Protein AF-0000000076650049 (afdb_homodimer)

pLDDT: mean 87.21, std 17.38, range [21.59, 98.69]

Solvent-accessible surface area (backbone atoms only — not comparable to full-atom values): 34938 Å² total; per-residue (Å²): 97,61,59,76,68,70,43,42,64,66,56,23,51,55,40,40,54,59,66,68,70,51,80,71,57,80,45,82,45,77,42,73,49,79,72,75,23,36,34,39,40,26,27,86,87,40,50,47,35,41,37,42,31,38,29,52,76,26,48,69,43,25,48,74,34,41,18,61,60,44,45,42,71,76,38,52,95,25,55,53,79,56,47,90,92,40,75,41,24,35,44,45,49,67,88,71,58,65,88,48,67,69,55,36,48,50,50,21,46,53,60,20,24,46,65,51,51,42,65,37,13,50,54,53,48,32,51,54,48,18,55,52,31,29,58,56,41,70,75,31,55,91,88,63,42,54,69,62,48,75,67,27,53,73,72,45,67,35,50,45,42,96,84,27,35,40,34,40,30,17,24,46,69,34,38,37,40,35,37,40,41,74,40,89,46,68,65,49,42,52,48,46,49,56,38,50,48,35,43,45,46,32,44,79,70,76,40,72,72,28,58,51,40,47,77,37,63,52,76,53,78,87,48,64,86,42,84,88,67,64,74,68,76,73,64,41,44,35,34,42,31,39,40,34,39,61,87,49,61,35,80,89,42,37,65,60,40,52,59,51,60,74,42,42,67,60,54,54,52,49,51,45,54,52,50,52,52,48,51,51,52,51,34,40,51,54,37,49,60,56,42,42,63,53,37,48,70,77,73,90,70,89,80,74,86,69,56,69,79,80,75,80,79,76,81,75,79,74,127,102,66,65,77,68,71,43,42,65,65,56,24,51,54,40,41,54,58,64,67,69,52,79,69,57,79,44,81,45,78,43,79,50,79,72,73,23,36,33,40,40,27,26,87,89,40,49,46,35,42,36,42,29,37,31,52,77,26,47,67,44,26,48,74,35,42,17,62,59,44,45,41,72,76,37,51,94,24,56,51,80,57,49,89,93,41,74,42,24,36,44,47,48,68,89,71,57,64,87,46,68,68,54,36,47,50,50,21,46,54,62,19,24,46,66,49,50,42,65,37,14,50,55,54,47,32,51,53,48,16,54,52,32,29,57,57,40,70,74,31,56,91,87,62,42,53,69,61,49,74,67,27,54,72,72,44,66,36,51,47,43,95,86,27,36,40,35,39,32,17,25,45,70,35,37,39,39,34,38,42,42,72,40,88,45,70,66,50,42,51,47,46,49,57,38,49,49,36,42,43,45,33,42,79,70,77,39,72,72,29,59,50,40,46,78,37,62,50,76,53,76,88,49,63,86,42,84,88,67,64,73,69,76,75,63,41,45,36,34,41,34,37,40,36,40,64,89,50,60,36,80,90,41,36,65,60,40,54,59,52,61,73,43,42,66,60,53,53,52,50,50,46,53,51,48,51,53,48,51,52,53,51,35,41,51,54,37,49,59,56,41,42,62,53,38,49,72,75,73,90,70,90,82,74,83,68,53,64,81,82,78,77,81,79,84,78,80,78,126

InterPro domains:
  IPR007188 Actin-related protein 2/3 complex subunit 2 [PF04045] (52-301)
  IPR007188 Actin-related protein 2/3 complex subunit 2 [PTHR12058] (1-315)
  IPR034666 Arp2/3 complex subunit 2/4 [G3DSA:3.30.1460.20] (1-129)
  IPR034666 Arp2/3 complex subunit 2/4 [G3DSA:3.30.1460.20] (132-316)
  IPR034666 Arp2/3 complex subunit 2/4 [SSF69645] (1-118)
  IPR034666 Arp2/3 complex subunit 2/4 [SSF69645] (149-300)

Sequence (638 aa):
MLLLDYQNVLIQSVLTERFSGAPPASIDQTVSDFDGVTFHISTPESKTQILLSIQIRCFPDLVKYGAEEVLQREYGDYMTTVEPGFDFSVLVDLESLPESKEERNELALKFALLKRNAMAAPFEQAYKEHYALKEEASKFTSEEAPQGVREGGEVKAIHYREEEAIYVKASHDRVTVIFSTVFREETDRVFGKVFIQEFVDARRRAIQNAPQVLFRNDAPLELQGVPGVQDSGSGDIGYVTFVLFPRHLTPQRMTEVISHIQTFRDYFHYHIKASKAYIHSRMRKRTADFLQVLRRARPENEEKERKTASGRTFKVQGNMLLLDYQNVLIQSVLTERFSGAPPASIDQTVSDFDGVTFHISTPESKTQILLSIQIRCFPDLVKYGAEEVLQREYGDYMTTVEPGFDFSVLVDLESLPESKEERNELALKFALLKRNAMAAPFEQAYKEHYALKEEASKFTSEEAPQGVREGGEVKAIHYREEEAIYVKASHDRVTVIFSTVFREETDRVFGKVFIQEFVDARRRAIQNAPQVLFRNDAPLELQGVPGVQDSGSGDIGYVTFVLFPRHLTPQRMTEVISHIQTFRDYFHYHIKASKAYIHSRMRKRTADFLQVLRRARPENEEKERKTASGRTFKVQGN

Structure (mmCIF, N/CA/C/O backbone):
data_AF-0000000076650049-model_v1
#
loop_
_entity.id
_entity.type
_entity.pdbx_description
1 polymer 'Arp2/3 complex 34 kDa subunit'
#
loop_
_atom_site.group_PDB
_atom_site.id
_atom_site.type_symbol
_atom_site.label_atom_id
_atom_site.label_alt_id
_atom_site.label_comp_id
_atom_site.label_asym_id
_atom_site.label_entity_id
_atom_site.label_seq_id
_atom_site.pdbx_PDB_ins_code
_atom_site.Cartn_x
_atom_site.Cartn_y
_atom_site.Cartn_z
_atom_site.occupancy
_atom_site.B_iso_or_equiv
_atom_site.auth_seq_id
_atom_site.auth_comp_id
_atom_site.auth_asym_id
_atom_site.auth_atom_id
_atom_site.pdbx_PDB_model_num
ATOM 1 N N . MET A 1 1 ? -4.754 16.938 -6.41 1 37.91 1 MET A N 1
ATOM 2 C CA . MET A 1 1 ? -3.709 16.875 -5.391 1 37.91 1 MET A CA 1
ATOM 3 C C . MET A 1 1 ? -4.18 17.516 -4.086 1 37.91 1 MET A C 1
ATOM 5 O O . MET A 1 1 ? -4.539 18.688 -4.059 1 37.91 1 MET A O 1
ATOM 9 N N . LEU A 1 2 ? -4.824 16.828 -3.125 1 47.56 2 LEU A N 1
ATOM 10 C CA . LEU A 1 2 ? -5.594 17.562 -2.125 1 47.56 2 LEU A CA 1
ATOM 11 C C . LEU A 1 2 ? -4.676 18.156 -1.069 1 47.56 2 LEU A C 1
ATOM 13 O O . LEU A 1 2 ? -4.082 17.438 -0.267 1 47.56 2 LEU A O 1
ATOM 17 N N . LEU A 1 3 ? -3.994 19.219 -1.529 1 59.94 3 LEU A N 1
ATOM 18 C CA . LEU A 1 3 ? -3.479 20.016 -0.428 1 59.94 3 LEU A CA 1
ATOM 19 C C . LEU A 1 3 ? -4.617 20.531 0.448 1 59.94 3 LEU A C 1
ATOM 21 O O . LEU A 1 3 ? -5.703 20.828 -0.053 1 59.94 3 LEU A O 1
ATOM 25 N N . LEU A 1 4 ? -4.438 20.219 1.708 1 72.62 4 LEU A N 1
ATOM 26 C CA . LEU A 1 4 ? -5.469 20.641 2.65 1 72.62 4 LEU A CA 1
ATOM 27 C C . LEU A 1 4 ? -5.582 22.156 2.688 1 72.62 4 LEU A C 1
ATOM 29 O O . LEU A 1 4 ? -4.57 22.859 2.629 1 72.62 4 LEU A O 1
ATOM 33 N N . ASP A 1 5 ? -6.75 22.562 2.537 1 85.19 5 ASP A N 1
ATOM 34 C CA . ASP A 1 5 ? -7.004 24 2.709 1 85.19 5 ASP A CA 1
ATOM 35 C C . ASP A 1 5 ? -6.594 24.469 4.105 1 85.19 5 ASP A C 1
ATOM 37 O O . ASP A 1 5 ? -6.77 23.734 5.082 1 85.19 5 ASP A O 1
ATOM 41 N N . TYR A 1 6 ? -6.051 25.672 4.09 1 91.19 6 TYR A N 1
ATOM 42 C CA . TYR A 1 6 ? -5.613 26.203 5.379 1 91.19 6 TYR A CA 1
ATOM 43 C C . TYR A 1 6 ? -6.801 26.703 6.191 1 91.19 6 TYR A C 1
ATOM 45 O O . TYR A 1 6 ? -6.781 26.672 7.422 1 91.19 6 TYR A O 1
ATOM 53 N N . GLN A 1 7 ? -7.785 27.172 5.418 1 93 7 GLN A N 1
ATOM 54 C CA . GLN A 1 7 ? -8.992 27.703 6.043 1 93 7 GLN A CA 1
ATOM 55 C C . GLN A 1 7 ? -10.031 26.609 6.266 1 93 7 GLN A C 1
ATOM 57 O O . GLN A 1 7 ? -9.984 25.562 5.617 1 93 7 GLN A O 1
ATOM 62 N N . ASN A 1 8 ? -10.867 26.828 7.258 1 93.81 8 ASN A N 1
ATOM 63 C CA . ASN A 1 8 ? -12.047 25.984 7.359 1 93.81 8 ASN A CA 1
ATOM 64 C C . ASN A 1 8 ? -13.07 26.312 6.27 1 93.81 8 ASN A C 1
ATOM 66 O O . ASN A 1 8 ? -13.703 27.359 6.301 1 93.81 8 ASN A O 1
ATOM 70 N N . VAL A 1 9 ? -13.336 25.422 5.426 1 92.31 9 VAL A N 1
ATOM 71 C CA . VAL A 1 9 ? -14.117 25.672 4.219 1 92.31 9 VAL A CA 1
ATOM 72 C C . VAL A 1 9 ? -15.57 25.938 4.586 1 92.31 9 VAL A C 1
ATOM 74 O O . VAL A 1 9 ? -16.234 26.766 3.969 1 92.31 9 VAL A O 1
ATOM 77 N N . LEU A 1 10 ? -16.062 25.281 5.559 1 93.81 10 LEU A N 1
ATOM 78 C CA . LEU A 1 10 ? -17.469 25.453 5.957 1 93.81 10 LEU A CA 1
ATOM 79 C C . LEU A 1 10 ? -17.688 26.828 6.566 1 93.81 10 LEU A C 1
ATOM 81 O O . LEU A 1 10 ? -18.672 27.516 6.242 1 93.81 10 LEU A O 1
ATOM 85 N N . ILE A 1 11 ? -16.812 27.188 7.414 1 95.44 11 ILE A N 1
ATOM 86 C CA . ILE A 1 11 ? -16.922 28.5 8.031 1 95.44 11 ILE A CA 1
ATOM 87 C C . ILE A 1 11 ? -16.844 29.578 6.953 1 95.44 11 ILE A C 1
ATOM 89 O O . ILE A 1 11 ? -17.625 30.531 6.961 1 95.44 11 ILE A O 1
ATOM 93 N N . GLN A 1 12 ? -15.961 29.406 6.074 1 95.44 12 GLN A N 1
ATOM 94 C CA . GLN A 1 12 ? -15.812 30.375 4.988 1 95.44 12 GLN A CA 1
ATOM 95 C C . GLN A 1 12 ? -17.094 30.469 4.164 1 95.44 12 GLN A C 1
ATOM 97 O O . GLN A 1 12 ? -17.516 31.578 3.807 1 95.44 12 GLN A O 1
ATOM 102 N N . SER A 1 13 ? -17.641 29.359 3.863 1 94.81 13 SER A N 1
ATOM 103 C CA . SER A 1 13 ? -18.859 29.328 3.057 1 94.81 13 SER A CA 1
ATOM 104 C C . SER A 1 13 ? -20.016 30.016 3.768 1 94.81 13 SER A C 1
ATOM 106 O O . SER A 1 13 ? -20.719 30.828 3.172 1 94.81 13 SER A O 1
ATOM 108 N N . VAL A 1 14 ? -20.188 29.703 4.992 1 94.38 14 VAL A N 1
ATOM 109 C CA . VAL A 1 14 ? -21.281 30.266 5.777 1 94.38 14 VAL A CA 1
ATOM 110 C C . VAL A 1 14 ? -21.125 31.781 5.855 1 94.38 14 VAL A C 1
ATOM 112 O O . VAL A 1 14 ? -22.078 32.531 5.621 1 94.38 14 VAL A O 1
ATOM 115 N N . LEU A 1 15 ? -19.953 32.219 6.133 1 95.81 15 LEU A N 1
ATOM 116 C CA . LEU A 1 15 ? -19.703 33.656 6.309 1 95.81 15 LEU A CA 1
ATOM 117 C C . LEU A 1 15 ? -19.797 34.406 4.977 1 95.81 15 LEU A C 1
ATOM 119 O O . LEU A 1 15 ? -20.312 35.531 4.922 1 95.81 15 LEU A O 1
ATOM 123 N N . THR A 1 16 ? -19.312 33.75 3.926 1 95.38 16 THR A N 1
ATOM 124 C CA . THR A 1 16 ? -19.422 34.375 2.605 1 95.38 16 THR A CA 1
ATOM 125 C C . THR A 1 16 ? -20.891 34.594 2.236 1 95.38 16 THR A C 1
ATOM 127 O O . THR A 1 16 ? -21.234 35.656 1.692 1 95.38 16 THR A O 1
ATOM 130 N N . GLU A 1 17 ? -21.641 33.656 2.533 1 93.94 17 GLU A N 1
ATOM 131 C CA . GLU A 1 17 ? -23.062 33.75 2.266 1 93.94 17 GLU A CA 1
ATOM 132 C C . GLU A 1 17 ? -23.703 34.844 3.119 1 93.94 17 GLU A C 1
ATOM 134 O O . GLU A 1 17 ? -24.469 35.656 2.611 1 93.94 17 GLU A O 1
ATOM 139 N N . ARG A 1 18 ? -23.359 34.938 4.344 1 94.44 18 ARG A N 1
ATOM 140 C CA . ARG A 1 18 ? -23.969 35.875 5.273 1 94.44 18 ARG A CA 1
ATOM 141 C C . ARG A 1 18 ? -23.5 37.281 5.008 1 94.44 18 ARG A C 1
ATOM 143 O O . ARG A 1 18 ? -24.219 38.25 5.273 1 94.44 18 ARG A O 1
ATOM 150 N N . PHE A 1 19 ? -22.281 37.406 4.48 1 95.38 19 PHE A N 1
ATOM 151 C CA . PHE A 1 19 ? -21.688 38.719 4.215 1 95.38 19 PHE A CA 1
ATOM 152 C C . PHE A 1 19 ? -22.172 39.25 2.871 1 95.38 19 PHE A C 1
ATOM 154 O O . PHE A 1 19 ? -21.891 40.406 2.521 1 95.38 19 PHE A O 1
ATOM 161 N N . SER A 1 20 ? -22.859 38.469 2.086 1 90.38 20 SER A N 1
ATOM 162 C CA . SER A 1 20 ? -23.25 38.844 0.729 1 90.38 20 SER A CA 1
ATOM 163 C C . SER A 1 20 ? -24.453 39.781 0.733 1 90.38 20 SER A C 1
ATOM 165 O O . SER A 1 20 ? -24.875 40.25 -0.32 1 90.38 20 SER A O 1
ATOM 167 N N . GLY A 1 21 ? -25.062 40.188 1.812 1 83.12 21 GLY A N 1
ATOM 168 C CA . GLY A 1 21 ? -26.203 41.094 1.871 1 83.12 21 GLY A CA 1
ATOM 169 C C . GLY A 1 21 ? -27.531 40.375 2.039 1 83.12 21 GLY A C 1
ATOM 170 O O . GLY A 1 21 ? -28.594 41 1.978 1 83.12 21 GLY A O 1
ATOM 171 N N . ALA A 1 22 ? -27.438 39.156 2.184 1 79.44 22 ALA A N 1
ATOM 172 C CA . ALA A 1 22 ? -28.672 38.406 2.438 1 79.44 22 ALA A CA 1
ATOM 173 C C . ALA A 1 22 ? -29.297 38.844 3.76 1 79.44 22 ALA A C 1
ATOM 175 O O . ALA A 1 22 ? -28.609 39.344 4.652 1 79.44 22 ALA A O 1
ATOM 176 N N . PRO A 1 23 ? -30.641 38.688 3.781 1 89 23 PRO A N 1
ATOM 177 C CA . PRO A 1 23 ? -31.297 39 5.055 1 89 23 PRO A CA 1
ATOM 178 C C . PRO A 1 23 ? -30.703 38.188 6.227 1 89 23 PRO A C 1
ATOM 180 O O . PRO A 1 23 ? -30.438 37 6.098 1 89 23 PRO A O 1
ATOM 183 N N . PRO A 1 24 ? -30.406 39 7.277 1 91.69 24 PRO A N 1
ATOM 184 C CA . PRO A 1 24 ? -29.844 38.281 8.438 1 91.69 24 PRO A CA 1
ATOM 185 C C . PRO A 1 24 ? -30.719 37.156 8.922 1 91.69 24 PRO A C 1
ATOM 187 O O . PRO A 1 24 ? -31.953 37.25 8.906 1 91.69 24 PRO A O 1
ATOM 190 N N . ALA A 1 25 ? -30.156 36.062 9.195 1 91.62 25 ALA A N 1
ATOM 191 C CA . ALA A 1 25 ? -30.828 34.875 9.703 1 91.62 25 ALA A CA 1
ATOM 192 C C . ALA A 1 25 ? -30.109 34.312 10.922 1 91.62 25 ALA A C 1
ATOM 194 O O . ALA A 1 25 ? -28.906 34.562 11.102 1 91.62 25 ALA A O 1
ATOM 195 N N . SER A 1 26 ? -30.922 33.594 11.773 1 94.44 26 SER A N 1
ATOM 196 C CA . SER A 1 26 ? -30.328 32.969 12.953 1 94.44 26 SER A CA 1
ATOM 197 C C . SER A 1 26 ? -29.453 31.781 12.562 1 94.44 26 SER A C 1
ATOM 199 O O . SER A 1 26 ? -29.797 31.016 11.664 1 94.44 26 SER A O 1
ATOM 201 N N . ILE A 1 27 ? -28.312 31.734 13.219 1 94.44 27 ILE A N 1
ATOM 202 C CA . ILE A 1 27 ? -27.375 30.641 12.992 1 94.44 27 ILE A CA 1
ATOM 203 C C . ILE A 1 27 ? -26.969 30.016 14.328 1 94.44 27 ILE A C 1
ATOM 205 O O . ILE A 1 27 ? -26.828 30.719 15.328 1 94.44 27 ILE A O 1
ATOM 209 N N . ASP A 1 28 ? -26.906 28.703 14.477 1 96.69 28 ASP A N 1
ATOM 210 C CA . ASP A 1 28 ? -26.375 27.953 15.609 1 96.69 28 ASP A CA 1
ATOM 211 C C . ASP A 1 28 ? -25.828 26.594 15.156 1 96.69 28 ASP A C 1
ATOM 213 O O . ASP A 1 28 ? -26.547 25.594 15.148 1 96.69 28 ASP A O 1
ATOM 217 N N . GLN A 1 29 ? -24.562 26.625 14.812 1 96.06 29 GLN A N 1
ATOM 218 C CA . GLN A 1 29 ? -23.969 25.438 14.227 1 96.06 29 GLN A CA 1
ATOM 219 C C . GLN A 1 29 ? -22.594 25.156 14.836 1 96.06 29 GLN A C 1
ATOM 221 O O . GLN A 1 29 ? -21.812 26.078 15.07 1 96.06 29 GLN A O 1
ATOM 226 N N . THR A 1 30 ? -22.391 23.922 15.18 1 96.38 30 THR A N 1
ATOM 227 C CA . THR A 1 30 ? -21.078 23.469 15.602 1 96.38 30 THR A CA 1
ATOM 228 C C . THR A 1 30 ? -20.359 22.75 14.469 1 96.38 30 THR A C 1
ATOM 230 O O . THR A 1 30 ? -20.938 21.875 13.82 1 96.38 30 THR A O 1
ATOM 233 N N . VAL A 1 31 ? -19.172 23.188 14.203 1 94.5 31 VAL A N 1
ATOM 234 C CA . VAL A 1 31 ? -18.391 22.625 13.109 1 94.5 31 VAL A CA 1
ATOM 235 C C . VAL A 1 31 ? -17.094 22 13.656 1 94.5 31 VAL A C 1
ATOM 237 O O . VAL A 1 31 ? -16.375 22.625 14.43 1 94.5 31 VAL A O 1
ATOM 240 N N . SER A 1 32 ? -16.828 20.766 13.266 1 91.69 32 SER A N 1
ATOM 241 C CA . SER A 1 32 ? -15.594 20.094 13.672 1 91.69 32 SER A CA 1
ATOM 242 C C . SER A 1 32 ? -14.484 20.328 12.648 1 91.69 32 SER A C 1
ATOM 244 O O . SER A 1 32 ? -14.758 20.5 11.461 1 91.69 32 SER A O 1
ATOM 246 N N . ASP A 1 33 ? -13.281 20.312 13.055 1 91.38 33 ASP A N 1
ATOM 247 C CA . ASP A 1 33 ? -12.094 20.438 12.219 1 91.38 33 ASP A CA 1
ATOM 248 C C . ASP A 1 33 ? -11.047 19.391 12.609 1 91.38 33 ASP A C 1
ATOM 250 O O . ASP A 1 33 ? -11.289 18.562 13.484 1 91.38 33 ASP A O 1
ATOM 254 N N . PHE A 1 34 ? -9.938 19.406 11.836 1 89.12 34 PHE A N 1
ATOM 255 C CA . PHE A 1 34 ? -8.836 18.5 12.109 1 89.12 34 PHE A CA 1
ATOM 256 C C . PHE A 1 34 ? -8.328 18.688 13.531 1 89.12 34 PHE A C 1
ATOM 258 O O . PHE A 1 34 ? -8.5 19.75 14.125 1 89.12 34 PHE A O 1
ATOM 265 N N . ASP A 1 35 ? -7.762 17.609 14.086 1 92.19 35 ASP A N 1
ATOM 266 C CA . ASP A 1 35 ? -7.035 17.641 15.352 1 92.19 35 ASP A CA 1
ATOM 267 C C . ASP A 1 35 ? -7.973 17.922 16.516 1 92.19 35 ASP A C 1
ATOM 269 O O . ASP A 1 35 ? -7.598 18.594 17.484 1 92.19 35 ASP A O 1
ATOM 273 N N . GLY A 1 36 ? -9.281 17.641 16.344 1 91.31 36 GLY A N 1
ATOM 274 C CA . GLY A 1 36 ? -10.234 17.766 17.438 1 91.31 36 GLY A CA 1
ATOM 275 C C . GLY A 1 36 ? -10.68 19.188 17.672 1 91.31 36 GLY A C 1
ATOM 276 O O . GLY A 1 36 ? -11.242 19.5 18.734 1 91.31 36 GLY A O 1
ATOM 277 N N . VAL A 1 37 ? -10.414 20.016 16.766 1 96.25 37 VAL A N 1
ATOM 278 C CA . VAL A 1 37 ? -10.805 21.406 16.891 1 96.25 37 VAL A CA 1
ATOM 279 C C . VAL A 1 37 ? -12.305 21.562 16.609 1 96.25 37 VAL A C 1
ATOM 281 O O . VAL A 1 37 ? -12.836 20.922 15.695 1 96.25 37 VAL A O 1
ATOM 284 N N . THR A 1 38 ? -12.969 22.406 17.422 1 97.38 38 THR A N 1
ATOM 285 C CA . THR A 1 38 ? -14.398 22.656 17.266 1 97.38 38 THR A CA 1
ATOM 286 C C . THR A 1 38 ? -14.688 24.141 17.125 1 97.38 38 THR A C 1
ATOM 288 O O . THR A 1 38 ? -14.133 24.953 17.875 1 97.38 38 THR A O 1
ATOM 291 N N . PHE A 1 39 ? -15.5 24.406 16.156 1 97.88 39 PHE A N 1
ATOM 292 C CA . PHE A 1 39 ? -15.992 25.766 15.961 1 97.88 39 PHE A CA 1
ATOM 293 C C . PHE A 1 39 ? -17.469 25.859 16.281 1 97.88 39 PHE A C 1
ATOM 295 O O . PHE A 1 39 ? -18.234 24.922 16.031 1 97.88 39 PHE A O 1
ATOM 302 N N . HIS A 1 40 ? -17.844 26.922 16.906 1 98.25 40 HIS A N 1
ATOM 303 C CA . HIS A 1 40 ? -19.25 27.234 17.094 1 98.25 40 HIS A CA 1
ATOM 304 C C . HIS A 1 40 ? -19.609 28.578 16.453 1 98.25 40 HIS A C 1
ATOM 306 O O . HIS A 1 40 ? -19.016 29.609 16.781 1 98.25 40 HIS A O 1
ATOM 312 N N . ILE A 1 41 ? -20.469 28.562 15.469 1 97.56 41 ILE A N 1
ATOM 313 C CA . ILE A 1 41 ? -20.938 29.766 14.812 1 97.56 41 ILE A CA 1
ATOM 314 C C . ILE A 1 41 ? -22.406 30.016 15.156 1 97.56 41 ILE A C 1
ATOM 316 O O . ILE A 1 41 ? -23.25 29.141 14.953 1 97.56 41 ILE A O 1
ATOM 320 N N . SER A 1 42 ? -22.625 31.188 15.711 1 97.56 42 SER A N 1
ATOM 321 C CA . SER A 1 42 ? -23.984 31.422 16.188 1 97.56 42 SER A CA 1
ATOM 322 C C . SER A 1 42 ? -24.344 32.906 16.172 1 97.56 42 SER A C 1
ATOM 324 O O . SER A 1 42 ? -23.469 33.75 15.938 1 97.56 42 SER A O 1
ATOM 326 N N . THR A 1 43 ? -25.578 33.188 16.219 1 97 43 THR A N 1
ATOM 327 C CA . THR A 1 43 ? -26.141 34.531 16.453 1 97 43 THR A CA 1
ATOM 328 C C . THR A 1 43 ? -26.891 34.562 17.781 1 97 43 THR A C 1
ATOM 330 O O . THR A 1 43 ? -28.125 34.594 17.812 1 97 43 THR A O 1
ATOM 333 N N . PRO A 1 44 ? -26.172 34.688 18.844 1 92.75 44 PRO A N 1
ATOM 334 C CA . PRO A 1 44 ? -26.781 34.5 20.156 1 92.75 44 PRO A CA 1
ATOM 335 C C . PRO A 1 44 ? -27.688 35.688 20.547 1 92.75 44 PRO A C 1
ATOM 337 O O . PRO A 1 44 ? -28.734 35.469 21.156 1 92.75 44 PRO A O 1
ATOM 340 N N . GLU A 1 45 ? -27.375 36.906 20.312 1 92.31 45 GLU A N 1
ATOM 341 C CA . GLU A 1 45 ? -28.109 38.062 20.781 1 92.31 45 GLU A CA 1
ATOM 342 C C . GLU A 1 45 ? -28.984 38.656 19.672 1 92.31 45 GLU A C 1
ATOM 344 O O . GLU A 1 45 ? -30.156 39 19.906 1 92.31 45 GLU A O 1
ATOM 349 N N . SER A 1 46 ? -28.422 38.875 18.547 1 94.38 46 SER A N 1
ATOM 350 C CA . SER A 1 46 ? -29.109 39.469 17.391 1 94.38 46 SER A CA 1
ATOM 351 C C . SER A 1 46 ? -28.75 38.719 16.109 1 94.38 46 SER A C 1
ATOM 353 O O . SER A 1 46 ? -27.656 38.156 15.984 1 94.38 46 SER A O 1
ATOM 355 N N . LYS A 1 47 ? -29.656 38.781 15.156 1 94.5 47 LYS A N 1
ATOM 356 C CA . LYS A 1 47 ? -29.453 38.094 13.883 1 94.5 47 LYS A CA 1
ATOM 357 C C . LYS A 1 47 ? -28.344 38.75 13.07 1 94.5 47 LYS A C 1
ATOM 359 O O . LYS A 1 47 ? -27.812 38.156 12.125 1 94.5 47 LYS A O 1
ATOM 364 N N . THR A 1 48 ? -28.016 39.906 13.477 1 95.25 48 THR A N 1
ATOM 365 C CA . THR A 1 48 ? -27.047 40.656 12.688 1 95.25 48 THR A CA 1
ATOM 366 C C . THR A 1 48 ? -25.641 40.5 13.273 1 95.25 48 THR A C 1
ATOM 368 O O . THR A 1 48 ? -24.656 40.938 12.672 1 95.25 48 THR A O 1
ATOM 371 N N . GLN A 1 49 ? -25.562 39.875 14.453 1 96.5 49 GLN A N 1
ATOM 372 C CA . GLN A 1 49 ? -24.266 39.688 15.102 1 96.5 49 GLN A CA 1
ATOM 373 C C . GLN A 1 49 ? -23.875 38.188 15.094 1 96.5 49 GLN A C 1
ATOM 375 O O . GLN A 1 49 ? -24.5 37.375 15.781 1 96.5 49 GLN A O 1
ATOM 380 N N . ILE A 1 50 ? -22.891 37.906 14.359 1 97.19 50 ILE A N 1
ATOM 381 C CA . ILE A 1 50 ? -22.438 36.531 14.25 1 97.19 50 ILE A CA 1
ATOM 382 C C . ILE A 1 50 ? -21.25 36.281 15.172 1 97.19 50 ILE A C 1
ATOM 384 O O . ILE A 1 50 ? -20.219 36.969 15.07 1 97.19 50 ILE A O 1
ATOM 388 N N . LEU A 1 51 ? -21.422 35.312 16.078 1 98.31 51 LEU A N 1
ATOM 389 C CA . LEU A 1 51 ? -20.375 34.906 17.016 1 98.31 51 LEU A CA 1
ATOM 390 C C . LEU A 1 51 ? -19.672 33.656 16.531 1 98.31 51 LEU A C 1
ATOM 392 O O . LEU A 1 51 ? -20.312 32.656 16.188 1 98.31 51 LEU A O 1
ATOM 396 N N . LEU A 1 52 ? -18.391 33.719 16.375 1 98.38 52 LEU A N 1
ATOM 397 C CA . LEU A 1 52 ? -17.562 32.562 16.031 1 98.38 52 LEU A CA 1
ATOM 398 C C . LEU A 1 52 ? -16.594 32.219 17.156 1 98.38 52 LEU A C 1
ATOM 400 O O . LEU A 1 52 ? -15.805 33.094 17.578 1 98.38 52 LEU A O 1
ATOM 404 N N . SER A 1 53 ? -16.734 31.047 17.656 1 98.69 53 SER A N 1
ATOM 405 C CA . SER A 1 53 ? -15.898 30.594 18.766 1 98.69 53 SER A CA 1
ATOM 406 C C . SER A 1 53 ? -15.094 29.359 18.391 1 98.69 53 SER A C 1
ATOM 408 O O . SER A 1 53 ? -15.531 28.562 17.562 1 98.69 53 SER A O 1
ATOM 410 N N . ILE A 1 54 ? -13.891 29.234 18.938 1 98.38 54 ILE A N 1
ATOM 411 C CA . ILE A 1 54 ? -13.023 28.109 18.625 1 98.38 54 ILE A CA 1
ATOM 412 C C . ILE A 1 54 ? -12.602 27.422 19.938 1 98.38 54 ILE A C 1
ATOM 414 O O . ILE A 1 54 ? -12.336 28.094 20.938 1 98.38 54 ILE A O 1
ATOM 418 N N . GLN A 1 55 ? -12.703 26.141 19.938 1 98.19 55 GLN A N 1
ATOM 419 C CA . GLN A 1 55 ? -12.141 25.297 20.984 1 98.19 55 GLN A CA 1
ATOM 420 C C . GLN A 1 55 ? -10.977 24.453 20.438 1 98.19 55 GLN A C 1
ATOM 422 O O . GLN A 1 55 ? -11.156 23.672 19.516 1 98.19 55 GLN A O 1
ATOM 427 N N . ILE A 1 56 ? -9.805 24.703 20.922 1 97.06 56 ILE A N 1
ATOM 428 C CA . ILE A 1 56 ? -8.594 24.016 20.469 1 97.06 56 ILE A CA 1
ATOM 429 C C . ILE A 1 56 ? -7.844 23.469 21.688 1 97.06 56 ILE A C 1
ATOM 431 O O . ILE A 1 56 ? -7.566 24.203 22.641 1 97.06 56 ILE A O 1
ATOM 435 N N . ARG A 1 57 ? -7.41 22.25 21.672 1 96.06 57 ARG A N 1
ATOM 436 C CA . ARG A 1 57 ? -6.836 21.531 22.797 1 96.06 57 ARG A CA 1
ATOM 437 C C . ARG A 1 57 ? -5.562 22.219 23.297 1 96.06 57 ARG A C 1
ATOM 439 O O . ARG A 1 57 ? -5.328 22.297 24.5 1 96.06 57 ARG A O 1
ATOM 446 N N . CYS A 1 58 ? -4.773 22.688 22.422 1 97.75 58 CYS A N 1
ATOM 447 C CA . CYS A 1 58 ? -3.447 23.172 22.781 1 97.75 58 CYS A CA 1
ATOM 448 C C . CYS A 1 58 ? -3.459 24.688 23 1 97.75 58 CYS A C 1
ATOM 450 O O . CYS A 1 58 ? -2.418 25.344 22.922 1 97.75 58 CYS A O 1
ATOM 452 N N . PHE A 1 59 ? -4.629 25.281 23.234 1 98.19 59 PHE A N 1
ATOM 453 C CA . PHE A 1 59 ? -4.73 26.734 23.344 1 98.19 59 PHE A CA 1
ATOM 454 C C . PHE A 1 59 ? -3.812 27.266 24.438 1 98.19 59 PHE A C 1
ATOM 456 O O . PHE A 1 59 ? -3.15 28.297 24.266 1 98.19 59 PHE A O 1
ATOM 463 N N . PRO A 1 60 ? -3.678 26.562 25.609 1 97.81 60 PRO A N 1
ATOM 464 C CA . PRO A 1 60 ? -2.76 27.062 26.625 1 97.81 60 PRO A CA 1
ATOM 465 C C . PRO A 1 60 ? -1.314 27.141 26.141 1 97.81 60 PRO A C 1
ATOM 467 O O . PRO A 1 60 ? -0.597 28.094 26.469 1 97.81 60 PRO A O 1
ATOM 470 N N . ASP A 1 61 ? -0.852 26.156 25.406 1 97.75 61 ASP A N 1
ATOM 471 C CA . ASP A 1 61 ? 0.486 26.188 24.828 1 97.75 61 ASP A CA 1
ATOM 472 C C . ASP A 1 61 ? 0.638 27.375 23.875 1 97.75 61 ASP A C 1
ATOM 474 O O . ASP A 1 61 ? 1.663 28.062 23.891 1 97.75 61 ASP A O 1
ATOM 478 N N . LEU A 1 62 ? -0.435 27.609 23.078 1 98.5 62 LEU A N 1
ATOM 479 C CA . LEU A 1 62 ? -0.391 28.688 22.094 1 98.5 62 LEU A CA 1
ATOM 480 C C . LEU A 1 62 ? -0.281 30.031 22.797 1 98.5 62 LEU A C 1
ATOM 482 O O . LEU A 1 62 ? 0.468 30.906 22.344 1 98.5 62 LEU A O 1
ATOM 486 N N . VAL A 1 63 ? -1.045 30.141 23.844 1 98.25 63 VAL A N 1
ATOM 487 C CA . VAL A 1 63 ? -1.007 31.391 24.609 1 98.25 63 VAL A CA 1
ATOM 488 C C . VAL A 1 63 ? 0.391 31.594 25.188 1 98.25 63 VAL A C 1
ATOM 490 O O . VAL A 1 63 ? 0.934 32.688 25.141 1 98.25 63 VAL A O 1
ATOM 493 N N . LYS A 1 64 ? 0.964 30.531 25.656 1 97.44 64 LYS A N 1
ATOM 494 C CA . LYS A 1 64 ? 2.318 30.578 26.203 1 97.44 64 LYS A CA 1
ATOM 495 C C . LYS A 1 64 ? 3.312 31.094 25.172 1 97.44 64 LYS A C 1
ATOM 497 O O . LYS A 1 64 ? 4.281 31.766 25.516 1 97.44 64 LYS A O 1
ATOM 502 N N . TYR A 1 65 ? 2.992 30.828 23.922 1 97.5 65 TYR A N 1
ATOM 503 C CA . TYR A 1 65 ? 3.967 31.156 22.891 1 97.5 65 TYR A CA 1
ATOM 504 C C . TYR A 1 65 ? 3.467 32.281 22 1 97.5 65 TYR A C 1
ATOM 506 O O . TYR A 1 65 ? 3.783 32.344 20.812 1 97.5 65 TYR A O 1
ATOM 514 N N . GLY A 1 66 ? 2.562 33.125 22.469 1 96.69 66 GLY A N 1
ATOM 515 C CA . GLY A 1 66 ? 2.297 34.406 21.828 1 96.69 66 GLY A CA 1
ATOM 516 C C . GLY A 1 66 ? 0.992 34.438 21.062 1 96.69 66 GLY A C 1
ATOM 517 O O . GLY A 1 66 ? 0.786 35.281 20.203 1 96.69 66 GLY A O 1
ATOM 518 N N . ALA A 1 67 ? 0.097 33.5 21.312 1 97.75 67 ALA A N 1
ATOM 519 C CA . ALA A 1 67 ? -1.154 33.469 20.562 1 97.75 67 ALA A CA 1
ATOM 520 C C . ALA A 1 67 ? -1.982 34.719 20.781 1 97.75 67 ALA A C 1
ATOM 522 O O . ALA A 1 67 ? -2.664 35.188 19.859 1 97.75 67 ALA A O 1
ATOM 523 N N . GLU A 1 68 ? -1.947 35.25 21.922 1 96.56 68 GLU A N 1
ATOM 524 C CA . GLU A 1 68 ? -2.725 36.469 22.219 1 96.56 68 GLU A CA 1
ATOM 525 C C . GLU A 1 68 ? -2.316 37.625 21.297 1 96.56 68 GLU A C 1
ATOM 527 O O . GLU A 1 68 ? -3.17 38.344 20.812 1 96.56 68 GLU A O 1
ATOM 532 N N . GLU A 1 69 ? -1.065 37.75 21.125 1 97 69 GLU A N 1
ATOM 533 C CA . GLU A 1 69 ? -0.561 38.844 20.266 1 97 69 GLU A CA 1
ATOM 534 C C . GLU A 1 69 ? -0.993 38.625 18.812 1 97 69 GLU A C 1
ATOM 536 O O . GLU A 1 69 ? -1.414 39.562 18.141 1 97 69 GLU A O 1
ATOM 541 N N . VAL A 1 70 ? -0.86 37.406 18.359 1 97.56 70 VAL A N 1
ATOM 542 C CA . VAL A 1 70 ? -1.206 37.094 16.969 1 97.56 70 VAL A CA 1
ATOM 543 C C . VAL A 1 70 ? -2.703 37.281 16.75 1 97.56 70 VAL A C 1
ATOM 545 O O . VAL A 1 70 ? -3.115 37.906 15.758 1 97.56 70 VAL A O 1
ATOM 548 N N . LEU A 1 71 ? -3.504 36.812 17.688 1 98.19 71 LEU A N 1
ATOM 549 C CA . LEU A 1 71 ? -4.953 36.906 17.578 1 98.19 71 LEU A CA 1
ATOM 550 C C . LEU A 1 71 ? -5.402 38.375 17.672 1 98.19 71 LEU A C 1
ATOM 552 O O . LEU A 1 71 ? -6.344 38.781 17 1 98.19 71 LEU A O 1
ATOM 556 N N . GLN A 1 72 ? -4.703 39.125 18.484 1 97.81 72 GLN A N 1
ATOM 557 C CA . GLN A 1 72 ? -4.988 40.531 18.578 1 97.81 72 GLN A CA 1
ATOM 558 C C . GLN A 1 72 ? -4.656 41.25 17.266 1 97.81 72 GLN A C 1
ATOM 560 O O . GLN A 1 72 ? -5.41 42.125 16.812 1 97.81 72 GLN A O 1
ATOM 565 N N . ARG A 1 73 ? -3.578 40.906 16.688 1 97.25 73 ARG A N 1
ATOM 566 C CA . ARG A 1 73 ? -3.146 41.5 15.422 1 97.25 73 ARG A CA 1
ATOM 567 C C . ARG A 1 73 ? -4.129 41.188 14.297 1 97.25 73 ARG A C 1
ATOM 569 O O . ARG A 1 73 ? -4.496 42.062 13.523 1 97.25 73 ARG A O 1
ATOM 576 N N . GLU A 1 74 ? -4.613 39.969 14.289 1 97 74 GLU A N 1
ATOM 577 C CA . GLU A 1 74 ? -5.438 39.5 13.172 1 97 74 GLU A CA 1
ATOM 578 C C . GLU A 1 74 ? -6.906 39.844 13.398 1 97 74 GLU A C 1
ATOM 580 O O . GLU A 1 74 ? -7.633 40.125 12.445 1 97 74 GLU A O 1
ATOM 585 N N . TYR A 1 75 ? -7.391 39.844 14.719 1 97.75 75 TYR A N 1
ATOM 586 C CA . TYR A 1 75 ? -8.828 39.875 14.961 1 97.75 75 TYR A CA 1
ATOM 587 C C . TYR A 1 75 ? -9.172 40.969 15.977 1 97.75 75 TYR A C 1
ATOM 589 O O . TYR A 1 75 ? -10.281 41 16.516 1 97.75 75 TYR A O 1
ATOM 597 N N . GLY A 1 76 ? -8.312 41.844 16.25 1 96 76 GLY A N 1
ATOM 598 C CA . GLY A 1 76 ? -8.469 42.812 17.312 1 96 76 GLY A CA 1
ATOM 599 C C . GLY A 1 76 ? -9.805 43.562 17.25 1 96 76 GLY A C 1
ATOM 600 O O . GLY A 1 76 ? -10.484 43.688 18.266 1 96 76 GLY A O 1
ATOM 601 N N . ASP A 1 77 ? -10.242 43.938 16.062 1 94.75 77 ASP A N 1
ATOM 602 C CA . ASP A 1 77 ? -11.461 44.719 15.875 1 94.75 77 ASP A CA 1
ATOM 603 C C . ASP A 1 77 ? -12.703 43.875 16.109 1 94.75 77 ASP A C 1
ATOM 605 O O . ASP A 1 77 ? -13.805 44.406 16.281 1 94.75 77 ASP A O 1
ATOM 609 N N . TYR A 1 78 ? -12.492 42.625 16.25 1 97.31 78 TYR A N 1
ATOM 610 C CA . TYR A 1 78 ? -13.633 41.719 16.297 1 97.31 78 TYR A CA 1
ATOM 611 C C . TYR A 1 78 ? -13.648 40.938 17.594 1 97.31 78 TYR A C 1
ATOM 613 O O . TYR A 1 78 ? -14.586 40.156 17.859 1 97.31 78 TYR A O 1
ATOM 621 N N . MET A 1 79 ? -12.625 41.031 18.344 1 97.25 79 MET A N 1
ATOM 622 C CA . MET A 1 79 ? -12.523 40.25 19.578 1 97.25 79 MET A CA 1
ATOM 623 C C . MET A 1 79 ? -13.68 40.594 20.516 1 97.25 79 MET A C 1
ATOM 625 O O . MET A 1 79 ? -14.109 41.719 20.609 1 97.25 79 MET A O 1
ATOM 629 N N . THR A 1 80 ? -14.172 39.688 21.219 1 97.12 80 THR A N 1
ATOM 630 C CA . THR A 1 80 ? -15.266 39.844 22.172 1 97.12 80 THR A CA 1
ATOM 631 C C . THR A 1 80 ? -15.078 38.875 23.359 1 97.12 80 THR A C 1
ATOM 633 O O . THR A 1 80 ? -14.039 38.219 23.469 1 97.12 80 THR A O 1
ATOM 636 N N . THR A 1 81 ? -16.062 38.938 24.25 1 96.94 81 THR A N 1
ATOM 637 C CA . THR A 1 81 ? -16.031 38 25.359 1 96.94 81 THR A CA 1
ATOM 638 C C . THR A 1 81 ? -16.078 36.562 24.859 1 96.94 81 THR A C 1
ATOM 640 O O . THR A 1 81 ? -16.906 36.219 24 1 96.94 81 THR A O 1
ATOM 643 N N . VAL A 1 82 ? -15.211 35.75 25.438 1 98.06 82 VAL A N 1
ATOM 644 C CA . VAL A 1 82 ? -15.102 34.344 25 1 98.06 82 VAL A CA 1
ATOM 645 C C . VAL A 1 82 ? -16.344 33.562 25.422 1 98.06 82 VAL A C 1
ATOM 647 O O . VAL A 1 82 ? -16.781 33.656 26.578 1 98.06 82 VAL A O 1
ATOM 650 N N . GLU A 1 83 ? -16.922 32.906 24.438 1 97.94 83 GLU A N 1
ATOM 651 C CA . GLU A 1 83 ? -18.047 32.031 24.734 1 97.94 83 GLU A CA 1
ATOM 652 C C . GLU A 1 83 ? -17.656 30.953 25.734 1 97.94 83 GLU A C 1
ATOM 654 O O . GLU A 1 83 ? -16.578 30.359 25.641 1 97.94 83 GLU A O 1
ATOM 659 N N . PRO A 1 84 ? -18.562 30.688 26.734 1 97.25 84 PRO A N 1
ATOM 660 C CA . PRO A 1 84 ? -18.266 29.641 27.703 1 97.25 84 PRO A CA 1
ATOM 661 C C . PRO A 1 84 ? -17.969 28.297 27.031 1 97.25 84 PRO A C 1
ATOM 663 O O . PRO A 1 84 ? -18.719 27.844 26.156 1 97.25 84 PRO A O 1
ATOM 666 N N . GLY A 1 85 ? -16.891 27.719 27.453 1 97.06 85 GLY A N 1
ATOM 667 C CA . GLY A 1 85 ? -16.531 26.406 26.922 1 97.06 85 GLY A CA 1
ATOM 668 C C . GLY A 1 85 ? -15.594 26.5 25.734 1 97.06 85 GLY A C 1
ATOM 669 O O . GLY A 1 85 ? -15.164 25.469 25.203 1 97.06 85 GLY A O 1
ATOM 670 N N . PHE A 1 86 ? -15.336 27.641 25.297 1 98.38 86 PHE A N 1
ATOM 671 C CA . PHE A 1 86 ? -14.461 27.844 24.141 1 98.38 86 PHE A CA 1
ATOM 672 C C . PHE A 1 86 ? -13.203 28.609 24.547 1 98.38 86 PHE A C 1
ATOM 674 O O . PHE A 1 86 ? -13.078 29.031 25.703 1 98.38 86 PHE A O 1
ATOM 681 N N . ASP A 1 87 ? -12.25 28.703 23.688 1 98.56 87 ASP A N 1
ATOM 682 C CA . ASP A 1 87 ? -10.945 29.25 24.031 1 98.56 87 ASP A CA 1
ATOM 683 C C . ASP A 1 87 ? -10.789 30.672 23.5 1 98.56 87 ASP A C 1
ATOM 685 O O . ASP A 1 87 ? -10 31.469 24.031 1 98.56 87 ASP A O 1
ATOM 689 N N . PHE A 1 88 ? -11.516 31 22.453 1 98.5 88 PHE A N 1
ATOM 690 C CA . PHE A 1 88 ? -11.438 32.312 21.812 1 98.5 88 PHE A CA 1
ATOM 691 C C . PHE A 1 88 ? -12.703 32.594 21.016 1 98.5 88 PHE A C 1
ATOM 693 O O . PHE A 1 88 ? -13.297 31.672 20.438 1 98.5 88 PHE A O 1
ATOM 700 N N . SER A 1 89 ? -13.133 33.812 21.031 1 98.69 89 SER A N 1
ATOM 701 C CA . SER A 1 89 ? -14.344 34.188 20.297 1 98.69 89 SER A CA 1
ATOM 702 C C . SER A 1 89 ? -14.188 35.5 19.578 1 98.69 89 SER A C 1
ATOM 704 O O . SER A 1 89 ? -13.531 36.438 20.094 1 98.69 89 SER A O 1
ATOM 706 N N . VAL A 1 90 ? -14.742 35.562 18.422 1 98.31 90 VAL A N 1
ATOM 707 C CA . VAL A 1 90 ? -14.812 36.812 17.656 1 98.31 90 VAL A CA 1
ATOM 708 C C . VAL A 1 90 ? -16.25 37.062 17.234 1 98.31 90 VAL A C 1
ATOM 710 O O . VAL A 1 90 ? -17.031 36.125 17.062 1 98.31 90 VAL A O 1
ATOM 713 N N . LEU A 1 91 ? -16.531 38.375 17.141 1 97.81 91 LEU A N 1
ATOM 714 C CA . LEU A 1 91 ? -17.875 38.781 16.797 1 97.81 91 LEU A CA 1
ATOM 715 C C . LEU A 1 91 ? -17.875 39.719 15.594 1 97.81 91 LEU A C 1
ATOM 717 O O . LEU A 1 91 ? -17.094 40.688 15.555 1 97.81 91 LEU A O 1
ATOM 721 N N . VAL A 1 92 ? -18.672 39.406 14.633 1 96 92 VAL A N 1
ATOM 722 C CA . VAL A 1 92 ? -18.797 40.281 13.477 1 96 92 VAL A CA 1
ATOM 723 C C . VAL A 1 92 ? -20.219 40.812 13.367 1 96 92 VAL A C 1
ATOM 725 O O . VAL A 1 92 ? -21.188 40.062 13.531 1 96 92 VAL A O 1
ATOM 728 N N . ASP A 1 93 ? -20.297 42.062 13.188 1 95.25 93 ASP A N 1
ATOM 729 C CA . ASP A 1 93 ? -21.578 42.75 13 1 95.25 93 ASP A CA 1
ATOM 730 C C . ASP A 1 93 ? -21.891 42.938 11.523 1 95.25 93 ASP A C 1
ATOM 732 O O . ASP A 1 93 ? -21.188 43.688 10.82 1 95.25 93 ASP A O 1
ATOM 736 N N . LEU A 1 94 ? -22.984 42.406 11.055 1 94.75 94 LEU A N 1
ATOM 737 C CA . LEU A 1 94 ? -23.375 42.469 9.656 1 94.75 94 LEU A CA 1
ATOM 738 C C . LEU A 1 94 ? -23.703 43.906 9.242 1 94.75 94 LEU A C 1
ATOM 740 O O . LEU A 1 94 ? -23.719 44.219 8.055 1 94.75 94 LEU A O 1
ATOM 744 N N . GLU A 1 95 ? -23.922 44.719 10.164 1 93 95 GLU A N 1
ATOM 745 C CA . GLU A 1 95 ? -24.266 46.125 9.891 1 93 95 GLU A CA 1
ATOM 746 C C . GLU A 1 95 ? -23 46.969 9.75 1 93 95 GLU A C 1
ATOM 748 O O . GLU A 1 95 ? -23.078 48.125 9.328 1 93 95 GLU A O 1
ATOM 753 N N . SER A 1 96 ? -21.891 46.438 10.078 1 92.75 96 SER A N 1
ATOM 754 C CA . SER A 1 96 ? -20.625 47.156 10 1 92.75 96 SER A CA 1
ATOM 755 C C . SER A 1 96 ? -19.625 46.438 9.125 1 92.75 96 SER A C 1
ATOM 757 O O . SER A 1 96 ? -18.438 46.344 9.477 1 92.75 96 SER A O 1
ATOM 759 N N . LEU A 1 97 ? -20.047 45.906 8.023 1 94.31 97 LEU A N 1
ATOM 760 C CA . LEU A 1 97 ? -19.188 45.188 7.102 1 94.31 97 LEU A CA 1
ATOM 761 C C . LEU A 1 97 ? -18.516 46.156 6.121 1 94.31 97 LEU A C 1
ATOM 763 O O . LEU A 1 97 ? -19.031 47.25 5.875 1 94.31 97 LEU A O 1
ATOM 767 N N . PRO A 1 98 ? -17.391 45.688 5.637 1 93.19 98 PRO A N 1
ATOM 768 C CA . PRO A 1 98 ? -16.781 46.5 4.57 1 93.19 98 PRO A CA 1
ATOM 769 C C . PRO A 1 98 ? -17.719 46.688 3.379 1 93.19 98 PRO A C 1
ATOM 771 O O . PRO A 1 98 ? -18.625 45.875 3.156 1 93.19 98 PRO A O 1
ATOM 774 N N . GLU A 1 99 ? -17.453 47.719 2.602 1 90.75 99 GLU A N 1
ATOM 775 C CA . GLU A 1 99 ? -18.359 48.094 1.51 1 90.75 99 GLU A CA 1
ATOM 776 C C . GLU A 1 99 ? -18.141 47.188 0.293 1 90.75 99 GLU A C 1
ATOM 778 O O . GLU A 1 99 ? -19.109 46.781 -0.346 1 90.75 99 GLU A O 1
ATOM 783 N N . SER A 1 100 ? -16.906 46.844 0.031 1 94.12 100 SER A N 1
ATOM 784 C CA . SER A 1 100 ? -16.625 46.094 -1.196 1 94.12 100 SER A CA 1
ATOM 785 C C . SER A 1 100 ? -16.781 44.594 -0.98 1 94.12 100 SER A C 1
ATOM 787 O O . SER A 1 100 ? -16.453 44.062 0.096 1 94.12 100 SER A O 1
ATOM 789 N N . LYS A 1 101 ? -17.234 43.969 -2.023 1 92.75 101 LYS A N 1
ATOM 790 C CA . LYS A 1 101 ? -17.391 42.5 -2.014 1 92.75 101 LYS A CA 1
ATOM 791 C C . LYS A 1 101 ? -16.047 41.812 -1.782 1 92.75 101 LYS A C 1
ATOM 793 O O . LYS A 1 101 ? -15.984 40.812 -1.073 1 92.75 101 LYS A O 1
ATOM 798 N N . GLU A 1 102 ? -15.07 42.312 -2.402 1 94.69 102 GLU A N 1
ATOM 799 C CA . GLU A 1 102 ? -13.727 41.75 -2.254 1 94.69 102 GLU A CA 1
ATOM 800 C C . GLU A 1 102 ? -13.273 41.781 -0.799 1 94.69 102 GLU A C 1
ATOM 802 O O . GLU A 1 102 ? -12.734 40.781 -0.29 1 94.69 102 GLU A O 1
ATOM 807 N N . GLU A 1 103 ? -13.523 42.875 -0.176 1 95.5 103 GLU A N 1
ATOM 808 C CA . GLU A 1 103 ? -13.133 43.031 1.223 1 95.5 103 GLU A CA 1
ATOM 809 C C . GLU A 1 103 ? -13.969 42.125 2.127 1 95.5 103 GLU A C 1
ATOM 811 O O . GLU A 1 103 ? -13.477 41.625 3.137 1 95.5 103 GLU A O 1
ATOM 816 N N . ARG A 1 104 ? -15.203 41.906 1.804 1 96.06 104 ARG A N 1
ATOM 817 C CA . ARG A 1 104 ? -16.062 41.031 2.562 1 96.06 104 ARG A CA 1
ATOM 818 C C . ARG A 1 104 ? -15.578 39.562 2.439 1 96.06 104 ARG A C 1
ATOM 820 O O . ARG A 1 104 ? -15.578 38.812 3.422 1 96.06 104 ARG A O 1
ATOM 827 N N . ASN A 1 105 ? -15.203 39.219 1.259 1 95.81 105 ASN A N 1
ATOM 828 C CA . ASN A 1 105 ? -14.664 37.875 1.035 1 95.81 105 ASN A CA 1
ATOM 829 C C . ASN A 1 105 ? -13.367 37.656 1.8 1 95.81 105 ASN A C 1
ATOM 831 O O 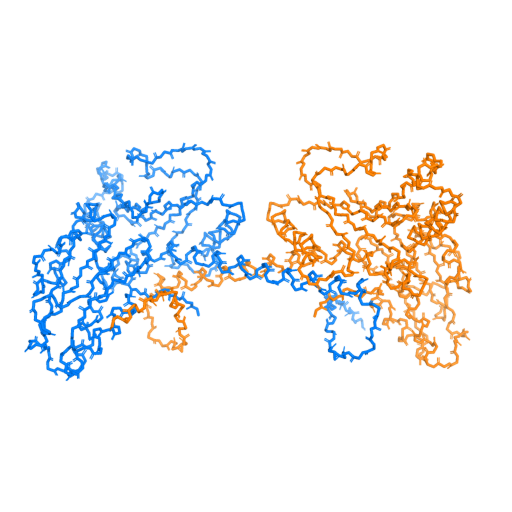. ASN A 1 105 ? -13.125 36.562 2.34 1 95.81 105 ASN A O 1
ATOM 835 N N . GLU A 1 106 ? -12.562 38.656 1.771 1 96.12 106 GLU A N 1
ATOM 836 C CA . GLU A 1 106 ? -11.312 38.594 2.521 1 96.12 106 GLU A CA 1
ATOM 837 C C . GLU A 1 106 ? -11.578 38.438 4.02 1 96.12 106 GLU A C 1
ATOM 839 O O . GLU A 1 106 ? -10.844 37.75 4.719 1 96.12 106 GLU A O 1
ATOM 844 N N . LEU A 1 107 ? -12.547 39.188 4.453 1 96.44 107 LEU A N 1
ATOM 845 C CA . LEU A 1 107 ? -12.922 39.094 5.859 1 96.44 107 LEU A CA 1
ATOM 846 C C . LEU A 1 107 ? -13.414 37.688 6.195 1 96.44 107 LEU A C 1
ATOM 848 O O . LEU A 1 107 ? -13.062 37.125 7.238 1 96.44 107 LEU A O 1
ATOM 852 N N . ALA A 1 108 ? -14.219 37.094 5.367 1 96.81 108 ALA A N 1
ATOM 853 C CA . ALA A 1 108 ? -14.695 35.719 5.555 1 96.81 108 ALA A CA 1
ATOM 854 C C . ALA A 1 108 ? -13.531 34.75 5.617 1 96.81 108 ALA A C 1
ATOM 856 O O . ALA A 1 108 ? -13.516 33.844 6.465 1 96.81 108 ALA A O 1
ATOM 857 N N . LEU A 1 109 ? -12.625 34.906 4.727 1 96.81 109 LEU A N 1
ATOM 858 C CA . LEU A 1 109 ? -11.438 34.062 4.719 1 96.81 109 LEU A CA 1
ATOM 859 C C . LEU A 1 109 ? -10.641 34.219 6.008 1 96.81 109 LEU A C 1
ATOM 861 O O . LEU A 1 109 ? -10.164 33.25 6.578 1 96.81 109 LEU A O 1
ATOM 865 N N . LYS A 1 110 ? -10.531 35.438 6.441 1 96.81 110 LYS A N 1
ATOM 866 C CA . LYS A 1 110 ? -9.789 35.75 7.668 1 96.81 110 LYS A CA 1
ATOM 867 C C . LYS A 1 110 ? -10.383 35 8.859 1 96.81 110 LYS A C 1
ATOM 869 O O . LYS A 1 110 ? -9.648 34.438 9.672 1 96.81 110 LYS A O 1
ATOM 874 N N . PHE A 1 111 ? -11.617 34.969 8.938 1 97.44 111 PHE A N 1
ATOM 875 C CA . PHE A 1 111 ? -12.281 34.281 10.023 1 97.44 111 PHE A CA 1
ATOM 876 C C . PHE A 1 111 ? -12.148 32.781 9.867 1 97.44 111 PHE A C 1
ATOM 878 O O . PHE A 1 111 ? -12.016 32.062 10.859 1 97.44 111 PHE A O 1
ATOM 885 N N . ALA A 1 112 ? -12.188 32.344 8.641 1 97 112 ALA A N 1
ATOM 886 C CA . ALA A 1 112 ? -12.055 30.906 8.367 1 97 112 ALA A CA 1
ATOM 887 C C . ALA A 1 112 ? -10.648 30.406 8.688 1 97 112 ALA A C 1
ATOM 889 O O . ALA A 1 112 ? -10.422 29.203 8.805 1 97 112 ALA A O 1
ATOM 890 N N . LEU A 1 113 ? -9.68 31.312 8.82 1 97.5 113 LEU A N 1
ATOM 891 C CA . LEU A 1 113 ? -8.289 31 9.102 1 97.5 113 LEU A CA 1
ATOM 892 C C . LEU A 1 113 ? -7.996 31.078 10.594 1 97.5 113 LEU A C 1
ATOM 894 O O . LEU A 1 113 ? -6.836 31.078 11.008 1 97.5 113 LEU A O 1
ATOM 898 N N . LEU A 1 114 ? -9 31.062 11.398 1 97.5 114 LEU A N 1
ATOM 899 C CA . LEU A 1 114 ? -8.844 31.281 12.828 1 97.5 114 LEU A CA 1
ATOM 900 C C . LEU A 1 114 ? -7.93 30.234 13.445 1 97.5 114 LEU A C 1
ATOM 902 O O . LEU A 1 114 ? -7.008 30.562 14.188 1 97.5 114 LEU A O 1
ATOM 906 N N . LYS A 1 115 ? -8.133 29.016 13.148 1 97.19 115 LYS A N 1
ATOM 907 C CA . LYS A 1 115 ? -7.266 27.953 13.664 1 97.19 115 LYS A CA 1
ATOM 908 C C . LYS A 1 115 ? -5.828 28.141 13.188 1 97.19 115 LYS A C 1
ATOM 910 O O . LYS A 1 115 ? -4.891 28.094 13.984 1 97.19 115 LYS A O 1
ATOM 915 N N . ARG A 1 116 ? -5.664 28.391 11.906 1 97.12 116 ARG A N 1
ATOM 916 C CA . ARG A 1 116 ? -4.348 28.594 11.305 1 97.12 116 ARG A CA 1
ATOM 917 C C . ARG A 1 116 ? -3.607 29.734 11.992 1 97.12 116 ARG A C 1
ATOM 919 O O . ARG A 1 116 ? -2.418 29.625 12.297 1 97.12 116 ARG A O 1
ATOM 926 N N . ASN A 1 117 ? -4.293 30.797 12.211 1 97.81 117 ASN A N 1
ATOM 927 C CA . ASN A 1 117 ? -3.674 31.969 12.812 1 97.81 117 ASN A CA 1
ATOM 928 C C . ASN A 1 117 ? -3.316 31.719 14.281 1 97.81 117 ASN A C 1
ATOM 930 O O . ASN A 1 117 ? -2.27 32.188 14.75 1 97.81 117 ASN A O 1
ATOM 934 N N . ALA A 1 118 ? -4.199 31.047 14.969 1 97.81 118 ALA A N 1
ATOM 935 C CA . ALA A 1 118 ? -3.871 30.703 16.344 1 97.81 118 ALA A CA 1
ATOM 936 C C . ALA A 1 118 ? -2.633 29.812 16.422 1 97.81 118 ALA A C 1
ATOM 938 O O . ALA A 1 118 ? -1.726 30.062 17.219 1 97.81 118 ALA A O 1
ATOM 939 N N . MET A 1 119 ? -2.533 28.859 15.531 1 97.69 119 MET A N 1
ATOM 940 C CA . MET A 1 119 ? -1.456 27.875 15.5 1 97.69 119 MET A CA 1
ATOM 941 C C . MET A 1 119 ? -0.16 28.5 15 1 97.69 119 MET A C 1
ATOM 943 O O . MET A 1 119 ? 0.916 27.906 15.156 1 97.69 119 MET A O 1
ATOM 947 N N . ALA A 1 120 ? -0.242 29.672 14.414 1 98.06 120 ALA A N 1
ATOM 948 C CA . ALA A 1 120 ? 0.927 30.328 13.828 1 98.06 120 ALA A CA 1
ATOM 949 C C . ALA A 1 120 ? 1.823 30.922 14.906 1 98.06 120 ALA A C 1
ATOM 951 O O . ALA A 1 120 ? 3.004 31.188 14.672 1 98.06 120 ALA A O 1
ATOM 952 N N . ALA A 1 121 ? 1.284 31.078 16.094 1 98.06 121 ALA A N 1
ATOM 953 C CA . ALA A 1 121 ? 1.926 31.844 17.156 1 98.06 121 ALA A CA 1
ATOM 954 C C . ALA A 1 121 ? 3.277 31.25 17.531 1 98.06 121 ALA A C 1
ATOM 956 O O . ALA A 1 121 ? 4.297 31.938 17.516 1 98.06 121 ALA A O 1
ATOM 957 N N . PRO A 1 122 ? 3.367 29.953 17.828 1 98.06 122 PRO A N 1
ATOM 958 C CA . PRO A 1 122 ? 4.672 29.391 18.203 1 98.06 122 PRO A CA 1
ATOM 959 C C . PRO A 1 122 ? 5.691 29.484 17.062 1 98.06 122 PRO A C 1
ATOM 961 O O . PRO A 1 122 ? 6.887 29.656 17.328 1 98.06 122 PRO A O 1
ATOM 964 N N . PHE A 1 123 ? 5.25 29.406 15.859 1 98.12 123 PHE A N 1
ATOM 965 C CA . PHE A 1 123 ? 6.141 29.469 14.711 1 98.12 123 PHE A CA 1
ATOM 966 C C . PHE A 1 123 ? 6.672 30.891 14.523 1 98.12 123 PHE A C 1
ATOM 968 O O . PHE A 1 123 ? 7.863 31.078 14.289 1 98.12 123 PHE A O 1
ATOM 975 N N . GLU A 1 124 ? 5.77 31.844 14.617 1 97.44 124 GLU A N 1
ATOM 976 C CA . GLU A 1 124 ? 6.199 33.25 14.5 1 97.44 124 GLU A CA 1
ATOM 977 C C . GLU A 1 124 ? 7.195 33.594 15.602 1 97.44 124 GLU A C 1
ATOM 979 O O . GLU A 1 124 ? 8.156 34.344 15.359 1 97.44 124 GLU A O 1
ATOM 984 N N . GLN A 1 125 ? 6.914 33.125 16.75 1 97 125 GLN A N 1
ATOM 985 C CA . GLN A 1 125 ? 7.844 33.344 17.844 1 97 125 GLN A CA 1
ATOM 986 C C . GLN A 1 125 ? 9.203 32.719 17.562 1 97 125 GLN A C 1
ATOM 988 O O . GLN A 1 125 ? 10.242 33.312 17.875 1 97 125 GLN A O 1
ATOM 993 N N . ALA A 1 126 ? 9.219 31.531 17.016 1 97.19 126 ALA A N 1
ATOM 994 C CA . ALA A 1 126 ? 10.461 30.859 16.656 1 97.19 126 ALA A CA 1
ATOM 995 C C . ALA A 1 126 ? 11.219 31.641 15.594 1 97.19 126 ALA A C 1
ATOM 997 O O . ALA A 1 126 ? 12.453 31.719 15.633 1 97.19 126 ALA A O 1
ATOM 998 N N . TYR A 1 127 ? 10.484 32.25 14.633 1 96.62 127 TYR A N 1
ATOM 999 C CA . TYR A 1 127 ? 11.102 33.094 13.625 1 96.62 127 TYR A CA 1
ATOM 1000 C C . TYR A 1 127 ? 11.812 34.281 14.273 1 96.62 127 TYR A C 1
ATOM 1002 O O . TYR A 1 127 ? 12.977 34.562 13.961 1 96.62 127 TYR A O 1
ATOM 1010 N N . LYS A 1 128 ? 11.086 34.938 15.188 1 95.62 128 LYS A N 1
ATOM 1011 C CA . LYS A 1 128 ? 11.656 36.094 15.891 1 95.62 128 LYS A CA 1
ATOM 1012 C C . LYS A 1 128 ? 12.906 35.688 16.672 1 95.62 128 LYS A C 1
ATOM 1014 O O . LYS A 1 128 ? 13.914 36.406 16.625 1 95.62 128 LYS A O 1
ATOM 1019 N N . GLU A 1 129 ? 12.797 34.562 17.312 1 96 129 GLU A N 1
ATOM 1020 C CA . GLU A 1 129 ? 13.922 34.062 18.078 1 96 129 GLU A CA 1
ATOM 1021 C C . GLU A 1 129 ? 15.109 33.75 17.188 1 96 129 GLU A C 1
ATOM 1023 O O . GLU A 1 129 ? 16.266 34 17.531 1 96 129 GLU A O 1
ATOM 1028 N N . HIS A 1 130 ? 14.836 33.156 16.094 1 95.94 130 HIS A N 1
ATOM 1029 C CA . HIS A 1 130 ? 15.883 32.844 15.125 1 95.94 130 HIS A CA 1
ATOM 1030 C C . HIS A 1 130 ? 16.625 34.125 14.695 1 95.94 130 HIS A C 1
ATOM 1032 O O . HIS A 1 130 ? 17.859 34.125 14.664 1 95.94 130 HIS A O 1
ATOM 1038 N N . TYR A 1 131 ? 15.93 35.156 14.359 1 95.25 131 TYR A N 1
ATOM 1039 C CA . TYR A 1 131 ? 16.547 36.406 13.898 1 95.25 131 TYR A CA 1
ATOM 1040 C C . TYR A 1 131 ? 17.375 37.031 15.008 1 95.25 131 TYR A C 1
ATOM 1042 O O . TYR A 1 131 ? 18.438 37.594 14.75 1 95.25 131 TYR A O 1
ATOM 1050 N N . ALA A 1 132 ? 16.875 36.906 16.219 1 94.38 132 ALA A N 1
ATOM 1051 C CA . ALA A 1 132 ? 17.609 37.438 17.359 1 94.38 132 ALA A CA 1
ATOM 1052 C C . ALA A 1 132 ? 18.922 36.688 17.578 1 94.38 132 ALA A C 1
ATOM 1054 O O . ALA A 1 132 ? 19.969 37.281 17.781 1 94.38 132 ALA A O 1
ATOM 1055 N N . LEU A 1 133 ? 18.812 35.375 17.5 1 93.44 133 LEU A N 1
ATOM 1056 C CA . LEU A 1 133 ? 19.969 34.531 17.672 1 93.44 133 LEU A CA 1
ATOM 1057 C C . LEU A 1 133 ? 20.969 34.719 16.547 1 93.44 133 LEU A C 1
ATOM 1059 O O . LEU A 1 133 ? 22.188 34.688 16.766 1 93.44 133 LEU A O 1
ATOM 1063 N N . LYS A 1 134 ? 20.438 34.875 15.375 1 91.88 134 LYS A N 1
ATOM 1064 C CA . LYS A 1 134 ? 21.281 35.094 14.211 1 91.88 134 LYS A CA 1
ATOM 1065 C C . LYS A 1 134 ? 22.078 36.406 14.367 1 91.88 134 LYS A C 1
ATOM 1067 O O . LYS A 1 134 ? 23.266 36.438 14.062 1 91.88 134 LYS A O 1
ATOM 1072 N N . GLU A 1 135 ? 21.422 37.438 14.797 1 91.56 135 GLU A N 1
ATOM 1073 C CA . GLU A 1 135 ? 22.078 38.719 15.031 1 91.56 135 GLU A CA 1
ATOM 1074 C C . GLU A 1 135 ? 23.141 38.625 16.109 1 91.56 135 GLU A C 1
ATOM 1076 O O . GLU A 1 135 ? 24.234 39.188 15.977 1 91.56 135 GLU A O 1
ATOM 1081 N N . GLU A 1 136 ? 22.844 37.875 17.078 1 89.56 136 GLU A N 1
ATOM 1082 C CA . GLU A 1 136 ? 23.797 37.688 18.172 1 89.56 136 GLU A CA 1
ATOM 1083 C C . GLU A 1 136 ? 25 36.844 17.703 1 89.56 136 GLU A C 1
ATOM 1085 O O . GLU A 1 136 ? 26.141 37.125 18.094 1 89.56 136 GLU A O 1
ATOM 1090 N N . ALA A 1 137 ? 24.703 35.906 16.953 1 87.25 137 ALA A N 1
ATOM 1091 C CA . ALA A 1 137 ? 25.75 35.031 16.469 1 87.25 137 ALA A CA 1
ATOM 1092 C C . ALA A 1 137 ? 26.688 35.75 15.508 1 87.25 137 ALA A C 1
ATOM 1094 O O . ALA A 1 137 ? 27.875 35.438 15.406 1 87.25 137 ALA A O 1
ATOM 1095 N N . SER A 1 138 ? 26.125 36.688 14.758 1 85.25 138 SER A N 1
ATOM 1096 C CA . SER A 1 138 ? 26.922 37.438 13.781 1 85.25 138 SER A CA 1
ATOM 1097 C C . SER A 1 138 ? 28 38.25 14.469 1 85.25 138 SER A C 1
ATOM 1099 O O . SER A 1 138 ? 28.969 38.656 13.836 1 85.25 138 SER A O 1
ATOM 1101 N N . LYS A 1 139 ? 27.812 38.438 15.758 1 84.12 139 LYS A N 1
ATOM 1102 C CA . LYS A 1 139 ? 28.766 39.25 16.516 1 84.12 139 LYS A CA 1
ATOM 1103 C C . LYS A 1 139 ? 29.969 38.406 16.938 1 84.12 139 LYS A C 1
ATOM 1105 O O . LYS A 1 139 ? 30.969 38.938 17.391 1 84.12 139 LYS A O 1
ATOM 1110 N N . PHE A 1 140 ? 29.719 37.188 16.828 1 77.75 140 PHE A N 1
ATOM 1111 C CA . PHE A 1 140 ? 30.781 36.281 17.297 1 77.75 140 PHE A CA 1
ATOM 1112 C C . PHE A 1 140 ? 31.281 35.406 16.156 1 77.75 140 PHE A C 1
ATOM 1114 O O . PHE A 1 140 ? 30.594 35.25 15.148 1 77.75 140 PHE A O 1
ATOM 1121 N N . THR A 1 141 ? 32.562 35.062 16.25 1 67.44 141 THR A N 1
ATOM 1122 C CA . THR A 1 141 ? 33.062 34.031 15.352 1 67.44 141 THR A CA 1
ATOM 1123 C C . THR A 1 141 ? 32.5 32.656 15.781 1 67.44 141 THR A C 1
ATOM 1125 O O . THR A 1 141 ? 32.156 32.469 16.938 1 67.44 141 THR A O 1
ATOM 1128 N N . SER A 1 142 ? 32.094 31.703 14.852 1 61.06 142 SER A N 1
ATOM 1129 C CA . SER A 1 142 ? 31.5 30.406 15.109 1 61.06 142 SER A CA 1
ATOM 1130 C C . SER A 1 142 ? 32.094 29.766 16.359 1 61.06 142 SER A C 1
ATOM 1132 O O . SER A 1 142 ? 31.344 29.172 17.156 1 61.06 142 SER A O 1
ATOM 1134 N N . GLU A 1 143 ? 33.406 30 16.625 1 61.72 143 GLU A N 1
ATOM 1135 C CA . GLU A 1 143 ? 34.125 29.391 17.75 1 61.72 143 GLU A CA 1
ATOM 1136 C C . GLU A 1 143 ? 33.844 30.156 19.047 1 61.72 143 GLU A C 1
ATOM 1138 O O . GLU A 1 143 ? 33.969 29.594 20.125 1 61.72 143 GLU A O 1
ATOM 1143 N N . GLU A 1 144 ? 33.5 31.359 18.906 1 62.84 144 GLU A N 1
ATOM 1144 C CA . GLU A 1 144 ? 33.406 32.219 20.078 1 62.84 144 GLU A CA 1
ATOM 1145 C C . GLU A 1 144 ? 31.969 32.469 20.484 1 62.84 144 GLU A C 1
ATOM 1147 O O . GLU A 1 144 ? 31.703 33.125 21.5 1 62.84 144 GLU A O 1
ATOM 1152 N N . ALA A 1 145 ? 31.047 31.844 19.781 1 63.66 145 ALA A N 1
ATOM 1153 C CA . ALA A 1 145 ? 29.656 32.125 20.078 1 63.66 145 ALA A CA 1
ATOM 1154 C C . ALA A 1 145 ? 29.266 31.562 21.453 1 63.66 145 ALA A C 1
ATOM 1156 O O . ALA A 1 145 ? 29.641 30.453 21.797 1 63.66 145 ALA A O 1
ATOM 1157 N N . PRO A 1 146 ? 28.703 32.406 22.344 1 65.12 146 PRO A N 1
ATOM 1158 C CA . PRO A 1 146 ? 28.281 31.938 23.672 1 65.12 146 PRO A CA 1
ATOM 1159 C C . PRO A 1 146 ? 27.391 30.703 23.594 1 65.12 146 PRO A C 1
ATOM 1161 O O . PRO A 1 146 ? 26.781 30.438 22.562 1 65.12 146 PRO A O 1
ATOM 1164 N N . GLN A 1 147 ? 27.484 29.844 24.641 1 62.25 147 GLN A N 1
ATOM 1165 C CA . GLN A 1 147 ? 26.734 28.594 24.766 1 62.25 147 GLN A CA 1
ATOM 1166 C C . GLN A 1 147 ? 25.266 28.797 24.422 1 62.25 147 GLN A C 1
ATOM 1168 O O . GLN A 1 147 ? 24.656 27.969 23.719 1 62.25 147 GLN A O 1
ATOM 1173 N N . GLY A 1 148 ? 24.688 29.828 24.719 1 60.44 148 GLY A N 1
ATOM 1174 C CA . GLY A 1 148 ? 23.281 30.109 24.453 1 60.44 148 GLY A CA 1
ATOM 1175 C C . GLY A 1 148 ? 22.969 30.188 22.984 1 60.44 148 GLY A C 1
ATOM 1176 O O . GLY A 1 148 ? 21.938 29.688 22.531 1 60.44 148 GLY A O 1
ATOM 1177 N N . VAL A 1 149 ? 23.828 30.719 22.281 1 66.94 149 VAL A N 1
ATOM 1178 C CA . VAL A 1 149 ? 23.625 30.859 20.844 1 66.94 149 VAL A CA 1
ATOM 1179 C C . VAL A 1 149 ? 23.797 29.516 20.156 1 66.94 149 VAL A C 1
ATOM 1181 O O . VAL A 1 149 ? 23.031 29.156 19.266 1 66.94 149 VAL A O 1
ATOM 1184 N N . ARG A 1 150 ? 24.641 28.781 20.688 1 64.75 150 ARG A N 1
ATOM 1185 C CA . ARG A 1 150 ? 24.938 27.484 20.094 1 64.75 150 ARG A CA 1
ATOM 1186 C C . ARG A 1 150 ? 23.812 26.484 20.359 1 64.75 150 ARG A C 1
ATOM 1188 O O . ARG A 1 150 ? 23.484 25.656 19.5 1 64.75 150 ARG A O 1
ATOM 1195 N N . GLU A 1 151 ? 23.25 26.719 21.516 1 76.06 151 GLU A N 1
ATOM 1196 C CA . GLU A 1 151 ? 22.219 25.75 21.938 1 76.06 151 GLU A CA 1
ATOM 1197 C C . GLU A 1 151 ? 20.859 26.094 21.328 1 76.06 151 GLU A C 1
ATOM 1199 O O . GLU A 1 151 ? 20.016 25.219 21.172 1 76.06 151 GLU A O 1
ATOM 1204 N N . GLY A 1 152 ? 20.812 27.281 20.922 1 83.88 152 GLY A N 1
ATOM 1205 C CA . GLY A 1 152 ? 19.531 27.688 20.359 1 83.88 152 GLY A CA 1
ATOM 1206 C C . GLY A 1 152 ? 18.516 28.062 21.406 1 83.88 152 GLY A C 1
ATOM 1207 O O . GLY A 1 152 ? 18.844 28.266 22.578 1 83.88 152 GLY A O 1
ATOM 1208 N N . GLY A 1 153 ? 17.328 28.359 21 1 87.69 153 GLY A N 1
ATOM 1209 C CA . GLY A 1 153 ? 16.234 28.781 21.875 1 87.69 153 GLY A CA 1
ATOM 1210 C C . GLY A 1 153 ? 15.562 27.609 22.578 1 87.69 153 GLY A C 1
ATOM 1211 O O . GLY A 1 153 ? 16 26.469 22.453 1 87.69 153 GLY A O 1
ATOM 1212 N N . GLU A 1 154 ? 14.68 27.953 23.391 1 90.88 154 GLU A N 1
ATOM 1213 C CA . GLU A 1 154 ? 13.867 26.953 24.094 1 90.88 154 GLU A CA 1
ATOM 1214 C C . GLU A 1 154 ? 12.945 26.219 23.125 1 90.88 154 GLU A C 1
ATOM 1216 O O . GLU A 1 154 ? 12.477 26.797 22.141 1 90.88 154 GLU A O 1
ATOM 1221 N N . VAL A 1 155 ? 12.734 24.922 23.438 1 95.44 155 VAL A N 1
ATOM 1222 C CA . VAL A 1 155 ? 11.82 24.125 22.641 1 95.44 155 VAL A CA 1
ATOM 1223 C C . VAL A 1 155 ? 10.375 24.516 22.969 1 95.44 155 VAL A C 1
ATOM 1225 O O . VAL A 1 155 ? 9.992 24.516 24.141 1 95.44 155 VAL A O 1
ATOM 1228 N N . LYS A 1 156 ? 9.633 24.859 21.984 1 97 156 LYS A N 1
ATOM 1229 C CA . LYS A 1 156 ? 8.211 25.141 22.125 1 97 156 LYS A CA 1
ATOM 1230 C C . LYS A 1 156 ? 7.371 23.906 21.844 1 97 156 LYS A C 1
ATOM 1232 O O . LYS A 1 156 ? 7.281 23.469 20.703 1 97 156 LYS A O 1
ATOM 1237 N N . ALA A 1 157 ? 6.785 23.344 22.875 1 96.81 157 ALA A N 1
ATOM 1238 C CA . ALA A 1 157 ? 5.98 22.141 22.75 1 96.81 157 ALA A CA 1
ATOM 1239 C C . ALA A 1 157 ? 4.5 22.469 22.594 1 96.81 157 ALA A C 1
ATOM 1241 O O . ALA A 1 157 ? 3.938 23.203 23.422 1 96.81 157 ALA A O 1
ATOM 1242 N N . ILE A 1 158 ? 3.875 22.016 21.531 1 97.56 158 ILE A N 1
ATOM 1243 C CA . ILE A 1 158 ? 2.463 22.25 21.25 1 97.56 158 ILE A CA 1
ATOM 1244 C C . ILE A 1 158 ? 1.71 20.922 21.281 1 97.56 158 ILE A C 1
ATOM 1246 O O . ILE A 1 158 ? 1.802 20.109 20.344 1 97.56 158 ILE A O 1
ATOM 1250 N N . HIS A 1 159 ? 0.946 20.688 22.359 1 96.31 159 HIS A N 1
ATOM 1251 C CA . HIS A 1 159 ? 0.221 19.438 22.547 1 96.31 159 HIS A CA 1
ATOM 1252 C C . HIS A 1 159 ? -1.153 19.484 21.891 1 96.31 159 HIS A C 1
ATOM 1254 O O . HIS A 1 159 ? -2.176 19.469 22.578 1 96.31 159 HIS A O 1
ATOM 1260 N N . TYR A 1 160 ? -1.117 19.453 20.547 1 96.25 160 TYR A N 1
ATOM 1261 C CA . TYR A 1 160 ? -2.326 19.688 19.766 1 96.25 160 TYR A CA 1
ATOM 1262 C C . TYR A 1 160 ? -3.18 18.422 19.688 1 96.25 160 TYR A C 1
ATOM 1264 O O . TYR A 1 160 ? -4.344 18.469 19.281 1 96.25 160 TYR A O 1
ATOM 1272 N N . ARG A 1 161 ? -2.619 17.25 20.047 1 94.25 161 ARG A N 1
ATOM 1273 C CA . ARG A 1 161 ? -3.32 15.977 20.156 1 94.25 161 ARG A CA 1
ATOM 1274 C C . ARG A 1 161 ? -2.928 15.242 21.438 1 94.25 161 ARG A C 1
ATOM 1276 O O . ARG A 1 161 ? -1.955 15.617 22.094 1 94.25 161 ARG A O 1
ATOM 1283 N N . GLU A 1 162 ? -3.674 14.188 21.781 1 89.31 162 GLU A N 1
ATOM 1284 C CA . GLU A 1 162 ? -3.473 13.484 23.047 1 89.31 162 GLU A CA 1
ATOM 1285 C C . GLU A 1 162 ? -2.092 12.836 23.109 1 89.31 162 GLU A C 1
ATOM 1287 O O . GLU A 1 162 ? -1.38 12.969 24.109 1 89.31 162 GLU A O 1
ATOM 1292 N N . GLU A 1 163 ? -1.604 12.188 22.094 1 89.88 163 GLU A N 1
ATOM 1293 C CA . GLU A 1 163 ? -0.338 11.461 22.141 1 89.88 163 GLU A CA 1
ATOM 1294 C C . GLU A 1 163 ? 0.66 12.016 21.125 1 89.88 163 GLU A C 1
ATOM 1296 O O . GLU A 1 163 ? 1.732 11.438 20.938 1 89.88 163 GLU A O 1
ATOM 1301 N N . GLU A 1 164 ? 0.292 13.117 20.531 1 94.06 164 GLU A N 1
ATOM 1302 C CA . GLU A 1 164 ? 1.146 13.719 19.516 1 94.06 164 GLU A CA 1
ATOM 1303 C C . GLU A 1 164 ? 1.369 15.203 19.797 1 94.06 164 GLU A C 1
ATOM 1305 O O . GLU A 1 164 ? 0.532 15.859 20.422 1 94.06 164 GLU A O 1
ATOM 1310 N N . ALA A 1 165 ? 2.49 15.688 19.391 1 96.56 165 ALA A N 1
ATOM 1311 C CA . ALA A 1 165 ? 2.822 17.094 19.609 1 96.56 165 ALA A CA 1
ATOM 1312 C C . ALA A 1 165 ? 3.711 17.625 18.5 1 96.56 165 ALA A C 1
ATOM 1314 O O . ALA A 1 165 ? 4.262 16.859 17.703 1 96.56 165 ALA A O 1
ATOM 1315 N N . ILE A 1 166 ? 3.699 18.938 18.375 1 97.5 166 ILE A N 1
ATOM 1316 C CA . ILE A 1 166 ? 4.633 19.656 17.531 1 97.5 166 ILE A CA 1
ATOM 1317 C C . ILE A 1 166 ? 5.668 20.375 18.391 1 97.5 166 ILE A C 1
ATOM 1319 O O . ILE A 1 166 ? 5.32 21 19.391 1 97.5 166 ILE A O 1
ATOM 1323 N N . TYR A 1 167 ? 6.898 20.234 18.031 1 97.44 167 TYR A N 1
ATOM 1324 C CA . TYR A 1 167 ? 7.977 20.953 18.719 1 97.44 167 TYR A CA 1
ATOM 1325 C C . TYR A 1 167 ? 8.695 21.906 17.766 1 97.44 167 TYR A C 1
ATOM 1327 O O . TYR A 1 167 ? 9.07 21.516 16.656 1 97.44 167 TYR A O 1
ATOM 1335 N N . VAL A 1 168 ? 8.789 23.094 18.188 1 97.81 168 VAL A N 1
ATOM 1336 C CA . VAL A 1 168 ? 9.469 24.094 17.375 1 97.81 168 VAL A CA 1
ATOM 1337 C C . VAL A 1 168 ? 10.664 24.656 18.141 1 97.81 168 VAL A C 1
ATOM 1339 O O . VAL A 1 168 ? 10.531 25.078 19.297 1 97.81 168 VAL A O 1
ATOM 1342 N N . LYS A 1 169 ? 11.844 24.609 17.516 1 96.81 169 LYS A N 1
ATOM 1343 C CA . LYS A 1 169 ? 13.055 25.109 18.156 1 96.81 169 LYS A CA 1
ATOM 1344 C C . LYS A 1 169 ? 13.844 26 17.188 1 96.81 169 LYS A C 1
ATOM 1346 O O . LYS A 1 169 ? 14.117 25.609 16.047 1 96.81 169 LYS A O 1
ATOM 1351 N N . ALA A 1 170 ? 14.148 27.219 17.656 1 96.62 170 ALA A N 1
ATOM 1352 C CA . ALA A 1 170 ? 14.922 28.156 16.859 1 96.62 170 ALA A CA 1
ATOM 1353 C C . ALA A 1 170 ? 16.406 28.062 17.188 1 96.62 170 ALA A C 1
ATOM 1355 O O . ALA A 1 170 ? 16.781 27.891 18.359 1 96.62 170 ALA A O 1
ATOM 1356 N N . SER A 1 171 ? 17.203 28.078 16.219 1 94.94 171 SER A N 1
ATOM 1357 C CA . SER A 1 171 ? 18.641 28.266 16.297 1 94.94 171 SER A CA 1
ATOM 1358 C C . SER A 1 171 ? 19.094 29.438 15.438 1 94.94 171 SER A C 1
ATOM 1360 O O . SER A 1 171 ? 18.281 30.094 14.789 1 94.94 171 SER A O 1
ATOM 1362 N N . HIS A 1 172 ? 20.375 29.75 15.508 1 92.94 172 HIS A N 1
ATOM 1363 C CA . HIS A 1 172 ? 20.891 30.906 14.789 1 92.94 172 HIS A CA 1
ATOM 1364 C C . HIS A 1 172 ? 20.906 30.672 13.281 1 92.94 172 HIS A C 1
ATOM 1366 O O . HIS A 1 172 ? 20.891 31.625 12.5 1 92.94 172 HIS A O 1
ATOM 1372 N N . ASP A 1 173 ? 20.875 29.391 12.891 1 93.12 173 ASP A N 1
ATOM 1373 C CA . ASP A 1 173 ? 21.031 29.125 11.461 1 93.12 173 ASP A CA 1
ATOM 1374 C C . ASP A 1 173 ? 19.844 28.344 10.922 1 93.12 173 ASP A C 1
ATOM 1376 O O . ASP A 1 173 ? 19.766 28.047 9.727 1 93.12 173 ASP A O 1
ATOM 1380 N N . ARG A 1 174 ? 18.922 27.969 11.805 1 95.38 174 ARG A N 1
ATOM 1381 C CA . ARG A 1 174 ? 17.797 27.172 11.344 1 95.38 174 ARG A CA 1
ATOM 1382 C C . ARG A 1 174 ? 16.641 27.203 12.344 1 95.38 174 ARG A C 1
ATOM 1384 O O . ARG A 1 174 ? 16.828 27.641 13.484 1 95.38 174 ARG A O 1
ATOM 1391 N N . VAL A 1 175 ? 15.508 26.844 11.922 1 97.12 175 VAL A N 1
ATOM 1392 C CA . VAL A 1 175 ? 14.367 26.5 12.773 1 97.12 175 VAL A CA 1
ATOM 1393 C C . VAL A 1 175 ? 13.977 25.047 12.555 1 97.12 175 VAL A C 1
ATOM 1395 O O . VAL A 1 175 ? 13.75 24.625 11.414 1 97.12 175 VAL A O 1
ATOM 1398 N N . THR A 1 176 ? 13.953 24.297 13.617 1 97.31 176 THR A N 1
ATOM 1399 C CA . THR A 1 176 ? 13.602 22.891 13.555 1 97.31 176 THR A CA 1
ATOM 1400 C C . THR A 1 176 ? 12.164 22.672 14.008 1 97.31 176 THR A C 1
ATOM 1402 O O . THR A 1 176 ? 11.766 23.141 15.07 1 97.31 176 THR A O 1
ATOM 1405 N N . VAL A 1 177 ? 11.383 22.062 13.164 1 98.19 177 VAL A N 1
ATOM 1406 C CA . VAL A 1 177 ? 10.016 21.672 13.492 1 98.19 177 VAL A CA 1
ATOM 1407 C C . VAL A 1 177 ? 9.914 20.156 13.57 1 98.19 177 VAL A C 1
ATOM 1409 O O . VAL A 1 177 ? 10.195 19.453 12.602 1 98.19 177 VAL A O 1
ATOM 1412 N N . ILE A 1 178 ? 9.516 19.609 14.703 1 97.5 178 ILE A N 1
ATOM 1413 C CA . ILE A 1 178 ? 9.453 18.172 14.922 1 97.5 178 ILE A CA 1
ATOM 1414 C C . ILE A 1 178 ? 8.008 17.75 15.18 1 97.5 178 ILE A C 1
ATOM 1416 O O . ILE A 1 178 ? 7.348 18.312 16.062 1 97.5 178 ILE A O 1
ATOM 1420 N N . PHE A 1 179 ? 7.492 16.859 14.422 1 97.12 179 PHE A N 1
ATOM 1421 C CA . PHE A 1 179 ? 6.184 16.25 14.641 1 97.12 179 PHE A CA 1
ATOM 1422 C C . PHE A 1 179 ? 6.324 14.867 15.266 1 97.12 179 PHE A C 1
ATOM 1424 O O . PHE A 1 179 ? 7.039 14.016 14.75 1 97.12 179 PHE A O 1
ATOM 1431 N N . SER A 1 180 ? 5.734 14.656 16.406 1 95.38 180 SER A N 1
ATOM 1432 C CA . SER A 1 180 ? 5.566 13.289 16.891 1 95.38 180 SER A CA 1
ATOM 1433 C C . SER A 1 180 ? 4.254 12.688 16.391 1 95.38 180 SER A C 1
ATOM 1435 O O . SER A 1 180 ? 3.221 13.359 16.391 1 95.38 180 SER A O 1
ATOM 1437 N N . THR A 1 181 ? 4.273 11.531 15.891 1 93.75 181 THR A N 1
ATOM 1438 C CA . THR A 1 181 ? 3.068 10.883 15.383 1 93.75 181 THR A CA 1
ATOM 1439 C C . THR A 1 181 ? 3 9.43 15.859 1 93.75 181 THR A C 1
ATOM 1441 O O . THR A 1 181 ? 4.031 8.766 16 1 93.75 181 THR A O 1
ATOM 1444 N N . VAL A 1 182 ? 1.82 8.93 16.062 1 92.25 182 VAL A N 1
ATOM 1445 C CA . VAL A 1 182 ? 1.582 7.578 16.547 1 92.25 182 VAL A CA 1
ATOM 1446 C C . VAL A 1 182 ? 1.025 6.707 15.43 1 92.25 182 VAL A C 1
ATOM 1448 O O . VAL A 1 182 ? 0.132 7.133 14.688 1 92.25 182 VAL A O 1
ATOM 1451 N N . PHE A 1 183 ? 1.635 5.543 15.289 1 90.12 183 PHE A N 1
ATOM 1452 C CA . PHE A 1 183 ? 1.111 4.52 14.391 1 90.12 183 PHE A CA 1
ATOM 1453 C C . PHE A 1 183 ? 0.556 3.342 15.188 1 90.12 183 PHE A C 1
ATOM 1455 O O . PHE A 1 183 ? 1.315 2.568 15.773 1 90.12 183 PHE A O 1
ATOM 1462 N N . ARG A 1 184 ? -0.641 3.121 15.227 1 87.06 184 ARG A N 1
ATOM 1463 C CA . ARG A 1 184 ? -1.248 2.076 16.047 1 87.06 184 ARG A CA 1
ATOM 1464 C C . ARG A 1 184 ? -1.278 0.746 15.297 1 87.06 184 ARG A C 1
ATOM 1466 O O . ARG A 1 184 ? -1.015 -0.306 15.883 1 87.06 184 ARG A O 1
ATOM 1473 N N . GLU A 1 185 ? -1.553 0.802 14.047 1 89.62 185 GLU A N 1
ATOM 1474 C CA . GLU A 1 185 ? -1.638 -0.408 13.234 1 89.62 185 GLU A CA 1
ATOM 1475 C C . GLU A 1 185 ? -0.341 -0.648 12.469 1 89.62 185 GLU A C 1
ATOM 1477 O O . GLU A 1 185 ? 0.301 0.3 12.008 1 89.62 185 GLU A O 1
ATOM 1482 N N . GLU A 1 186 ? -0.068 -1.909 12.359 1 88.44 186 GLU A N 1
ATOM 1483 C CA . GLU A 1 186 ? 1.146 -2.295 11.648 1 88.44 186 GLU A CA 1
ATOM 1484 C C . GLU A 1 186 ? 1.131 -1.775 10.211 1 88.44 186 GLU A C 1
ATOM 1486 O O . GLU A 1 186 ? 2.148 -1.294 9.711 1 88.44 186 GLU A O 1
ATOM 1491 N N . THR A 1 187 ? 0.045 -1.859 9.633 1 91.31 187 THR A N 1
ATOM 1492 C CA . THR A 1 187 ? -0.078 -1.401 8.25 1 91.31 187 THR A CA 1
ATOM 1493 C C . THR A 1 187 ? 0.224 0.09 8.148 1 91.31 187 THR A C 1
ATOM 1495 O O . THR A 1 187 ? 0.942 0.522 7.242 1 91.31 187 THR A O 1
ATOM 1498 N N . ASP A 1 188 ? -0.214 0.851 9.102 1 92.88 188 ASP A N 1
ATOM 1499 C CA . ASP A 1 188 ? 0.025 2.291 9.125 1 92.88 188 ASP A CA 1
ATOM 1500 C C . ASP A 1 188 ? 1.505 2.598 9.336 1 92.88 188 ASP A C 1
ATOM 1502 O O . ASP A 1 188 ? 2.047 3.523 8.727 1 92.88 188 ASP A O 1
ATOM 1506 N N . ARG A 1 189 ? 2.059 1.821 10.188 1 92.31 189 ARG A N 1
ATOM 1507 C CA . ARG A 1 189 ? 3.477 2.002 10.484 1 92.31 189 ARG A CA 1
ATOM 1508 C C . ARG A 1 189 ? 4.324 1.78 9.234 1 92.31 189 ARG A C 1
ATOM 1510 O O . ARG A 1 189 ? 5.223 2.572 8.938 1 92.31 189 ARG A O 1
ATOM 1517 N N . VAL A 1 190 ? 4.004 0.787 8.5 1 92.25 190 VAL A N 1
ATOM 1518 C CA . VAL A 1 190 ? 4.77 0.446 7.301 1 92.25 190 VAL A CA 1
ATOM 1519 C C . VAL A 1 190 ? 4.539 1.503 6.223 1 92.25 190 VAL A C 1
ATOM 1521 O O . VAL A 1 190 ? 5.492 1.993 5.613 1 92.25 190 VAL A O 1
ATOM 1524 N N . PHE A 1 191 ? 3.299 1.92 6 1 93.75 191 PHE A N 1
ATOM 1525 C CA . PHE A 1 191 ? 2.988 2.963 5.027 1 93.75 191 PHE A CA 1
ATOM 1526 C C . PHE A 1 191 ? 3.625 4.285 5.434 1 93.75 191 PHE A C 1
ATOM 1528 O O . PHE A 1 191 ? 4.152 5.012 4.586 1 93.75 191 PHE A O 1
ATOM 1535 N N . GLY A 1 192 ? 3.459 4.551 6.699 1 94.75 192 GLY A N 1
ATOM 1536 C CA . GLY A 1 192 ? 4.074 5.766 7.211 1 94.75 192 GLY A CA 1
ATOM 1537 C C . GLY A 1 192 ? 5.57 5.824 6.969 1 94.75 192 GLY A C 1
ATOM 1538 O O . GLY A 1 192 ? 6.098 6.852 6.539 1 94.75 192 GLY A O 1
ATOM 1539 N N . LYS A 1 193 ? 6.211 4.75 7.223 1 92.25 193 LYS A N 1
ATOM 1540 C CA . LYS A 1 193 ? 7.652 4.676 7.012 1 92.25 193 LYS A CA 1
ATOM 1541 C C . LYS A 1 193 ? 8.008 4.898 5.547 1 92.25 193 LYS A C 1
ATOM 1543 O O . LYS A 1 193 ? 8.945 5.637 5.23 1 92.25 193 LYS A O 1
ATOM 1548 N N . VAL A 1 194 ? 7.285 4.242 4.684 1 92.75 194 VAL A N 1
ATOM 1549 C CA . VAL A 1 194 ? 7.508 4.406 3.25 1 92.75 194 VAL A CA 1
ATOM 1550 C C . VAL A 1 194 ? 7.309 5.867 2.859 1 92.75 194 VAL A C 1
ATOM 1552 O O . VAL A 1 194 ? 8.117 6.438 2.123 1 92.75 194 VAL A O 1
ATOM 1555 N N . PHE A 1 195 ? 6.312 6.488 3.383 1 95.62 195 PHE A N 1
ATOM 1556 C CA . PHE A 1 195 ? 5.988 7.871 3.057 1 95.62 195 PHE A CA 1
ATOM 1557 C C . PHE A 1 195 ? 7.07 8.82 3.564 1 95.62 195 PHE A C 1
ATOM 1559 O O . PHE A 1 195 ? 7.562 9.664 2.818 1 95.62 195 PHE A O 1
ATOM 1566 N N . ILE A 1 196 ? 7.453 8.633 4.754 1 95.38 196 ILE A N 1
ATOM 1567 C CA . ILE A 1 196 ? 8.438 9.508 5.371 1 95.38 196 ILE A CA 1
ATOM 1568 C C . ILE A 1 196 ? 9.789 9.344 4.672 1 95.38 196 ILE A C 1
ATOM 1570 O O . ILE A 1 196 ? 10.531 10.312 4.508 1 95.38 196 ILE A O 1
ATOM 1574 N N . GLN A 1 197 ? 10.062 8.109 4.305 1 93.5 197 GLN A N 1
ATOM 1575 C CA . GLN A 1 197 ? 11.305 7.867 3.586 1 93.5 197 GLN A CA 1
ATOM 1576 C C . GLN A 1 197 ? 11.359 8.672 2.291 1 93.5 197 GLN A C 1
ATOM 1578 O O . GLN A 1 197 ? 12.43 9.141 1.894 1 93.5 197 GLN A O 1
ATOM 1583 N N . GLU A 1 198 ? 10.227 8.836 1.663 1 93.94 198 GLU A N 1
ATOM 1584 C CA . GLU A 1 198 ? 10.164 9.672 0.467 1 93.94 198 GLU A CA 1
ATOM 1585 C C . GLU A 1 198 ? 10.477 11.133 0.795 1 93.94 198 GLU A C 1
ATOM 1587 O O . GLU A 1 198 ? 11.109 11.828 0 1 93.94 198 GLU A O 1
ATOM 1592 N N . PHE A 1 199 ? 10.039 11.586 1.97 1 94.56 199 PHE A N 1
ATOM 1593 C CA . PHE A 1 199 ? 10.367 12.938 2.422 1 94.56 199 PHE A CA 1
ATOM 1594 C C . PHE A 1 199 ? 11.859 13.078 2.654 1 94.56 199 PHE A C 1
ATOM 1596 O O . PHE A 1 199 ? 12.461 14.078 2.262 1 94.56 199 PHE A O 1
ATOM 1603 N N . VAL A 1 200 ? 12.422 12.094 3.277 1 93 200 VAL A N 1
ATOM 1604 C CA . VAL A 1 200 ? 13.844 12.102 3.623 1 93 200 VAL A CA 1
ATOM 1605 C C . VAL A 1 200 ? 14.688 12.117 2.35 1 93 200 VAL A C 1
ATOM 1607 O O . VAL A 1 200 ? 15.656 12.867 2.248 1 93 200 VAL A O 1
ATOM 1610 N N . ASP A 1 201 ? 14.258 11.453 1.387 1 90.69 201 ASP A N 1
ATOM 1611 C CA . ASP A 1 201 ? 15.039 11.281 0.171 1 90.69 201 ASP A CA 1
ATOM 1612 C C . ASP A 1 201 ? 14.773 12.414 -0.823 1 90.69 201 ASP A C 1
ATOM 1614 O O . ASP A 1 201 ? 15.469 12.531 -1.832 1 90.69 201 ASP A O 1
ATOM 1618 N N . ALA A 1 202 ? 13.82 13.172 -0.521 1 86.38 202 ALA A N 1
ATOM 1619 C CA . ALA A 1 202 ? 13.367 14.172 -1.486 1 86.38 202 ALA A CA 1
ATOM 1620 C C . ALA A 1 202 ? 14.477 15.156 -1.826 1 86.38 202 ALA A C 1
ATOM 1622 O O . ALA A 1 202 ? 14.648 15.539 -2.988 1 86.38 202 ALA A O 1
ATOM 1623 N N . ARG A 1 203 ? 15.25 15.57 -0.875 1 79.69 203 ARG A N 1
ATOM 1624 C CA . ARG A 1 203 ? 16.297 16.547 -1.107 1 79.69 203 ARG A CA 1
ATOM 1625 C C . ARG A 1 203 ? 17.406 15.977 -1.988 1 79.69 203 ARG A C 1
ATOM 1627 O O . ARG A 1 203 ? 17.984 16.688 -2.816 1 79.69 203 ARG A O 1
ATOM 1634 N N . ARG A 1 204 ? 17.703 14.797 -1.762 1 79.19 204 ARG A N 1
ATOM 1635 C CA . ARG A 1 204 ? 18.75 14.133 -2.539 1 79.19 204 ARG A CA 1
ATOM 1636 C C . ARG A 1 204 ? 18.328 13.969 -3.994 1 79.19 204 ARG A C 1
ATOM 1638 O O . ARG A 1 204 ? 19.156 14 -4.898 1 79.19 204 ARG A O 1
ATOM 1645 N N . ARG A 1 205 ? 17.156 13.898 -4.273 1 73.56 205 ARG A N 1
ATOM 1646 C CA . ARG A 1 205 ? 16.672 13.578 -5.613 1 73.56 205 ARG A CA 1
ATOM 1647 C C . ARG A 1 205 ? 16.391 14.852 -6.41 1 73.56 205 ARG A C 1
ATOM 1649 O O . ARG A 1 205 ? 16.922 15.031 -7.512 1 73.56 205 ARG A O 1
ATOM 1656 N N . ALA A 1 206 ? 15.438 15.656 -5.949 1 64.44 206 ALA A N 1
ATOM 1657 C CA . ALA A 1 206 ? 14.938 16.594 -6.941 1 64.44 206 ALA A CA 1
ATOM 1658 C C . ALA A 1 206 ? 14.688 17.969 -6.32 1 64.44 206 ALA A C 1
ATOM 1660 O O . ALA A 1 206 ? 14.734 18.984 -7.012 1 64.44 206 ALA A O 1
ATOM 1661 N N . ILE A 1 207 ? 14.516 17.891 -4.941 1 68.25 207 ILE A N 1
ATOM 1662 C CA . ILE A 1 207 ? 14.039 19.172 -4.402 1 68.25 207 ILE A CA 1
ATOM 1663 C C . ILE A 1 207 ? 15.117 19.781 -3.514 1 68.25 207 ILE A C 1
ATOM 1665 O O . ILE A 1 207 ? 14.984 19.812 -2.287 1 68.25 207 ILE A O 1
ATOM 1669 N N . GLN A 1 208 ? 16.266 20.281 -4.105 1 74.12 208 GLN A N 1
ATOM 1670 C CA . GLN A 1 208 ? 17.484 20.719 -3.41 1 74.12 208 GLN A CA 1
ATOM 1671 C C . GLN A 1 208 ? 17.172 21.859 -2.439 1 74.12 208 GLN A C 1
ATOM 1673 O O . GLN A 1 208 ? 17.75 21.922 -1.353 1 74.12 208 GLN A O 1
ATOM 1678 N N . ASN A 1 209 ? 16.156 22.719 -2.684 1 84.31 209 ASN A N 1
ATOM 1679 C CA . ASN A 1 209 ? 15.938 23.891 -1.845 1 84.31 209 ASN A CA 1
ATOM 1680 C C . ASN A 1 209 ? 14.766 23.672 -0.885 1 84.31 209 ASN A C 1
ATOM 1682 O O . ASN A 1 209 ? 14.336 24.609 -0.21 1 84.31 209 ASN A O 1
ATOM 1686 N N . ALA A 1 210 ? 14.438 22.438 -0.713 1 88.69 210 ALA A N 1
ATOM 1687 C CA . ALA A 1 210 ? 13.398 22.094 0.254 1 88.69 210 ALA A CA 1
ATOM 1688 C C . ALA A 1 210 ? 13.992 21.891 1.646 1 88.69 210 ALA A C 1
ATOM 1690 O O . ALA A 1 210 ? 15.203 21.703 1.791 1 88.69 210 ALA A O 1
ATOM 1691 N N . PRO A 1 211 ? 13.125 22.031 2.607 1 92.94 211 PRO A N 1
ATOM 1692 C CA . PRO A 1 211 ? 13.602 21.703 3.953 1 92.94 211 PRO A CA 1
ATOM 1693 C C . PRO A 1 211 ? 14.133 20.281 4.066 1 92.94 211 PRO A C 1
ATOM 1695 O O . PRO A 1 211 ? 13.68 19.391 3.34 1 92.94 211 PRO A O 1
ATOM 1698 N N . GLN A 1 212 ? 15.172 20.156 4.848 1 93.69 212 GLN A N 1
ATOM 1699 C CA . GLN A 1 212 ? 15.633 18.812 5.172 1 93.69 212 GLN A CA 1
ATOM 1700 C C . GLN A 1 212 ? 14.648 18.094 6.086 1 93.69 212 GLN A C 1
ATOM 1702 O O . GLN A 1 212 ? 14.117 18.688 7.023 1 93.69 212 GLN A O 1
ATOM 1707 N N . VAL A 1 213 ? 14.328 16.875 5.742 1 95.56 213 VAL A N 1
ATOM 1708 C CA . VAL A 1 213 ? 13.414 16.078 6.551 1 95.56 213 VAL A CA 1
ATOM 1709 C C . VAL A 1 213 ? 14.148 14.867 7.121 1 95.56 213 VAL A C 1
ATOM 1711 O O . VAL A 1 213 ? 14.898 14.195 6.41 1 95.56 213 VAL A O 1
ATOM 1714 N N . LEU A 1 214 ? 14.039 14.633 8.414 1 95.12 214 LEU A N 1
ATOM 1715 C CA . LEU A 1 214 ? 14.602 13.484 9.102 1 95.12 214 LEU A CA 1
ATOM 1716 C C . LEU A 1 214 ? 13.516 12.68 9.805 1 95.12 214 LEU A C 1
ATOM 1718 O O . LEU A 1 214 ? 12.445 13.219 10.117 1 95.12 214 LEU A O 1
ATOM 1722 N N . PHE A 1 215 ? 13.805 11.43 9.977 1 94 215 PHE A N 1
ATOM 1723 C CA . PHE A 1 215 ? 12.867 10.547 10.664 1 94 215 PHE A CA 1
ATOM 1724 C C . PHE A 1 215 ? 13.594 9.695 11.703 1 94 215 PHE A C 1
ATOM 1726 O O . PHE A 1 215 ? 14.68 9.18 11.43 1 94 215 PHE A O 1
ATOM 1733 N N . ARG A 1 216 ? 12.961 9.57 12.898 1 91.5 216 ARG A N 1
ATOM 1734 C CA . ARG A 1 216 ? 13.484 8.719 13.961 1 91.5 216 ARG A CA 1
ATOM 1735 C C . ARG A 1 216 ? 12.352 8.062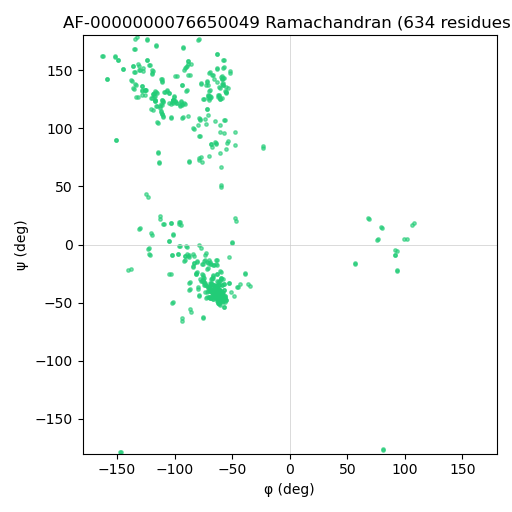 14.742 1 91.5 216 ARG A C 1
ATOM 1737 O O . ARG A 1 216 ? 11.25 8.609 14.836 1 91.5 216 ARG A O 1
ATOM 1744 N N . ASN A 1 217 ? 12.648 6.887 15.273 1 88.5 217 ASN A N 1
ATOM 1745 C CA . ASN A 1 217 ? 11.68 6.195 16.109 1 88.5 217 ASN A CA 1
ATOM 1746 C C . ASN A 1 217 ? 11.922 6.48 17.594 1 88.5 217 ASN A C 1
ATOM 1748 O O . ASN A 1 217 ? 11.203 5.961 18.453 1 88.5 217 ASN A O 1
ATOM 1752 N N . ASP A 1 218 ? 12.969 7.266 17.812 1 88.88 218 ASP A N 1
ATOM 1753 C CA . ASP A 1 218 ? 13.234 7.77 19.156 1 88.88 218 ASP A CA 1
ATOM 1754 C C . ASP A 1 218 ? 13.312 9.297 19.172 1 88.88 218 ASP A C 1
ATOM 1756 O O . ASP A 1 218 ? 13.508 9.922 18.125 1 88.88 218 ASP A O 1
ATOM 1760 N N . ALA A 1 219 ? 13.125 9.797 20.297 1 89.94 219 ALA A N 1
ATOM 1761 C CA . ALA A 1 219 ? 13.102 11.258 20.422 1 89.94 219 ALA A CA 1
ATOM 1762 C C . ALA A 1 219 ? 14.445 11.859 20.016 1 89.94 219 ALA A C 1
ATOM 1764 O O . ALA A 1 219 ? 15.492 11.445 20.5 1 89.94 219 ALA A O 1
ATOM 1765 N N . PRO A 1 220 ? 14.398 12.781 19.141 1 90.94 220 PRO A N 1
ATOM 1766 C CA . PRO A 1 220 ? 15.648 13.438 18.75 1 90.94 220 PRO A CA 1
ATOM 1767 C C . PRO A 1 220 ? 16.297 14.188 19.906 1 90.94 220 PRO A C 1
ATOM 1769 O O . PRO A 1 220 ? 15.648 14.477 20.906 1 90.94 220 PRO A O 1
ATOM 1772 N N . LEU A 1 221 ? 17.562 14.5 19.703 1 86.5 221 LEU A N 1
ATOM 1773 C CA . LEU A 1 221 ? 18.359 15.148 20.734 1 86.5 221 LEU A CA 1
ATOM 1774 C C . LEU A 1 221 ? 17.766 16.5 21.109 1 86.5 221 LEU A C 1
ATOM 1776 O O . LEU A 1 221 ? 17.844 16.922 22.266 1 86.5 221 LEU A O 1
ATOM 1780 N N . GLU A 1 222 ? 17.141 17.156 20.156 1 88.19 222 GLU A N 1
ATOM 1781 C CA . GLU A 1 222 ? 16.531 18.453 20.375 1 88.19 222 GLU A CA 1
ATOM 1782 C C . GLU A 1 222 ? 15.453 18.391 21.453 1 88.19 222 GLU A C 1
ATOM 1784 O O . GLU A 1 222 ? 15.109 19.422 22.062 1 88.19 222 GLU A O 1
ATOM 1789 N N . LEU A 1 223 ? 14.938 17.172 21.625 1 91.81 223 LEU A N 1
ATOM 1790 C CA . LEU A 1 223 ? 13.805 17.031 22.547 1 91.81 223 LEU A CA 1
ATOM 1791 C C . LEU A 1 223 ? 14.266 16.469 23.891 1 91.81 223 LEU A C 1
ATOM 1793 O O . LEU A 1 223 ? 13.438 16.141 24.734 1 91.81 223 LEU A O 1
ATOM 1797 N N . GLN A 1 224 ? 15.57 16.391 24.031 1 84.69 224 GLN A N 1
ATOM 1798 C CA . GLN A 1 224 ? 16.078 15.93 25.328 1 84.69 224 GLN A CA 1
ATOM 1799 C C . GLN A 1 224 ? 15.648 16.859 26.453 1 84.69 224 GLN A C 1
ATOM 1801 O O . GLN A 1 224 ? 15.812 18.078 26.359 1 84.69 224 GLN A O 1
ATOM 1806 N N . GLY A 1 225 ? 15.031 16.391 27.469 1 81.62 225 GLY A N 1
ATOM 1807 C CA . GLY A 1 225 ? 14.648 17.172 28.641 1 81.62 225 GLY A CA 1
ATOM 1808 C C . GLY A 1 225 ? 13.25 17.766 28.531 1 81.62 225 GLY A C 1
ATOM 1809 O O . GLY A 1 225 ? 12.766 18.391 29.469 1 81.62 225 GLY A O 1
ATOM 1810 N N . VAL A 1 226 ? 12.594 17.703 27.391 1 87.81 226 VAL A N 1
ATOM 1811 C CA . VAL A 1 226 ? 11.242 18.219 27.219 1 87.81 226 VAL A CA 1
ATOM 1812 C C . VAL A 1 226 ? 10.242 17.344 27.969 1 87.81 226 VAL A C 1
ATOM 1814 O O . VAL A 1 226 ? 10.234 16.125 27.781 1 87.81 226 VAL A O 1
ATOM 1817 N N . PRO A 1 227 ? 9.508 17.938 28.797 1 82.81 227 PRO A N 1
ATOM 1818 C CA . PRO A 1 227 ? 8.523 17.156 29.547 1 82.81 227 PRO A CA 1
ATOM 1819 C C . PRO A 1 227 ? 7.539 16.422 28.625 1 82.81 227 PRO A C 1
ATOM 1821 O O . PRO A 1 227 ? 7.102 16.969 27.625 1 82.81 227 PRO A O 1
ATOM 1824 N N . GLY A 1 228 ? 7.227 15.195 28.969 1 79.38 228 GLY A N 1
ATOM 1825 C CA . GLY A 1 228 ? 6.219 14.445 28.234 1 79.38 228 GLY A CA 1
ATOM 1826 C C . GLY A 1 228 ? 6.801 13.594 27.125 1 79.38 228 GLY A C 1
ATOM 1827 O O . GLY A 1 228 ? 6.117 12.719 26.578 1 79.38 228 GLY A O 1
ATOM 1828 N N . VAL A 1 229 ? 8.023 14.023 26.688 1 82.69 229 VAL A N 1
ATOM 1829 C CA . VAL A 1 229 ? 8.672 13.234 25.641 1 82.69 229 VAL A CA 1
ATOM 1830 C C . VAL A 1 229 ? 9.305 11.984 26.25 1 82.69 229 VAL A C 1
ATOM 1832 O O . VAL A 1 229 ? 10.141 12.078 27.141 1 82.69 229 VAL A O 1
ATOM 1835 N N . GLN A 1 230 ? 8.516 10.844 26.234 1 64.88 230 GLN A N 1
ATOM 1836 C CA . GLN A 1 230 ? 9.062 9.609 26.781 1 64.88 230 GLN A CA 1
ATOM 1837 C C . GLN A 1 230 ? 9.711 8.766 25.688 1 64.88 230 GLN A C 1
ATOM 1839 O O . GLN A 1 230 ? 9.242 8.742 24.547 1 64.88 230 GLN A O 1
ATOM 1844 N N . ASP A 1 231 ? 10.922 8.5 25.812 1 62.78 231 ASP A N 1
ATOM 1845 C CA . ASP A 1 231 ? 11.508 7.469 24.969 1 62.78 231 ASP A CA 1
ATOM 1846 C C . ASP A 1 231 ? 10.82 6.121 25.172 1 62.78 231 ASP A C 1
ATOM 1848 O O . ASP A 1 231 ? 11.211 5.352 26.047 1 62.78 231 ASP A O 1
ATOM 1852 N N . SER A 1 232 ? 9.539 6.16 25.078 1 55.62 232 SER A N 1
ATOM 1853 C CA . SER A 1 232 ? 8.82 4.977 25.531 1 55.62 232 SER A CA 1
ATOM 1854 C C . SER A 1 232 ? 9.391 3.707 24.906 1 55.62 232 SER A C 1
ATOM 1856 O O . SER A 1 232 ? 9.094 2.6 25.359 1 55.62 232 SER A O 1
ATOM 1858 N N . GLY A 1 233 ? 10.359 3.822 24.141 1 58.19 233 GLY A N 1
ATOM 1859 C CA . GLY A 1 233 ? 10.898 2.59 23.594 1 58.19 233 GLY A CA 1
ATOM 1860 C C . GLY A 1 233 ? 9.867 1.77 22.844 1 58.19 233 GLY A C 1
ATOM 1861 O O . GLY A 1 233 ? 10.18 0.701 22.312 1 58.19 233 GLY A O 1
ATOM 1862 N N . SER A 1 234 ? 8.539 2.057 23.062 1 58.78 234 SER A N 1
ATOM 1863 C CA . SER A 1 234 ? 7.508 1.173 22.531 1 58.78 234 SER A CA 1
ATOM 1864 C C . SER A 1 234 ? 7.539 1.138 21.016 1 58.78 234 SER A C 1
ATOM 1866 O O . SER A 1 234 ? 7.047 0.192 20.391 1 58.78 234 SER A O 1
ATOM 1868 N N . GLY A 1 235 ? 8.242 2.049 20.422 1 65.19 235 GLY A N 1
ATOM 1869 C CA . GLY A 1 235 ? 8.391 2.006 18.984 1 65.19 235 GLY A CA 1
ATOM 1870 C C . GLY A 1 235 ? 7.156 2.484 18.234 1 65.19 235 GLY A C 1
ATOM 1871 O O . GLY A 1 235 ? 7.148 2.535 17 1 65.19 235 GLY A O 1
ATOM 1872 N N . ASP A 1 236 ? 6.109 2.977 18.953 1 82.19 236 ASP A N 1
ATOM 1873 C CA . ASP A 1 236 ? 4.859 3.342 18.297 1 82.19 236 ASP A CA 1
ATOM 1874 C C . ASP A 1 236 ? 4.867 4.816 17.891 1 82.19 236 ASP A C 1
ATOM 1876 O O . ASP A 1 236 ? 4.027 5.25 17.094 1 82.19 236 ASP A O 1
ATOM 1880 N N . ILE A 1 237 ? 5.832 5.516 18.453 1 88.75 237 ILE A N 1
ATOM 1881 C CA . ILE A 1 237 ? 5.871 6.938 18.141 1 88.75 237 ILE A CA 1
ATOM 1882 C C . ILE A 1 237 ? 7.004 7.223 17.156 1 88.75 237 ILE A C 1
ATOM 1884 O O . ILE A 1 237 ? 8.109 6.707 17.312 1 88.75 237 ILE A O 1
ATOM 1888 N N . GLY A 1 238 ? 6.711 7.914 16.125 1 92.12 238 GLY A N 1
ATOM 1889 C CA . GLY A 1 238 ? 7.695 8.398 15.164 1 92.12 238 GLY A CA 1
ATOM 1890 C C . GLY A 1 238 ? 7.867 9.906 15.195 1 92.12 238 GLY A C 1
ATOM 1891 O O . GLY A 1 238 ? 6.91 10.633 15.461 1 92.12 238 GLY A O 1
ATOM 1892 N N . TYR A 1 239 ? 9.109 10.352 15.023 1 94.88 239 TYR A N 1
ATOM 1893 C CA . TYR A 1 239 ? 9.422 11.781 15 1 94.88 239 TYR A CA 1
ATOM 1894 C C . TYR A 1 239 ? 9.875 12.211 13.609 1 94.88 239 TYR A C 1
ATOM 1896 O O . TYR A 1 239 ? 10.867 11.703 13.086 1 94.88 239 TYR A O 1
ATOM 1904 N N . VAL A 1 240 ? 9.117 13.078 13.055 1 96.38 240 VAL A N 1
ATOM 1905 C CA . VAL A 1 240 ? 9.461 13.664 11.766 1 96.38 240 VAL A CA 1
ATOM 1906 C C . VAL A 1 240 ? 10 15.078 11.961 1 96.38 240 VAL A C 1
ATOM 1908 O O . VAL A 1 240 ? 9.297 15.945 12.477 1 96.38 240 VAL A O 1
ATOM 1911 N N . THR A 1 241 ? 11.227 15.312 11.516 1 97.25 241 THR A N 1
ATOM 1912 C CA . THR A 1 241 ? 11.875 16.594 11.734 1 97.25 241 THR A CA 1
ATOM 1913 C C . THR A 1 241 ? 12.023 17.359 10.414 1 97.25 241 THR A C 1
ATOM 1915 O O . THR A 1 241 ? 12.562 16.828 9.445 1 97.25 241 THR A O 1
ATOM 1918 N N . PHE A 1 242 ? 11.5 18.562 10.406 1 97.12 242 PHE A N 1
ATOM 1919 C CA . PHE A 1 242 ? 11.758 19.5 9.32 1 97.12 242 PHE A CA 1
ATOM 1920 C C . PHE A 1 242 ? 12.797 20.531 9.734 1 97.12 242 PHE A C 1
ATOM 1922 O O . PHE A 1 242 ? 12.641 21.203 10.758 1 97.12 242 PHE A O 1
ATOM 1929 N N . VAL A 1 243 ? 13.82 20.641 8.992 1 96.12 243 VAL A N 1
ATOM 1930 C CA . VAL A 1 243 ? 14.828 21.672 9.234 1 96.12 243 VAL A CA 1
ATOM 1931 C C . VAL A 1 243 ? 14.656 22.797 8.234 1 96.12 243 VAL A C 1
ATOM 1933 O O . VAL A 1 243 ? 14.922 22.625 7.039 1 96.12 243 VAL A O 1
ATOM 1936 N N . LEU A 1 244 ? 14.203 23.922 8.727 1 96.12 244 LEU A N 1
ATOM 1937 C CA . LEU A 1 244 ? 14.039 25.109 7.902 1 96.12 244 LEU A CA 1
ATOM 1938 C C . LEU A 1 244 ? 15.289 25.969 7.934 1 96.12 244 LEU A C 1
ATOM 1940 O O . LEU A 1 244 ? 15.703 26.438 9 1 96.12 244 LEU A O 1
ATOM 1944 N N . PHE A 1 245 ? 15.867 26.219 6.801 1 94.56 245 PHE A N 1
ATOM 1945 C CA . PHE A 1 245 ? 17.078 27.016 6.68 1 94.56 245 PHE A CA 1
ATOM 1946 C C . PHE A 1 245 ? 16.719 28.484 6.422 1 94.56 245 PHE A C 1
ATOM 1948 O O . PHE A 1 245 ? 15.562 28.812 6.164 1 94.56 245 PHE A O 1
ATOM 1955 N N . PRO A 1 246 ? 17.672 29.328 6.496 1 93.56 246 PRO A N 1
ATOM 1956 C CA . PRO A 1 246 ? 17.406 30.75 6.328 1 93.56 246 PRO A CA 1
ATOM 1957 C C . PRO A 1 246 ? 16.641 31.062 5.039 1 93.56 246 PRO A C 1
ATOM 1959 O O . PRO A 1 246 ? 15.805 31.969 5.016 1 93.56 246 PRO A O 1
ATOM 1962 N N . ARG A 1 247 ? 16.859 30.344 4.047 1 92.19 247 ARG A N 1
ATOM 1963 C CA . ARG A 1 247 ? 16.156 30.562 2.789 1 92.19 247 ARG A CA 1
ATOM 1964 C C . ARG A 1 247 ? 14.656 30.328 2.965 1 92.19 247 ARG A C 1
ATOM 1966 O O . ARG A 1 247 ? 13.844 30.906 2.23 1 92.19 247 ARG A O 1
ATOM 1973 N N . HIS A 1 248 ? 14.258 29.516 3.934 1 93.25 248 HIS A N 1
ATOM 1974 C CA . HIS A 1 248 ? 12.859 29.219 4.219 1 93.25 248 HIS A CA 1
ATOM 1975 C C . HIS A 1 248 ? 12.281 30.188 5.238 1 93.25 248 HIS A C 1
ATOM 1977 O O . HIS A 1 248 ? 11.078 30.188 5.492 1 93.25 248 HIS A O 1
ATOM 1983 N N . LEU A 1 249 ? 13.133 30.969 5.824 1 95 249 LEU A N 1
ATOM 1984 C CA . LEU A 1 249 ? 12.742 31.75 6.988 1 95 249 LEU A CA 1
ATOM 1985 C C . LEU A 1 249 ? 12.68 33.25 6.641 1 95 249 LEU A C 1
ATOM 1987 O O . LEU A 1 249 ? 12.672 34.094 7.531 1 95 249 LEU A O 1
ATOM 1991 N N . THR A 1 250 ? 12.617 33.531 5.41 1 94.69 250 THR A N 1
ATOM 1992 C CA . THR A 1 250 ? 12.508 34.938 5.031 1 94.69 250 THR A CA 1
ATOM 1993 C C . THR A 1 250 ? 11.141 35.5 5.414 1 94.69 250 THR A C 1
ATOM 1995 O O . THR A 1 250 ? 10.141 34.781 5.391 1 94.69 250 THR A O 1
ATOM 1998 N N . PRO A 1 251 ? 11.117 36.781 5.746 1 93.5 251 PRO A N 1
ATOM 1999 C CA . PRO A 1 251 ? 9.844 37.406 6.121 1 93.5 251 PRO A CA 1
ATOM 2000 C C . PRO A 1 251 ? 8.789 37.281 5.027 1 93.5 251 PRO A C 1
ATOM 2002 O O . PRO A 1 251 ? 7.602 37.094 5.324 1 93.5 251 PRO A O 1
ATOM 2005 N N . GLN A 1 252 ? 9.172 37.312 3.799 1 93.44 252 GLN A N 1
ATOM 2006 C CA . GLN A 1 252 ? 8.242 37.25 2.674 1 93.44 252 GLN A CA 1
ATOM 2007 C C . GLN A 1 252 ? 7.562 35.875 2.605 1 93.44 252 GLN A C 1
ATOM 2009 O O . GLN A 1 252 ? 6.395 35.781 2.219 1 93.44 252 GLN A O 1
ATOM 2014 N N . ARG A 1 253 ? 8.25 34.844 3.086 1 93.19 253 ARG A N 1
ATOM 2015 C CA . ARG A 1 253 ? 7.75 33.469 2.928 1 93.19 253 ARG A CA 1
ATOM 2016 C C . ARG A 1 253 ? 7.137 32.969 4.227 1 93.19 253 ARG A C 1
ATOM 2018 O O . ARG A 1 253 ? 6.52 31.906 4.25 1 93.19 253 ARG A O 1
ATOM 2025 N N . MET A 1 254 ? 7.285 33.656 5.227 1 94.5 254 MET A N 1
ATOM 2026 C CA . MET A 1 254 ? 6.961 33.188 6.574 1 94.5 254 MET A CA 1
ATOM 2027 C C . MET A 1 254 ? 5.516 32.719 6.648 1 94.5 254 MET A C 1
ATOM 2029 O O . MET A 1 254 ? 5.25 31.609 7.121 1 94.5 254 MET A O 1
ATOM 2033 N N . THR A 1 255 ? 4.609 33.531 6.129 1 93.88 255 THR A N 1
ATOM 2034 C CA . THR A 1 255 ? 3.193 33.219 6.219 1 93.88 255 THR A CA 1
ATOM 2035 C C . THR A 1 255 ? 2.895 31.906 5.484 1 93.88 255 THR A C 1
ATOM 2037 O O . THR A 1 255 ? 2.205 31.031 6.016 1 93.88 255 THR A O 1
ATOM 2040 N N . GLU A 1 256 ? 3.414 31.766 4.348 1 93.56 256 GLU A N 1
ATOM 2041 C CA . GLU A 1 256 ? 3.178 30.578 3.531 1 93.56 256 GLU A CA 1
ATOM 2042 C C . GLU A 1 256 ? 3.799 29.328 4.168 1 93.56 256 GLU A C 1
ATOM 2044 O O . GLU A 1 256 ? 3.164 28.281 4.238 1 93.56 256 GLU A O 1
ATOM 2049 N N . VAL A 1 257 ? 5.008 29.422 4.652 1 95.88 257 VAL A N 1
ATOM 2050 C CA . VAL A 1 257 ? 5.73 28.312 5.242 1 95.88 257 VAL A CA 1
ATOM 2051 C C . VAL A 1 257 ? 5.023 27.844 6.516 1 95.88 257 VAL A C 1
ATOM 2053 O O . VAL A 1 257 ? 4.789 26.656 6.707 1 95.88 257 VAL A O 1
ATOM 2056 N N . ILE A 1 258 ? 4.625 28.828 7.297 1 96.81 258 ILE A N 1
ATOM 2057 C CA . ILE A 1 258 ? 3.965 28.516 8.562 1 96.81 258 ILE A CA 1
ATOM 2058 C C . ILE A 1 258 ? 2.621 27.844 8.281 1 96.81 258 ILE A C 1
ATOM 2060 O O . ILE A 1 258 ? 2.291 26.812 8.891 1 96.81 258 ILE A O 1
ATOM 2064 N N . SER A 1 259 ? 1.866 28.391 7.332 1 96.06 259 SER A N 1
ATOM 2065 C CA . SER A 1 259 ? 0.563 27.828 6.996 1 96.06 259 SER A CA 1
ATOM 2066 C C . SER A 1 259 ? 0.694 26.391 6.5 1 96.06 259 SER A C 1
ATOM 2068 O O . SER A 1 259 ? -0.106 25.531 6.863 1 96.06 259 SER A O 1
ATOM 2070 N N . HIS A 1 260 ? 1.676 26.172 5.758 1 95.19 260 HIS A N 1
ATOM 2071 C CA . HIS A 1 260 ? 1.821 24.891 5.094 1 95.19 260 HIS A CA 1
ATOM 2072 C C . HIS A 1 260 ? 2.357 23.828 6.051 1 95.19 260 HIS A C 1
ATOM 2074 O O . HIS A 1 260 ? 1.83 22.719 6.113 1 95.19 260 HIS A O 1
ATOM 2080 N N . ILE A 1 261 ? 3.32 24.141 6.809 1 96.5 261 ILE A N 1
ATOM 2081 C CA . ILE A 1 261 ? 4.012 23.156 7.641 1 96.5 261 ILE A CA 1
ATOM 2082 C C . ILE A 1 261 ? 3.07 22.656 8.734 1 96.5 261 ILE A C 1
ATOM 2084 O O . ILE A 1 261 ? 3.148 21.5 9.148 1 96.5 261 ILE A O 1
ATOM 2088 N N . GLN A 1 262 ? 2.146 23.484 9.172 1 94.94 262 GLN A N 1
ATOM 2089 C CA . GLN A 1 262 ? 1.262 23.078 10.258 1 94.94 262 GLN A CA 1
ATOM 2090 C C . GLN A 1 262 ? 0.26 22.016 9.781 1 94.94 262 GLN A C 1
ATOM 2092 O O . GLN A 1 262 ? -0.397 21.375 10.594 1 94.94 262 GLN A O 1
ATOM 2097 N N . THR A 1 263 ? 0.107 21.875 8.438 1 94.19 263 THR A N 1
ATOM 2098 C CA . THR A 1 263 ? -0.85 20.922 7.887 1 94.19 263 THR A CA 1
ATOM 2099 C C . THR A 1 263 ? -0.197 19.562 7.688 1 94.19 263 THR A C 1
ATOM 2101 O O . THR A 1 263 ? -0.867 18.594 7.312 1 94.19 263 THR A O 1
ATOM 2104 N N . PHE A 1 264 ? 1.083 19.375 7.969 1 96.44 264 PHE A N 1
ATOM 2105 C CA . PHE A 1 264 ? 1.85 18.203 7.605 1 96.44 264 PHE A CA 1
ATOM 2106 C C . PHE A 1 264 ? 1.2 16.938 8.164 1 96.44 264 PHE A C 1
ATOM 2108 O O . PHE A 1 264 ? 0.962 15.977 7.426 1 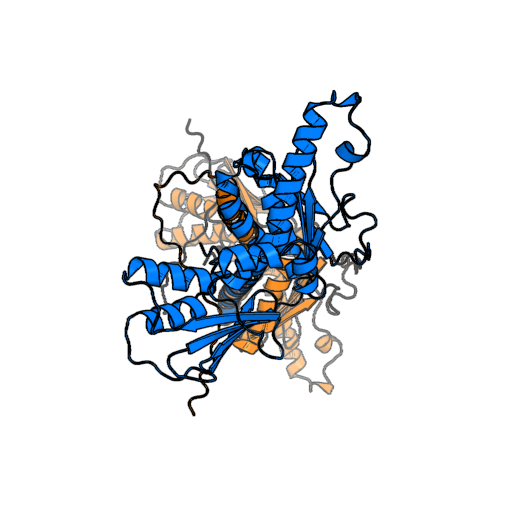96.44 264 PHE A O 1
ATOM 2115 N N . ARG A 1 265 ? 0.986 16.984 9.445 1 96 265 ARG A N 1
ATOM 2116 C CA . ARG A 1 265 ? 0.484 15.781 10.102 1 96 265 ARG A CA 1
ATOM 2117 C C . ARG A 1 265 ? -0.813 15.305 9.461 1 96 265 ARG A C 1
ATOM 2119 O O . ARG A 1 265 ? -0.98 14.109 9.195 1 96 265 ARG A O 1
ATOM 2126 N N . ASP A 1 266 ? -1.704 16.25 9.234 1 94.19 266 ASP A N 1
ATOM 2127 C CA . ASP A 1 266 ? -2.977 15.891 8.609 1 94.19 266 ASP A CA 1
ATOM 2128 C C . ASP A 1 266 ? -2.773 15.406 7.18 1 94.19 266 ASP A C 1
ATOM 2130 O O . ASP A 1 266 ? -3.424 14.461 6.738 1 94.19 266 ASP A O 1
ATOM 2134 N N . TYR A 1 267 ? -1.916 16.109 6.5 1 95.06 267 TYR A N 1
ATOM 2135 C CA . TYR A 1 267 ? -1.572 15.711 5.141 1 95.06 267 TYR A CA 1
ATOM 2136 C C . TYR A 1 267 ? -1.018 14.289 5.117 1 95.06 267 TYR A C 1
ATOM 2138 O O . TYR A 1 267 ? -1.455 13.453 4.32 1 95.06 267 TYR A O 1
ATOM 2146 N N . PHE A 1 268 ? -0.112 14.008 5.996 1 95.88 268 PHE A N 1
ATOM 2147 C CA . PHE A 1 268 ? 0.6 12.742 6.129 1 95.88 268 PHE A CA 1
ATOM 2148 C C . PHE A 1 268 ? -0.368 11.602 6.434 1 95.88 268 PHE A C 1
ATOM 2150 O O . PHE A 1 268 ? -0.413 10.609 5.711 1 95.88 268 PHE A O 1
ATOM 2157 N N . HIS A 1 269 ? -1.219 11.727 7.375 1 94.44 269 HIS A N 1
ATOM 2158 C CA . HIS A 1 269 ? -2.133 10.68 7.801 1 94.44 269 HIS A CA 1
ATOM 2159 C C . HIS A 1 269 ? -3.264 10.484 6.793 1 94.44 269 HIS A C 1
ATOM 2161 O O . HIS A 1 269 ? -3.742 9.367 6.598 1 94.44 269 HIS A O 1
ATOM 2167 N N . TYR A 1 270 ? -3.658 11.594 6.219 1 93.75 270 TYR A N 1
ATOM 2168 C CA . TYR A 1 270 ? -4.688 11.484 5.191 1 93.75 270 TYR A CA 1
ATOM 2169 C C . TYR A 1 270 ? -4.219 10.594 4.047 1 93.75 270 TYR A C 1
ATOM 2171 O O . TYR A 1 270 ? -4.953 9.711 3.598 1 93.75 270 TYR A O 1
ATOM 2179 N N . HIS A 1 271 ? -3.045 10.773 3.592 1 95 271 HIS A N 1
ATOM 2180 C CA . HIS A 1 271 ? -2.557 10.039 2.432 1 95 271 HIS A CA 1
ATOM 2181 C C . HIS A 1 271 ? -2.215 8.602 2.795 1 95 271 HIS A C 1
ATOM 2183 O O . HIS A 1 271 ? -2.322 7.699 1.959 1 95 271 HIS A O 1
ATOM 2189 N N . ILE A 1 272 ? -1.789 8.352 4.035 1 95.19 272 ILE A N 1
ATOM 2190 C CA . ILE A 1 272 ? -1.609 6.98 4.496 1 95.19 272 ILE A CA 1
ATOM 2191 C C . ILE A 1 272 ? -2.945 6.242 4.449 1 95.19 272 ILE A C 1
ATOM 2193 O O . ILE A 1 272 ? -3.033 5.141 3.906 1 95.19 272 ILE A O 1
ATOM 2197 N N . LYS A 1 273 ? -4.031 6.867 4.957 1 94.62 273 LYS A N 1
ATOM 2198 C CA . LYS A 1 273 ? -5.359 6.262 4.969 1 94.62 273 LYS A CA 1
ATOM 2199 C C . LYS A 1 273 ? -5.863 6.02 3.551 1 94.62 273 LYS A C 1
ATOM 2201 O O . LYS A 1 273 ? -6.422 4.961 3.258 1 94.62 273 LYS A O 1
ATOM 2206 N N . ALA A 1 274 ? -5.648 7.035 2.746 1 94.69 274 ALA A N 1
ATOM 2207 C CA . ALA A 1 274 ? -6.074 6.914 1.354 1 94.69 274 ALA A CA 1
ATOM 2208 C C . ALA A 1 274 ? -5.332 5.777 0.652 1 94.69 274 ALA A C 1
ATOM 2210 O O . ALA A 1 274 ? -5.93 5.023 -0.121 1 94.69 274 ALA A O 1
ATOM 2211 N N . SER A 1 275 ? -4.039 5.652 0.874 1 94.56 275 SER A N 1
ATOM 2212 C CA . SER A 1 275 ? -3.234 4.598 0.27 1 94.56 275 SER A CA 1
ATOM 2213 C C . SER A 1 275 ? -3.672 3.219 0.757 1 94.56 275 SER A C 1
ATOM 2215 O O . SER A 1 275 ? -3.742 2.27 -0.027 1 94.56 275 SER A O 1
ATOM 2217 N N . LYS A 1 276 ? -3.924 3.082 1.964 1 93.81 276 LYS A N 1
ATOM 2218 C CA . LYS A 1 276 ? -4.434 1.833 2.523 1 93.81 276 LYS A CA 1
ATOM 2219 C C . LYS A 1 276 ? -5.742 1.423 1.854 1 93.81 276 LYS A C 1
ATOM 2221 O O . LYS A 1 276 ? -5.906 0.267 1.46 1 93.81 276 LYS A O 1
ATOM 2226 N N . ALA A 1 277 ? -6.668 2.41 1.786 1 94.88 277 ALA A N 1
ATOM 2227 C CA . ALA A 1 277 ? -7.953 2.137 1.152 1 94.88 277 ALA A CA 1
ATOM 2228 C C . ALA A 1 277 ? -7.77 1.682 -0.292 1 94.88 277 ALA A C 1
ATOM 2230 O O . ALA A 1 277 ? -8.438 0.753 -0.749 1 94.88 277 ALA A O 1
ATOM 2231 N N . TYR A 1 278 ? -6.891 2.309 -0.957 1 93.31 278 TYR A N 1
ATOM 2232 C CA . TYR A 1 278 ? -6.609 1.967 -2.346 1 93.31 278 TYR A CA 1
ATOM 2233 C C . TYR A 1 278 ? -6.09 0.539 -2.461 1 93.31 278 TYR A C 1
ATOM 2235 O O . TYR A 1 278 ? -6.547 -0.228 -3.311 1 93.31 278 TYR A O 1
ATOM 2243 N N . ILE A 1 279 ? -5.109 0.166 -1.699 1 94.81 279 ILE A N 1
ATOM 2244 C CA . ILE A 1 279 ? -4.496 -1.157 -1.745 1 94.81 279 ILE A CA 1
ATOM 2245 C C . ILE A 1 279 ? -5.547 -2.223 -1.442 1 94.81 279 ILE A C 1
ATOM 2247 O O . ILE A 1 279 ? -5.605 -3.256 -2.115 1 94.81 279 ILE A O 1
ATOM 2251 N N . HIS A 1 280 ? -6.398 -1.994 -0.451 1 94.56 280 HIS A N 1
ATOM 2252 C CA . HIS A 1 280 ? -7.465 -2.934 -0.125 1 94.56 280 HIS A CA 1
ATOM 2253 C C . HIS A 1 280 ? -8.398 -3.135 -1.311 1 94.56 280 HIS A C 1
ATOM 2255 O O . HIS A 1 280 ? -8.758 -4.27 -1.642 1 94.56 280 HIS A O 1
ATOM 2261 N N . SER A 1 281 ? -8.758 -2.037 -1.868 1 94.94 281 SER A N 1
ATOM 2262 C CA . SER A 1 281 ? -9.648 -2.104 -3.023 1 94.94 281 SER A CA 1
ATOM 2263 C C . SER A 1 281 ? -8.992 -2.857 -4.18 1 94.94 281 SER A C 1
ATOM 2265 O O . SER A 1 281 ? -9.625 -3.709 -4.805 1 94.94 281 SER A O 1
ATOM 2267 N N . ARG A 1 282 ? -7.746 -2.561 -4.426 1 94.69 282 ARG A N 1
ATOM 2268 C CA . ARG A 1 282 ? -6.996 -3.209 -5.496 1 94.69 282 ARG A CA 1
ATOM 2269 C C . ARG A 1 282 ? -6.867 -4.707 -5.246 1 94.69 282 ARG A C 1
ATOM 2271 O O . ARG A 1 282 ? -7.125 -5.516 -6.137 1 94.69 282 ARG A O 1
ATOM 2278 N N . MET A 1 283 ? -6.473 -5.062 -4.039 1 95.06 283 MET A N 1
ATOM 2279 C CA . MET A 1 283 ? -6.281 -6.465 -3.688 1 95.06 283 MET A CA 1
ATOM 2280 C C . MET A 1 283 ? -7.602 -7.227 -3.74 1 95.06 283 MET A C 1
ATOM 2282 O O . MET A 1 283 ? -7.637 -8.391 -4.156 1 95.06 283 MET A O 1
ATOM 2286 N N . ARG A 1 284 ? -8.664 -6.586 -3.311 1 93.62 284 ARG A N 1
ATOM 2287 C CA . ARG A 1 284 ? -9.992 -7.199 -3.375 1 93.62 284 ARG A CA 1
ATOM 2288 C C . ARG A 1 284 ? -10.375 -7.523 -4.816 1 93.62 284 ARG A C 1
ATOM 2290 O O . ARG A 1 284 ? -10.875 -8.617 -5.098 1 93.62 284 ARG A O 1
ATOM 2297 N N . LYS A 1 285 ? -10.141 -6.586 -5.68 1 93.69 285 LYS A N 1
ATOM 2298 C CA . LYS A 1 285 ? -10.438 -6.793 -7.094 1 93.69 285 LYS A CA 1
ATOM 2299 C C . LYS A 1 285 ? -9.609 -7.938 -7.668 1 93.69 285 LYS A C 1
ATOM 2301 O O . LYS A 1 285 ? -10.125 -8.789 -8.383 1 93.69 285 LYS A O 1
ATOM 2306 N N . ARG A 1 286 ? -8.32 -7.977 -7.379 1 94.25 286 ARG A N 1
ATOM 2307 C CA . ARG A 1 286 ? -7.434 -9.016 -7.887 1 94.25 286 ARG A CA 1
ATOM 2308 C C . ARG A 1 286 ? -7.824 -10.383 -7.344 1 94.25 286 ARG A C 1
ATOM 2310 O O . ARG A 1 286 ? -7.738 -11.391 -8.055 1 94.25 286 ARG A O 1
ATOM 2317 N N . THR A 1 287 ? -8.227 -10.391 -6.055 1 94.31 287 THR A N 1
ATOM 2318 C CA . THR A 1 287 ? -8.703 -11.625 -5.445 1 94.31 287 THR A CA 1
ATOM 2319 C C . THR A 1 287 ? -9.945 -12.133 -6.164 1 94.31 287 THR A C 1
ATOM 2321 O O . THR A 1 287 ? -10.031 -13.32 -6.512 1 94.31 287 THR A O 1
ATOM 2324 N N . ALA A 1 288 ? -10.867 -11.227 -6.406 1 91.31 288 ALA A N 1
ATOM 2325 C CA . ALA A 1 288 ? -12.102 -11.594 -7.094 1 91.31 288 ALA A CA 1
ATOM 2326 C C . ALA A 1 288 ? -11.805 -12.133 -8.492 1 91.31 288 ALA A C 1
ATOM 2328 O O . ALA A 1 288 ? -12.391 -13.141 -8.914 1 91.31 288 ALA A O 1
ATOM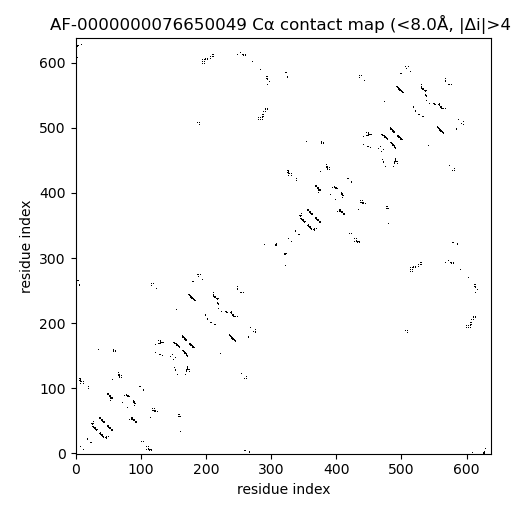 2329 N N . ASP A 1 289 ? -10.93 -11.5 -9.211 1 90.88 289 ASP A N 1
ATOM 2330 C CA . ASP A 1 289 ? -10.547 -11.953 -10.547 1 90.88 289 ASP A CA 1
ATOM 2331 C C . ASP A 1 289 ? -9.984 -13.375 -10.508 1 90.88 289 ASP A C 1
ATOM 2333 O O . ASP A 1 289 ? -10.32 -14.203 -11.352 1 90.88 289 ASP A O 1
ATOM 2337 N N . PHE A 1 290 ? -9.164 -13.641 -9.555 1 93.56 290 PHE A N 1
ATOM 2338 C CA . PHE A 1 290 ? -8.516 -14.945 -9.453 1 93.56 290 PHE A CA 1
ATOM 2339 C C . PHE A 1 290 ? -9.531 -16.016 -9.078 1 93.56 290 PHE A C 1
ATOM 2341 O O . PHE A 1 290 ? -9.586 -17.078 -9.711 1 93.56 290 PHE A O 1
ATOM 2348 N N . LEU A 1 291 ? -10.352 -15.734 -8.102 1 92.56 291 LEU A N 1
ATOM 2349 C CA . LEU A 1 291 ? -11.258 -16.734 -7.562 1 92.56 291 LEU A CA 1
ATOM 2350 C C . LEU A 1 291 ? -12.438 -16.969 -8.508 1 92.56 291 LEU A C 1
ATOM 2352 O O . LEU A 1 291 ? -13.039 -18.047 -8.5 1 92.56 291 LEU A O 1
ATOM 2356 N N . GLN A 1 292 ? -12.727 -15.945 -9.273 1 89.19 292 GLN A N 1
ATOM 2357 C CA . GLN A 1 292 ? -13.812 -16.094 -10.234 1 89.19 292 GLN A CA 1
ATOM 2358 C C . GLN A 1 292 ? -13.508 -17.203 -11.242 1 89.19 292 GLN A C 1
ATOM 2360 O O . GLN A 1 292 ? -14.414 -17.922 -11.688 1 89.19 292 GLN A O 1
ATOM 2365 N N . VAL A 1 293 ? -12.258 -17.344 -11.594 1 88.06 293 VAL A N 1
ATOM 2366 C CA . VAL A 1 293 ? -11.852 -18.391 -12.523 1 88.06 293 VAL A CA 1
ATOM 2367 C C . VAL A 1 293 ? -12.07 -19.75 -11.883 1 88.06 293 VAL A C 1
ATOM 2369 O O . VAL A 1 293 ? -12.5 -20.703 -12.547 1 88.06 293 VAL A O 1
ATOM 2372 N N . LEU A 1 294 ? -11.875 -19.828 -10.617 1 89.25 294 LEU A N 1
ATOM 2373 C CA . LEU A 1 294 ? -12.031 -21.094 -9.914 1 89.25 294 LEU A CA 1
ATOM 2374 C C . LEU A 1 294 ? -13.492 -21.375 -9.594 1 89.25 294 LEU A C 1
ATOM 2376 O O . LEU A 1 294 ? -13.898 -22.531 -9.453 1 89.25 294 LEU A O 1
ATOM 2380 N N . ARG A 1 295 ? -14.258 -20.234 -9.508 1 80.12 295 ARG A N 1
ATOM 2381 C CA . ARG A 1 295 ? -15.688 -20.344 -9.219 1 80.12 295 ARG A CA 1
ATOM 2382 C C . ARG A 1 295 ? -16.453 -20.812 -10.453 1 80.12 295 ARG A C 1
ATOM 2384 O O . ARG A 1 295 ? -17.344 -21.656 -10.344 1 80.12 295 ARG A O 1
ATOM 2391 N N . ARG A 1 296 ? -16.281 -19.641 -11.648 1 67.25 296 ARG A N 1
ATOM 2392 C CA . ARG A 1 296 ? -17.109 -19.75 -12.836 1 67.25 296 ARG A CA 1
ATOM 2393 C C . ARG A 1 296 ? -16.906 -21.094 -13.531 1 67.25 296 ARG A C 1
ATOM 2395 O O . ARG A 1 296 ? -15.781 -21.594 -13.602 1 67.25 296 ARG A O 1
ATOM 2402 N N . ALA A 1 297 ? -17.797 -21.953 -13.469 1 52.56 297 ALA A N 1
ATOM 2403 C CA . ALA A 1 297 ? -18 -22.75 -14.672 1 52.56 297 ALA A CA 1
ATOM 2404 C C . ALA A 1 297 ? -18.234 -21.859 -15.891 1 52.56 297 ALA A C 1
ATOM 2406 O O . ALA A 1 297 ? -19 -20.891 -15.82 1 52.56 297 ALA A O 1
ATOM 2407 N N . ARG A 1 298 ? -17.156 -21.422 -16.641 1 44.84 298 ARG A N 1
ATOM 2408 C CA . ARG A 1 298 ? -17.172 -20.391 -17.688 1 44.84 298 ARG A CA 1
ATOM 2409 C C . ARG A 1 298 ? -18.578 -20.234 -18.266 1 44.84 298 ARG A C 1
ATOM 2411 O O . ARG A 1 298 ? -19.062 -21.125 -18.969 1 44.84 298 ARG A O 1
ATOM 2418 N N . PRO A 1 299 ? -19.484 -19.531 -17.75 1 39.84 299 PRO A N 1
ATOM 2419 C CA . PRO A 1 299 ? -20.359 -19.25 -18.891 1 39.84 299 PRO A CA 1
ATOM 2420 C C . PRO A 1 299 ? -19.719 -18.312 -19.906 1 39.84 299 PRO A C 1
ATOM 2422 O O . PRO A 1 299 ? -18.828 -17.531 -19.562 1 39.84 299 PRO A O 1
ATOM 2425 N N . GLU A 1 300 ? -19.594 -18.562 -21.359 1 37.38 300 GLU A N 1
ATOM 2426 C CA . GLU A 1 300 ? -19.016 -18 -22.562 1 37.38 300 GLU A CA 1
ATOM 2427 C C . GLU A 1 300 ? -19.125 -16.484 -22.594 1 37.38 300 GLU A C 1
ATOM 2429 O O . GLU A 1 300 ? -18.531 -15.82 -23.422 1 37.38 300 GLU A O 1
ATOM 2434 N N . ASN A 1 301 ? -20.016 -15.688 -21.953 1 35.47 301 ASN A N 1
ATOM 2435 C CA . ASN A 1 301 ? -20.406 -14.492 -22.672 1 35.47 301 ASN A CA 1
ATOM 2436 C C . ASN A 1 301 ? -19.422 -13.344 -22.438 1 35.47 301 ASN A C 1
ATOM 2438 O O . ASN A 1 301 ? -19.438 -12.352 -23.172 1 35.47 301 ASN A O 1
ATOM 2442 N N . GLU A 1 302 ? -19.062 -12.781 -21.219 1 37.06 302 GLU A N 1
ATOM 2443 C CA . GLU A 1 302 ? -18.656 -11.383 -21.312 1 37.06 302 GLU A CA 1
ATOM 2444 C C . GLU A 1 302 ? -17.188 -11.266 -21.734 1 37.06 302 GLU A C 1
ATOM 2446 O O . GLU A 1 302 ? -16.297 -11.805 -21.078 1 37.06 302 GLU A O 1
ATOM 2451 N N . GLU A 1 303 ? -16.703 -11 -23.062 1 34 303 GLU A N 1
ATOM 2452 C CA . GLU A 1 303 ? -15.547 -10.641 -23.875 1 34 303 GLU A CA 1
ATOM 2453 C C . GLU A 1 303 ? -14.781 -9.469 -23.266 1 34 303 GLU A C 1
ATOM 2455 O O . GLU A 1 303 ? -14.922 -8.328 -23.703 1 34 303 GLU A O 1
ATOM 2460 N N . LYS A 1 304 ? -14.719 -8.969 -22.109 1 40.28 304 LYS A N 1
ATOM 2461 C CA . LYS A 1 304 ? -13.82 -7.836 -21.922 1 40.28 304 LYS A CA 1
ATOM 2462 C C . LYS A 1 304 ? -12.367 -8.234 -22.172 1 40.28 304 LYS A C 1
ATOM 2464 O O . LYS A 1 304 ? -11.969 -9.367 -21.891 1 40.28 304 LYS A O 1
ATOM 2469 N N . GLU A 1 305 ? -11.453 -7.32 -22.891 1 34 305 GLU A N 1
ATOM 2470 C CA . GLU A 1 305 ? -10.109 -7.285 -23.453 1 34 305 GLU A CA 1
ATOM 2471 C C . GLU A 1 305 ? -9.062 -7.605 -22.375 1 34 305 GLU A C 1
ATOM 2473 O O . GLU A 1 305 ? -9.016 -6.949 -21.328 1 34 305 GLU A O 1
ATOM 2478 N N . ARG A 1 306 ? -8.617 -8.711 -22.234 1 37.53 306 ARG A N 1
ATOM 2479 C CA . ARG A 1 306 ? -7.559 -9.141 -21.328 1 37.53 306 ARG A CA 1
ATOM 2480 C C . ARG A 1 306 ? -6.215 -8.555 -21.734 1 37.53 306 ARG A C 1
ATOM 2482 O O . ARG A 1 306 ? -5.73 -8.805 -22.844 1 37.53 306 ARG A O 1
ATOM 2489 N N . LYS A 1 307 ? -5.77 -7.395 -21.422 1 39.53 307 LYS A N 1
ATOM 2490 C CA . LYS A 1 307 ? -4.418 -6.906 -21.672 1 39.53 307 LYS A CA 1
ATOM 2491 C C . LYS A 1 307 ? -3.379 -7.758 -20.953 1 39.53 307 LYS A C 1
ATOM 2493 O O . LYS A 1 307 ? -3.525 -8.047 -19.75 1 39.53 307 LYS A O 1
ATOM 2498 N N . THR A 1 308 ? -2.68 -8.625 -21.609 1 33.56 308 THR A N 1
ATOM 2499 C CA . THR A 1 308 ? -1.61 -9.5 -21.141 1 33.56 308 THR A CA 1
ATOM 2500 C C . THR A 1 308 ? -0.349 -8.703 -20.828 1 33.56 308 THR A C 1
ATOM 2502 O O . THR A 1 308 ? -0.009 -7.762 -21.562 1 33.56 308 THR A O 1
ATOM 2505 N N . ALA A 1 309 ? 0.23 -8.445 -19.75 1 37.72 309 ALA A N 1
ATOM 2506 C CA . ALA A 1 309 ? 1.443 -7.77 -19.281 1 37.72 309 ALA A CA 1
ATOM 2507 C C . ALA A 1 309 ? 2.689 -8.43 -19.859 1 37.72 309 ALA A C 1
ATOM 2509 O O . ALA A 1 309 ? 3.146 -9.461 -19.359 1 37.72 309 ALA A O 1
ATOM 2510 N N . SER A 1 310 ? 3.135 -8.469 -21.25 1 34.12 310 SER A N 1
ATOM 2511 C CA . SER A 1 310 ? 4.363 -9.125 -21.672 1 34.12 310 SER A CA 1
ATOM 2512 C C . SER A 1 310 ? 5.59 -8.289 -21.328 1 34.12 310 SER A C 1
ATOM 2514 O O . SER A 1 310 ? 5.715 -7.148 -21.766 1 34.12 310 SER A O 1
ATOM 2516 N N . GLY A 1 311 ? 6.059 -8.078 -20.203 1 31.38 311 GLY A N 1
ATOM 2517 C CA . GLY A 1 311 ? 7.27 -7.426 -19.734 1 31.38 311 GLY A CA 1
ATOM 2518 C C . GLY A 1 311 ? 8.5 -7.801 -20.547 1 31.38 311 GLY A C 1
ATOM 2519 O O . GLY A 1 311 ? 9.625 -7.434 -20.188 1 31.38 311 GLY A O 1
ATOM 2520 N N . ARG A 1 312 ? 8.812 -9.008 -21.156 1 31.61 312 ARG A N 1
ATOM 2521 C CA . ARG A 1 312 ? 10.195 -9.352 -21.469 1 31.61 312 ARG A CA 1
ATOM 2522 C C . ARG A 1 312 ? 10.695 -8.547 -22.656 1 31.61 312 ARG A C 1
ATOM 2524 O O . ARG A 1 312 ? 9.992 -8.398 -23.656 1 31.61 312 ARG A O 1
ATOM 2531 N N . THR A 1 313 ? 11.578 -7.578 -22.375 1 29.23 313 THR A N 1
ATOM 2532 C CA . THR A 1 313 ? 12.305 -6.844 -23.391 1 29.23 313 THR A CA 1
ATOM 2533 C C . THR A 1 313 ? 13.305 -7.75 -24.109 1 29.23 313 THR A C 1
ATOM 2535 O O . THR A 1 313 ? 14.047 -8.492 -23.453 1 29.23 313 THR A O 1
ATOM 2538 N N . PHE A 1 314 ? 12.977 -8.477 -25.125 1 28.25 314 PHE A N 1
ATOM 2539 C CA . PHE A 1 314 ? 14 -9.188 -25.875 1 28.25 314 PHE A CA 1
ATOM 2540 C C . PHE A 1 314 ? 14.828 -8.227 -26.719 1 28.25 314 PHE A C 1
ATOM 2542 O O . PHE A 1 314 ? 14.273 -7.422 -27.469 1 28.25 314 PHE A O 1
ATOM 2549 N N . LYS A 1 315 ? 16.047 -7.879 -26.328 1 29.28 315 LYS A N 1
ATOM 2550 C CA . LYS A 1 315 ? 16.969 -7.188 -27.219 1 29.28 315 LYS A CA 1
ATOM 2551 C C . LYS A 1 315 ? 17.359 -8.062 -28.406 1 29.28 315 LYS A C 1
ATOM 2553 O O . LYS A 1 315 ? 17.891 -9.164 -28.219 1 29.28 315 LYS A O 1
ATOM 2558 N N . VAL A 1 316 ? 16.688 -8.086 -29.484 1 27.84 316 VAL A N 1
ATOM 2559 C CA . VAL A 1 316 ? 17.062 -8.703 -30.75 1 27.84 316 VAL A CA 1
ATOM 2560 C C . VAL A 1 316 ? 18.344 -8.062 -31.266 1 27.84 316 VAL A C 1
ATOM 2562 O O . VAL A 1 316 ? 18.391 -6.855 -31.531 1 27.84 316 VAL A O 1
ATOM 2565 N N . GLN A 1 317 ? 19.562 -8.453 -30.719 1 25.8 317 GLN A N 1
ATOM 2566 C CA . GLN A 1 317 ? 20.75 -8.031 -31.469 1 25.8 317 GLN A CA 1
ATOM 2567 C C . GLN A 1 317 ? 20.688 -8.508 -32.906 1 25.8 317 GLN A C 1
ATOM 2569 O O . GLN A 1 317 ? 20.562 -9.711 -33.188 1 25.8 317 GLN A O 1
ATOM 2574 N N . GLY A 1 318 ? 19.984 -7.793 -33.75 1 23.22 318 GLY A N 1
ATOM 2575 C CA . GLY A 1 318 ? 20.156 -7.875 -35.188 1 23.22 318 GLY A CA 1
ATOM 2576 C C . GLY A 1 318 ? 21.609 -7.805 -35.625 1 23.22 318 GLY A C 1
ATOM 2577 O O . GLY A 1 318 ? 22.359 -6.922 -35.188 1 23.22 318 GLY A O 1
ATOM 2578 N N . ASN A 1 319 ? 22.297 -9 -35.875 1 21.59 319 ASN A N 1
ATOM 2579 C CA . ASN A 1 319 ? 23.266 -8.805 -36.938 1 21.59 319 ASN A CA 1
ATOM 2580 C C . ASN A 1 319 ? 22.594 -8.383 -38.25 1 21.59 319 ASN A C 1
ATOM 2582 O O . ASN A 1 319 ? 21.516 -8.875 -38.562 1 21.59 319 ASN A O 1
ATOM 2586 N N . MET B 1 1 ? -6.438 -6.719 -16.5 1 38.72 1 MET B N 1
ATOM 2587 C CA . MET B 1 1 ? -6.375 -7.625 -15.359 1 38.72 1 MET B CA 1
ATOM 2588 C C . MET B 1 1 ? -5.367 -8.742 -15.602 1 38.72 1 MET B C 1
ATOM 2590 O O . MET B 1 1 ? -5.5 -9.508 -16.562 1 38.72 1 MET B O 1
ATOM 2594 N N . LEU B 1 2 ? -4.074 -8.648 -15.258 1 47.81 2 LEU B N 1
ATOM 2595 C CA . LEU B 1 2 ? -3.121 -9.547 -15.898 1 47.81 2 LEU B CA 1
ATOM 2596 C C . LEU B 1 2 ? -3.17 -10.93 -15.258 1 47.81 2 LEU B C 1
ATOM 2598 O O . LEU B 1 2 ? -2.754 -11.109 -14.109 1 47.81 2 LEU B O 1
ATOM 2602 N N . LEU B 1 3 ? -4.289 -11.609 -15.594 1 60.44 3 LEU B N 1
ATOM 2603 C CA . LEU B 1 3 ? -4.117 -13.039 -15.344 1 60.44 3 LEU B CA 1
ATOM 2604 C C . LEU B 1 3 ? -2.938 -13.594 -16.141 1 60.44 3 LEU B C 1
ATOM 2606 O O . LEU B 1 3 ? -2.668 -13.141 -17.25 1 60.44 3 LEU B O 1
ATOM 2610 N N . LEU B 1 4 ? -2.076 -14.219 -15.359 1 73 4 LEU B N 1
ATOM 2611 C CA . LEU B 1 4 ? -0.892 -14.781 -15.992 1 73 4 LEU B CA 1
ATOM 2612 C C . LEU B 1 4 ? -1.28 -15.852 -17.016 1 73 4 LEU B C 1
ATOM 2614 O O . LEU B 1 4 ? -2.201 -16.641 -16.781 1 73 4 LEU B O 1
ATOM 2618 N N . ASP B 1 5 ? -0.743 -15.672 -18.141 1 85.25 5 ASP B N 1
ATOM 2619 C CA . ASP B 1 5 ? -0.918 -16.719 -19.141 1 85.25 5 ASP B CA 1
ATOM 2620 C C . ASP B 1 5 ? -0.375 -18.047 -18.656 1 85.25 5 ASP B C 1
ATOM 2622 O O . ASP B 1 5 ? 0.643 -18.094 -17.953 1 85.25 5 ASP B O 1
ATOM 2626 N N . TYR B 1 6 ? -1.123 -19.094 -19.047 1 91.31 6 TYR B N 1
ATOM 2627 C CA . TYR B 1 6 ? -0.688 -20.406 -18.609 1 91.31 6 TYR B CA 1
ATOM 2628 C C . TYR B 1 6 ? 0.477 -20.906 -19.453 1 91.31 6 TYR B C 1
ATOM 2630 O O . TYR B 1 6 ? 1.317 -21.672 -18.984 1 91.31 6 TYR B O 1
ATOM 2638 N N . GLN B 1 7 ? 0.447 -20.422 -20.703 1 93.06 7 GLN B N 1
ATOM 2639 C CA . GLN B 1 7 ? 1.489 -20.812 -21.641 1 93.06 7 GLN B CA 1
ATOM 2640 C C . GLN B 1 7 ? 2.668 -19.844 -21.594 1 93.06 7 GLN B C 1
ATOM 2642 O O . GLN B 1 7 ? 2.527 -18.719 -21.141 1 93.06 7 GLN B O 1
ATOM 2647 N N . ASN B 1 8 ? 3.824 -20.359 -21.938 1 93.94 8 ASN B N 1
ATOM 2648 C CA . ASN B 1 8 ? 4.934 -19.438 -22.188 1 93.94 8 ASN B CA 1
ATOM 2649 C C . ASN B 1 8 ? 4.738 -18.672 -23.484 1 93.94 8 ASN B C 1
ATOM 2651 O O . ASN B 1 8 ? 4.828 -19.234 -24.578 1 93.94 8 ASN B O 1
ATOM 2655 N N . VAL B 1 9 ? 4.609 -17.422 -23.422 1 92.5 9 VAL B N 1
ATOM 2656 C CA . VAL B 1 9 ? 4.199 -16.594 -24.547 1 92.5 9 VAL B CA 1
ATOM 2657 C C . VAL B 1 9 ? 5.316 -16.547 -25.594 1 92.5 9 VAL B C 1
ATOM 2659 O O . VAL B 1 9 ? 5.055 -16.547 -26.797 1 92.5 9 VAL B O 1
ATOM 2662 N N . LEU B 1 10 ? 6.523 -16.531 -25.172 1 93.88 10 LEU B N 1
ATOM 2663 C CA . LEU B 1 10 ? 7.652 -16.453 -26.094 1 93.88 10 LEU B CA 1
ATOM 2664 C C . LEU B 1 10 ? 7.777 -17.75 -26.906 1 93.88 10 LEU B C 1
ATOM 2666 O O . LEU B 1 10 ? 7.98 -17.703 -28.125 1 93.88 10 LEU B O 1
ATOM 2670 N N . ILE B 1 11 ? 7.676 -18.812 -26.219 1 95.5 11 ILE B N 1
ATOM 2671 C CA . ILE B 1 11 ? 7.746 -20.109 -26.891 1 95.5 11 ILE B CA 1
ATOM 2672 C C . ILE B 1 11 ? 6.605 -20.219 -27.906 1 95.5 11 ILE B C 1
ATOM 2674 O O . ILE B 1 11 ? 6.816 -20.641 -29.031 1 95.5 11 ILE B O 1
ATOM 2678 N N . GLN B 1 12 ? 5.48 -19.828 -27.5 1 95.5 12 GLN B N 1
ATOM 2679 C CA . GLN B 1 12 ? 4.328 -19.875 -28.391 1 95.5 12 GLN B CA 1
ATOM 2680 C C . GLN B 1 12 ? 4.555 -19.031 -29.641 1 95.5 12 GLN B C 1
ATOM 2682 O O . GLN B 1 12 ? 4.246 -19.453 -30.75 1 95.5 12 GLN B O 1
ATOM 2687 N N . SER B 1 13 ? 5.059 -17.875 -29.438 1 94.81 13 SER B N 1
ATOM 2688 C CA . SER B 1 13 ? 5.301 -16.953 -30.531 1 94.81 13 SER B CA 1
ATOM 2689 C C . SER B 1 13 ? 6.324 -17.516 -31.516 1 94.81 13 SER B C 1
ATOM 2691 O O . SER B 1 13 ? 6.109 -17.5 -32.719 1 94.81 13 SER B O 1
ATOM 2693 N N . VAL B 1 14 ? 7.387 -18.016 -31 1 94.44 14 VAL B N 1
ATOM 2694 C CA . VAL B 1 14 ? 8.453 -18.578 -31.828 1 94.44 14 VAL B CA 1
ATOM 2695 C C . VAL B 1 14 ? 7.914 -19.75 -32.656 1 94.44 14 VAL B C 1
ATOM 2697 O O . VAL B 1 14 ? 8.125 -19.828 -33.844 1 94.44 14 VAL B O 1
ATOM 2700 N N . LEU B 1 15 ? 7.203 -20.609 -32 1 95.88 15 LEU B N 1
ATOM 2701 C CA . LEU B 1 15 ? 6.711 -21.812 -32.688 1 95.88 15 LEU B CA 1
ATOM 2702 C C . LEU B 1 15 ? 5.617 -21.469 -33.688 1 95.88 15 LEU B C 1
ATOM 2704 O O . LEU B 1 15 ? 5.543 -22.078 -34.75 1 95.88 15 LEU B O 1
ATOM 2708 N N . THR B 1 16 ? 4.773 -20.516 -33.312 1 95.5 16 THR B N 1
ATOM 2709 C CA . THR B 1 16 ? 3.738 -20.094 -34.25 1 95.5 16 THR B CA 1
ATOM 2710 C C . THR B 1 16 ? 4.363 -19.547 -35.531 1 95.5 16 THR B C 1
ATOM 2712 O O . THR B 1 16 ? 3.889 -19.844 -36.656 1 95.5 16 THR B O 1
ATOM 2715 N N . GLU B 1 17 ? 5.359 -18.812 -35.344 1 94 17 GLU B N 1
ATOM 2716 C CA . GLU B 1 17 ? 6.07 -18.266 -36.5 1 94 17 GLU B CA 1
ATOM 2717 C C . GLU B 1 17 ? 6.719 -19.375 -37.344 1 94 17 GLU B C 1
ATOM 2719 O O . GLU B 1 17 ? 6.59 -19.406 -38.562 1 94 17 GLU B O 1
ATOM 2724 N N . ARG B 1 18 ? 7.309 -20.328 -36.719 1 94.44 18 ARG B N 1
ATOM 2725 C CA . ARG B 1 18 ? 8.047 -21.375 -37.406 1 94.44 18 ARG B CA 1
ATOM 2726 C C . ARG B 1 18 ? 7.094 -22.375 -38.062 1 94.44 18 ARG B C 1
ATOM 2728 O O . ARG B 1 18 ? 7.434 -23 -39.062 1 94.44 18 ARG B O 1
ATOM 2735 N N . PHE B 1 19 ? 5.898 -22.516 -37.469 1 95.44 19 PHE B N 1
ATOM 2736 C CA . PHE B 1 19 ? 4.914 -23.453 -37.969 1 95.44 19 PHE B CA 1
ATOM 2737 C C . PHE B 1 19 ? 4.121 -22.844 -39.125 1 95.44 19 PHE B C 1
ATOM 2739 O O . PHE B 1 19 ? 3.332 -23.531 -39.781 1 95.44 19 PHE B O 1
ATOM 2746 N N . SER B 1 20 ? 4.27 -21.562 -39.375 1 90.44 20 SER B N 1
ATOM 2747 C CA . SER B 1 20 ? 3.469 -20.844 -40.375 1 90.44 20 SER B CA 1
ATOM 2748 C C . SER B 1 20 ? 3.949 -21.141 -41.781 1 90.44 20 SER B C 1
ATOM 2750 O O . SER B 1 20 ? 3.332 -20.688 -42.75 1 90.44 20 SER B O 1
ATOM 2752 N N . GLY B 1 21 ? 4.984 -21.891 -42.062 1 83.69 21 GLY B N 1
ATOM 2753 C CA . GLY B 1 21 ? 5.469 -22.219 -43.406 1 83.69 21 GLY B CA 1
ATOM 2754 C C . GLY B 1 21 ? 6.68 -21.391 -43.812 1 83.69 21 GLY B C 1
ATOM 2755 O O . GLY B 1 21 ? 7.121 -21.453 -44.969 1 83.69 21 GLY B O 1
ATOM 2756 N N . ALA B 1 22 ? 7.113 -20.656 -42.938 1 79.56 22 ALA B N 1
ATOM 2757 C CA . ALA B 1 22 ? 8.328 -19.891 -43.219 1 79.56 22 ALA B CA 1
ATOM 2758 C C . ALA B 1 22 ? 9.516 -20.812 -43.469 1 79.56 22 ALA B C 1
ATOM 2760 O O . ALA B 1 22 ? 9.516 -21.969 -43 1 79.56 22 ALA B O 1
ATOM 2761 N N . PRO B 1 23 ? 10.438 -20.297 -44.281 1 89.06 23 PRO B N 1
ATOM 2762 C CA . PRO B 1 23 ? 11.641 -21.109 -44.469 1 89.06 23 PRO B CA 1
ATOM 2763 C C . PRO B 1 23 ? 12.32 -21.469 -43.156 1 89.06 23 PRO B C 1
ATOM 2765 O O . PRO B 1 23 ? 12.453 -20.625 -42.281 1 89.06 23 PRO B O 1
ATOM 2768 N N . PRO B 1 24 ? 12.586 -22.797 -43.062 1 91.75 24 PRO B N 1
ATOM 2769 C CA . PRO B 1 24 ? 13.242 -23.219 -41.844 1 91.75 24 PRO B CA 1
ATOM 2770 C C . PRO B 1 24 ? 14.523 -22.438 -41.562 1 91.75 24 PRO B C 1
ATOM 2772 O O . PRO B 1 24 ? 15.266 -22.094 -42.469 1 91.75 24 PRO B O 1
ATOM 2775 N N . ALA B 1 25 ? 14.695 -22.016 -40.375 1 91.69 25 ALA B N 1
ATOM 2776 C CA . ALA B 1 25 ? 15.875 -21.281 -39.938 1 91.69 25 ALA B CA 1
ATOM 2777 C C . ALA B 1 25 ? 16.422 -21.875 -38.625 1 91.69 25 ALA B C 1
ATOM 2779 O O . ALA B 1 25 ? 15.695 -22.531 -37.875 1 91.69 25 ALA B O 1
ATOM 2780 N N . SER B 1 26 ? 17.781 -21.625 -38.438 1 94.56 26 SER B N 1
ATOM 2781 C CA . SER B 1 26 ? 18.391 -22.125 -37.219 1 94.56 26 SER B CA 1
ATOM 2782 C C . SER B 1 26 ? 17.953 -21.312 -36 1 94.56 26 SER B C 1
ATOM 2784 O O . SER B 1 26 ? 17.812 -20.094 -36.094 1 94.56 26 SER B O 1
ATOM 2786 N N . ILE B 1 27 ? 17.672 -22.047 -34.938 1 94.62 27 ILE B N 1
ATOM 2787 C CA . ILE B 1 27 ? 17.266 -21.422 -33.688 1 94.62 27 ILE B CA 1
ATOM 2788 C C . ILE B 1 27 ? 18.125 -21.953 -32.562 1 94.62 27 ILE B C 1
ATOM 2790 O O . ILE B 1 27 ? 18.484 -23.125 -32.531 1 94.62 27 ILE B O 1
ATOM 2794 N N . ASP B 1 28 ? 18.609 -21.125 -31.641 1 96.75 28 ASP B N 1
ATOM 2795 C CA . ASP B 1 28 ? 19.281 -21.469 -30.391 1 96.75 28 ASP B CA 1
ATOM 2796 C C . ASP B 1 28 ? 19.047 -20.391 -29.328 1 96.75 28 ASP B C 1
ATOM 2798 O O . ASP B 1 28 ? 19.828 -19.438 -29.203 1 96.75 28 ASP B O 1
ATOM 2802 N N . GLN B 1 29 ? 17.984 -20.609 -28.594 1 96.19 29 GLN B N 1
ATOM 2803 C CA . GLN B 1 29 ? 17.578 -19.578 -27.641 1 96.19 29 GLN B CA 1
ATOM 2804 C C . GLN B 1 29 ? 17.203 -20.203 -26.297 1 96.19 29 GLN B C 1
ATOM 2806 O O . GLN B 1 29 ? 16.562 -21.25 -26.25 1 96.19 29 GLN B O 1
ATOM 2811 N N . THR B 1 30 ? 17.703 -19.594 -25.281 1 96.44 30 THR B N 1
ATOM 2812 C CA . THR B 1 30 ? 17.281 -19.953 -23.922 1 96.44 30 THR B CA 1
ATOM 2813 C C . THR B 1 30 ? 16.266 -18.953 -23.391 1 96.44 30 THR B C 1
ATOM 2815 O O . THR B 1 30 ? 16.469 -17.75 -23.469 1 96.44 30 THR B O 1
ATOM 2818 N N . VAL B 1 31 ? 15.164 -19.484 -22.922 1 94.69 31 VAL B N 1
ATOM 2819 C CA . VAL B 1 31 ? 14.078 -18.656 -22.422 1 94.69 31 VAL B CA 1
ATOM 2820 C C . VAL B 1 31 ? 13.82 -18.953 -20.953 1 94.69 31 VAL B C 1
ATOM 2822 O O . VAL B 1 31 ? 13.703 -20.125 -20.562 1 94.69 31 VAL B O 1
ATOM 2825 N N . SER B 1 32 ? 13.773 -17.922 -20.125 1 91.88 32 SER B N 1
ATOM 2826 C CA . SER B 1 32 ? 13.469 -18.094 -18.719 1 91.88 32 SER B CA 1
ATOM 2827 C C . SER B 1 32 ? 11.969 -17.953 -18.453 1 91.88 32 SER B C 1
ATOM 2829 O O . SER B 1 32 ? 11.266 -17.266 -19.188 1 91.88 32 SER B O 1
ATOM 2831 N N . ASP B 1 33 ? 11.484 -18.609 -17.469 1 91.56 33 ASP B N 1
ATOM 2832 C CA . ASP B 1 33 ? 10.094 -18.531 -17.016 1 91.56 33 ASP B CA 1
ATOM 2833 C C . ASP B 1 33 ? 10.016 -18.359 -15.508 1 91.56 33 ASP B C 1
ATOM 2835 O O . ASP B 1 33 ? 11.047 -18.234 -14.836 1 91.56 33 ASP B O 1
ATOM 2839 N N . PHE B 1 34 ? 8.758 -18.25 -15.039 1 89.12 34 PHE B N 1
ATOM 2840 C CA . PHE B 1 34 ? 8.523 -18.125 -13.602 1 89.12 34 PHE B CA 1
ATOM 2841 C C . PHE B 1 34 ? 9.117 -19.312 -12.852 1 89.12 34 PHE B C 1
ATOM 2843 O O . PHE B 1 34 ? 9.297 -20.391 -13.43 1 89.12 34 PHE B O 1
ATOM 2850 N N . ASP B 1 35 ? 9.484 -19.062 -11.594 1 92.19 35 ASP B N 1
ATOM 2851 C CA . ASP B 1 35 ? 9.867 -20.125 -10.656 1 92.19 35 ASP B CA 1
ATOM 2852 C C . ASP B 1 35 ? 11.195 -20.75 -11.062 1 92.19 35 ASP B C 1
ATOM 2854 O O . ASP B 1 35 ? 11.398 -21.969 -10.883 1 92.19 35 ASP B O 1
ATOM 2858 N N . GLY B 1 36 ? 12.016 -20.031 -11.836 1 91.38 36 GLY B N 1
ATOM 2859 C CA . GLY B 1 36 ? 13.344 -20.5 -12.188 1 91.38 36 GLY B CA 1
ATOM 2860 C C . GLY B 1 36 ? 13.344 -21.531 -13.305 1 91.38 36 GLY B C 1
ATOM 2861 O O . GLY B 1 36 ? 14.336 -22.234 -13.5 1 91.38 36 GLY B O 1
ATOM 2862 N N . VAL B 1 37 ? 12.289 -21.625 -13.961 1 96.38 37 VAL B N 1
ATOM 2863 C CA . VAL B 1 37 ? 12.172 -22.578 -15.07 1 96.38 37 VAL B CA 1
ATOM 2864 C C . VAL B 1 37 ? 12.898 -22.031 -16.297 1 96.38 37 VAL B C 1
ATOM 2866 O O . VAL B 1 37 ? 12.812 -20.828 -16.594 1 96.38 37 VAL B O 1
ATOM 2869 N N . THR B 1 38 ? 13.633 -22.938 -16.984 1 97.44 38 THR B N 1
ATOM 2870 C CA . THR B 1 38 ? 14.375 -22.562 -18.188 1 97.44 38 THR B CA 1
ATOM 2871 C C . THR B 1 38 ? 13.984 -23.438 -19.375 1 97.44 38 THR B C 1
ATOM 2873 O O . THR B 1 38 ? 13.875 -24.656 -19.234 1 97.44 38 THR B O 1
ATOM 2876 N N . PHE B 1 39 ? 13.75 -22.75 -20.453 1 97.94 39 PHE B N 1
ATOM 2877 C CA . PHE B 1 39 ? 13.5 -23.453 -21.719 1 97.94 39 PHE B CA 1
ATOM 2878 C C . PHE B 1 39 ? 14.656 -23.25 -22.688 1 97.94 39 PHE B C 1
ATOM 2880 O O . PHE B 1 39 ? 15.273 -22.172 -22.719 1 97.94 39 PHE B O 1
ATOM 2887 N N . HIS B 1 40 ? 14.984 -24.281 -23.375 1 98.31 40 HIS B N 1
ATOM 2888 C CA . HIS B 1 40 ? 15.93 -24.188 -24.484 1 98.31 40 HIS B CA 1
ATOM 2889 C C . HIS B 1 40 ? 15.281 -24.609 -25.797 1 98.31 40 HIS B C 1
ATOM 2891 O O . HIS B 1 40 ? 14.797 -25.734 -25.922 1 98.31 40 HIS B O 1
ATOM 2897 N N . ILE B 1 41 ? 15.164 -23.703 -26.734 1 97.62 41 ILE B N 1
ATOM 2898 C CA . ILE B 1 41 ? 14.625 -24 -28.062 1 97.62 41 ILE B CA 1
ATOM 2899 C C . ILE B 1 41 ? 15.742 -23.922 -29.094 1 97.62 41 ILE B C 1
ATOM 2901 O O . ILE B 1 41 ? 16.422 -22.906 -29.203 1 97.62 41 ILE B O 1
ATOM 2905 N N . SER B 1 42 ? 15.891 -25.047 -29.797 1 97.56 42 SER B N 1
ATOM 2906 C CA . SER B 1 42 ? 17.031 -25.078 -30.703 1 97.56 42 SER B CA 1
ATOM 2907 C C . SER B 1 42 ? 16.766 -26 -31.891 1 97.56 42 SER B C 1
ATOM 2909 O O . SER B 1 42 ? 15.773 -26.734 -31.906 1 97.56 42 SER B O 1
ATOM 2911 N N . THR B 1 43 ? 17.516 -25.828 -32.906 1 97.06 43 THR B N 1
ATOM 2912 C CA . THR B 1 43 ? 17.594 -26.734 -34.031 1 97.06 43 THR B CA 1
ATOM 2913 C C . THR B 1 43 ? 18.984 -27.375 -34.125 1 97.06 43 THR B C 1
ATOM 2915 O O . THR B 1 43 ? 19.797 -27.016 -34.969 1 97.06 43 THR B O 1
ATOM 2918 N N . PRO B 1 44 ? 19.219 -28.359 -33.312 1 92.94 44 PRO B N 1
ATOM 2919 C CA . PRO B 1 44 ? 20.578 -28.875 -33.125 1 92.94 44 PRO B CA 1
ATOM 2920 C C . PRO B 1 44 ? 21.062 -29.656 -34.344 1 92.94 44 PRO B C 1
ATOM 2922 O O . PRO B 1 44 ? 22.234 -29.562 -34.719 1 92.94 44 PRO B O 1
ATOM 2925 N N . GLU B 1 45 ? 20.281 -30.484 -35 1 92.5 45 GLU B N 1
ATOM 2926 C CA . GLU B 1 45 ? 20.719 -31.375 -36.062 1 92.5 45 GLU B CA 1
ATOM 2927 C C . GLU B 1 45 ? 20.344 -30.812 -37.438 1 92.5 45 GLU B C 1
ATOM 2929 O O . GLU B 1 45 ? 21.156 -30.828 -38.375 1 92.5 45 GLU B O 1
ATOM 2934 N N . SER B 1 46 ? 19.109 -30.438 -37.594 1 94.44 46 SER B N 1
ATOM 2935 C CA . SER B 1 46 ? 18.578 -29.906 -38.844 1 94.44 46 SER B CA 1
ATOM 2936 C C . SER B 1 46 ? 17.703 -28.688 -38.594 1 94.44 46 SER B C 1
ATOM 2938 O O . SER B 1 46 ? 17.094 -28.562 -37.531 1 94.44 46 SER B O 1
ATOM 2940 N N . LYS B 1 47 ? 17.625 -27.844 -39.594 1 94.5 47 LYS B N 1
ATOM 2941 C CA . LYS B 1 47 ? 16.828 -26.609 -39.469 1 94.5 47 LYS B CA 1
ATOM 2942 C C . LYS B 1 47 ? 15.344 -26.922 -39.438 1 94.5 47 LYS B C 1
ATOM 2944 O O . LYS B 1 47 ? 14.539 -26.078 -39.031 1 94.5 47 LYS B O 1
ATOM 2949 N N . THR B 1 48 ? 15.039 -28.109 -39.781 1 95.25 48 THR B N 1
ATOM 2950 C CA . THR B 1 48 ? 13.617 -28.469 -39.844 1 95.25 48 THR B CA 1
ATOM 2951 C C . THR B 1 48 ? 13.172 -29.172 -38.562 1 95.25 48 THR B C 1
ATOM 2953 O O . THR B 1 48 ? 11.977 -29.406 -38.375 1 95.25 48 THR B O 1
ATOM 2956 N N . GLN B 1 49 ? 14.117 -29.484 -37.719 1 96.5 49 GLN B N 1
ATOM 2957 C CA . GLN B 1 49 ? 13.797 -30.156 -36.469 1 96.5 49 GLN B CA 1
ATOM 2958 C C . GLN B 1 49 ? 14.016 -29.234 -35.281 1 96.5 49 GLN B C 1
ATOM 2960 O O . GLN B 1 49 ? 15.156 -28.891 -34.938 1 96.5 49 GLN B O 1
ATOM 2965 N N . ILE B 1 50 ? 12.953 -28.875 -34.656 1 97.25 50 ILE B N 1
ATOM 2966 C CA . ILE B 1 50 ? 13.031 -27.969 -33.531 1 97.25 50 ILE B CA 1
ATOM 2967 C C . ILE B 1 50 ? 12.977 -28.766 -32.219 1 97.25 50 ILE B C 1
ATOM 2969 O O . ILE B 1 50 ? 12.023 -29.5 -31.969 1 97.25 50 ILE B O 1
ATOM 2973 N N . LEU B 1 51 ? 14.039 -28.594 -31.391 1 98.38 51 LEU B N 1
ATOM 2974 C CA . LEU B 1 51 ? 14.133 -29.219 -30.094 1 98.38 51 LEU B CA 1
ATOM 2975 C C . LEU B 1 51 ? 13.742 -28.25 -28.984 1 98.38 51 LEU B C 1
ATOM 2977 O O . LEU B 1 51 ? 14.242 -27.109 -28.938 1 98.38 51 LEU B O 1
ATOM 2981 N N . LEU B 1 52 ? 12.789 -28.609 -28.188 1 98.38 52 LEU B N 1
ATOM 2982 C CA . LEU B 1 52 ? 12.383 -27.828 -27.031 1 98.38 52 LEU B CA 1
ATOM 2983 C C . LEU B 1 52 ? 12.641 -28.609 -25.734 1 98.38 52 LEU B C 1
ATOM 2985 O O . LEU B 1 52 ? 12.148 -29.734 -25.578 1 98.38 52 LEU B O 1
ATOM 2989 N N . SER B 1 53 ? 13.461 -28.031 -24.922 1 98.69 53 SER B N 1
ATOM 2990 C CA . SER B 1 53 ? 13.82 -28.672 -23.656 1 98.69 53 SER B CA 1
ATOM 2991 C C . SER B 1 53 ? 13.43 -27.812 -22.469 1 98.69 53 SER B C 1
ATOM 2993 O O . SER B 1 53 ? 13.406 -26.578 -22.562 1 98.69 53 SER B O 1
ATOM 2995 N N . ILE B 1 54 ? 13.07 -28.453 -21.359 1 98.38 54 ILE B N 1
ATOM 2996 C CA . ILE B 1 54 ? 12.664 -27.734 -20.156 1 98.38 54 ILE B CA 1
ATOM 2997 C C . ILE B 1 54 ? 13.508 -28.188 -18.969 1 98.38 54 ILE B C 1
ATOM 2999 O O . ILE B 1 54 ? 13.82 -29.375 -18.844 1 98.38 54 ILE B O 1
ATOM 3003 N N . GLN B 1 55 ? 13.992 -27.25 -18.234 1 98.25 55 GLN B N 1
ATOM 3004 C CA . GLN B 1 55 ? 14.617 -27.484 -16.938 1 98.25 55 GLN B CA 1
ATOM 3005 C C . GLN B 1 55 ? 13.766 -26.922 -15.812 1 98.25 55 GLN B C 1
ATOM 3007 O O . GLN B 1 55 ? 13.492 -25.719 -15.766 1 98.25 55 GLN B O 1
ATOM 3012 N N . ILE B 1 56 ? 13.25 -27.766 -14.984 1 97.06 56 ILE B N 1
ATOM 3013 C CA . ILE B 1 56 ? 12.375 -27.391 -13.883 1 97.06 56 ILE B CA 1
ATOM 3014 C C . ILE B 1 56 ? 12.906 -28 -12.578 1 97.06 56 ILE B C 1
ATOM 3016 O O . ILE B 1 56 ? 13.148 -29.203 -12.5 1 97.06 56 ILE B O 1
ATOM 3020 N N . ARG B 1 57 ? 13 -27.234 -11.523 1 96.19 57 ARG B N 1
ATOM 3021 C CA . ARG B 1 57 ? 13.641 -27.625 -10.266 1 96.19 57 ARG B CA 1
ATOM 3022 C C . ARG B 1 57 ? 12.938 -28.812 -9.633 1 96.19 57 ARG B C 1
ATOM 3024 O O . ARG B 1 57 ? 13.594 -29.719 -9.094 1 96.19 57 ARG B O 1
ATOM 3031 N N . CYS B 1 58 ? 11.68 -28.859 -9.703 1 97.75 58 CYS B N 1
ATOM 3032 C CA . CYS B 1 58 ? 10.914 -29.859 -8.961 1 97.75 58 CYS B CA 1
ATOM 3033 C C . CYS B 1 58 ? 10.594 -31.062 -9.836 1 97.75 58 CYS B C 1
ATOM 3035 O O . CYS B 1 58 ? 9.656 -31.812 -9.547 1 97.75 58 CYS B O 1
ATOM 3037 N N . PHE B 1 59 ? 11.312 -31.266 -10.93 1 98.25 59 PHE B N 1
ATOM 3038 C CA . PHE B 1 59 ? 10.992 -32.344 -11.875 1 98.25 59 PHE B CA 1
ATOM 3039 C C . PHE B 1 59 ? 10.984 -33.688 -11.18 1 98.25 59 PHE B C 1
ATOM 3041 O O . PHE B 1 59 ? 10.102 -34.531 -11.422 1 98.25 59 PHE B O 1
ATOM 3048 N N . PRO B 1 60 ? 11.922 -33.969 -10.227 1 97.88 60 PRO B N 1
ATOM 3049 C CA . PRO B 1 60 ? 11.883 -35.25 -9.539 1 97.88 60 PRO B CA 1
ATOM 3050 C C . PRO B 1 60 ? 10.586 -35.469 -8.758 1 97.88 60 PRO B C 1
ATOM 3052 O O . PRO B 1 60 ? 10.039 -36.562 -8.75 1 97.88 60 PRO B O 1
ATOM 3055 N N . ASP B 1 61 ? 10.102 -34.438 -8.086 1 97.75 61 ASP B N 1
ATOM 3056 C CA . ASP B 1 61 ? 8.82 -34.531 -7.391 1 97.75 61 ASP B CA 1
ATOM 3057 C C . ASP B 1 61 ? 7.684 -34.844 -8.367 1 97.75 61 ASP B C 1
ATOM 3059 O O . ASP B 1 61 ? 6.812 -35.656 -8.086 1 97.75 61 ASP B O 1
ATOM 3063 N N . LEU B 1 62 ? 7.746 -34.156 -9.539 1 98.5 62 LEU B N 1
ATOM 3064 C CA . LEU B 1 62 ? 6.695 -34.312 -10.539 1 98.5 62 LEU B CA 1
ATOM 3065 C C . LEU B 1 62 ? 6.672 -35.75 -11.062 1 98.5 62 LEU B C 1
ATOM 3067 O O . LEU B 1 62 ? 5.602 -36.344 -11.25 1 98.5 62 LEU B O 1
ATOM 3071 N N . VAL B 1 63 ? 7.859 -36.25 -11.281 1 98.25 63 VAL B N 1
ATOM 3072 C CA . VAL B 1 63 ? 7.969 -37.625 -11.758 1 98.25 63 VAL B CA 1
ATOM 3073 C C . VAL B 1 63 ? 7.402 -38.594 -10.711 1 98.25 63 VAL B C 1
ATOM 3075 O O . VAL B 1 63 ? 6.656 -39.5 -11.039 1 98.25 63 VAL B O 1
ATOM 3078 N N . LYS B 1 64 ? 7.691 -38.312 -9.484 1 97.5 64 LYS B N 1
ATOM 3079 C CA . LYS B 1 64 ? 7.176 -39.125 -8.375 1 97.5 64 LYS B CA 1
ATOM 3080 C C . LYS B 1 64 ? 5.648 -39.125 -8.383 1 97.5 64 LYS B C 1
ATOM 3082 O O . LYS B 1 64 ? 5.039 -40.156 -8.016 1 97.5 64 LYS B O 1
ATOM 3087 N N . TYR B 1 65 ? 5.094 -38.062 -8.883 1 97.5 65 TYR B N 1
ATOM 3088 C CA . TYR B 1 65 ? 3.641 -37.969 -8.781 1 97.5 65 TYR B CA 1
ATOM 3089 C C . TYR B 1 65 ? 2.988 -38.062 -10.156 1 97.5 65 TYR B C 1
ATOM 3091 O O . TYR B 1 65 ? 1.937 -37.469 -10.391 1 97.5 65 TYR B O 1
ATOM 3099 N N . GLY B 1 66 ? 3.631 -38.625 -11.141 1 96.75 66 GLY B N 1
ATOM 3100 C CA . GLY B 1 66 ? 2.953 -39.062 -12.352 1 96.75 66 GLY B CA 1
ATOM 3101 C C . GLY B 1 66 ? 3.252 -38.188 -13.547 1 96.75 66 GLY B C 1
ATOM 3102 O O . GLY B 1 66 ? 2.516 -38.188 -14.539 1 96.75 66 GLY B O 1
ATOM 3103 N N . ALA B 1 67 ? 4.305 -37.406 -13.516 1 97.75 67 ALA B N 1
ATOM 3104 C CA . ALA B 1 67 ? 4.613 -36.5 -14.617 1 97.75 67 ALA B CA 1
ATOM 3105 C C . ALA B 1 67 ? 4.898 -37.281 -15.898 1 97.75 67 ALA B C 1
ATOM 3107 O O . ALA B 1 67 ? 4.559 -36.812 -17 1 97.75 67 ALA B O 1
ATOM 3108 N N . GLU B 1 68 ? 5.484 -38.406 -15.805 1 96.62 68 GLU B N 1
ATOM 3109 C CA . GLU B 1 68 ? 5.805 -39.188 -16.984 1 96.62 68 GLU B CA 1
ATOM 3110 C C . GLU B 1 68 ? 4.539 -39.562 -17.75 1 96.62 68 GLU B C 1
ATOM 3112 O O . GLU B 1 68 ? 4.512 -39.5 -18.984 1 96.62 68 GLU B O 1
ATOM 3117 N N . GLU B 1 69 ? 3.557 -39.969 -17.047 1 97 69 GLU B N 1
ATOM 3118 C CA . GLU B 1 69 ? 2.293 -40.344 -17.672 1 97 69 GLU B CA 1
ATOM 3119 C C . GLU B 1 69 ? 1.637 -39.125 -18.359 1 97 69 GLU B C 1
ATOM 3121 O O . GLU B 1 69 ? 1.146 -39.25 -19.484 1 97 69 GLU B O 1
ATOM 3126 N N . VAL B 1 70 ? 1.623 -38.031 -17.672 1 97.56 70 VAL B N 1
ATOM 3127 C CA . VAL B 1 70 ? 0.994 -36.844 -18.203 1 97.56 70 VAL B CA 1
ATOM 3128 C C . VAL B 1 70 ? 1.746 -36.375 -19.438 1 97.56 70 VAL B C 1
ATOM 3130 O O . VAL B 1 70 ? 1.132 -36.031 -20.453 1 97.56 70 VAL B O 1
ATOM 3133 N N . LEU B 1 71 ? 3.066 -36.344 -19.359 1 98.19 71 LEU B N 1
ATOM 3134 C CA . LEU B 1 71 ? 3.887 -35.875 -20.469 1 98.19 71 LEU B CA 1
ATOM 3135 C C . LEU B 1 71 ? 3.785 -36.844 -21.656 1 98.19 71 LEU B C 1
ATOM 3137 O O . LEU B 1 71 ? 3.795 -36.406 -22.812 1 98.19 71 LEU B O 1
ATOM 3141 N N . GLN B 1 72 ? 3.648 -38.094 -21.359 1 97.81 72 GLN B N 1
ATOM 3142 C CA . GLN B 1 72 ? 3.439 -39.062 -22.406 1 97.81 72 GLN B CA 1
ATOM 3143 C C . GLN B 1 72 ? 2.092 -38.875 -23.094 1 97.81 72 GLN B C 1
ATOM 3145 O O . GLN B 1 72 ? 1.991 -38.969 -24.328 1 97.81 72 GLN B O 1
ATOM 3150 N N . ARG B 1 73 ? 1.104 -38.594 -22.344 1 97.31 73 ARG B N 1
ATOM 3151 C CA . ARG B 1 73 ? -0.237 -38.375 -22.875 1 97.31 73 ARG B CA 1
ATOM 3152 C C . ARG B 1 73 ? -0.275 -37.125 -23.75 1 97.31 73 ARG B C 1
ATOM 3154 O O . ARG B 1 73 ? -0.854 -37.156 -24.844 1 97.31 73 ARG B O 1
ATOM 3161 N N . GLU B 1 74 ? 0.419 -36.094 -23.312 1 97 74 GLU B N 1
ATOM 3162 C CA . GLU B 1 74 ? 0.332 -34.812 -23.984 1 97 74 GLU B CA 1
ATOM 3163 C C . GLU B 1 74 ? 1.325 -34.719 -25.141 1 97 74 GLU B C 1
ATOM 3165 O O . GLU B 1 74 ? 1.043 -34.094 -26.172 1 97 74 GLU B O 1
ATOM 3170 N N . TYR B 1 75 ? 2.549 -35.406 -25.016 1 97.75 75 TYR B N 1
ATOM 3171 C CA . TYR B 1 75 ? 3.633 -35.125 -25.953 1 97.75 75 TYR B CA 1
ATOM 3172 C C . TYR B 1 75 ? 4.211 -36.406 -26.516 1 97.75 75 TYR B C 1
ATOM 3174 O O . TYR B 1 75 ? 5.293 -36.406 -27.109 1 97.75 75 TYR B O 1
ATOM 3182 N N . GLY B 1 76 ? 3.576 -37.5 -26.359 1 95.94 76 GLY B N 1
ATOM 3183 C CA . GLY B 1 76 ? 4.09 -38.812 -26.719 1 95.94 76 GLY B CA 1
ATOM 3184 C C . GLY B 1 76 ? 4.68 -38.844 -28.109 1 95.94 76 GLY B C 1
ATOM 3185 O O . GLY B 1 76 ? 5.781 -39.375 -28.312 1 95.94 76 GLY B O 1
ATOM 3186 N N . ASP B 1 77 ? 4.016 -38.25 -29.094 1 94.62 77 ASP B N 1
ATOM 3187 C CA . ASP B 1 77 ? 4.418 -38.312 -30.484 1 94.62 77 ASP B CA 1
ATOM 3188 C C . ASP B 1 77 ? 5.66 -37.438 -30.734 1 94.62 77 ASP B C 1
ATOM 3190 O O . ASP B 1 77 ? 6.316 -37.562 -31.766 1 94.62 77 ASP B O 1
ATOM 3194 N N . TYR B 1 78 ? 6.016 -36.719 -29.75 1 97.31 78 TYR B N 1
ATOM 3195 C CA . TYR B 1 78 ? 7.078 -35.75 -29.953 1 97.31 78 TYR B CA 1
ATOM 3196 C C . TYR B 1 78 ? 8.242 -36 -29 1 97.31 78 TYR B C 1
ATOM 3198 O O . TYR B 1 78 ? 9.273 -35.312 -29.078 1 97.31 78 TYR B O 1
ATOM 3206 N N . MET B 1 79 ? 8.062 -36.875 -28.094 1 97.19 79 MET B N 1
ATOM 3207 C CA . MET B 1 79 ? 9.102 -37.125 -27.094 1 97.19 79 MET B CA 1
ATOM 3208 C C . MET B 1 79 ? 10.398 -37.562 -27.766 1 97.19 79 MET B C 1
ATOM 3210 O O . MET B 1 79 ? 10.367 -38.312 -28.75 1 97.19 79 MET B O 1
ATOM 3214 N N . THR B 1 80 ? 11.492 -37.219 -27.297 1 97.19 80 THR B N 1
ATOM 3215 C CA . THR B 1 80 ? 12.82 -37.562 -27.797 1 97.19 80 THR B CA 1
ATOM 3216 C C . THR B 1 80 ? 13.812 -37.688 -26.641 1 97.19 80 THR B C 1
ATOM 3218 O O . THR B 1 80 ? 13.43 -37.625 -25.469 1 97.19 80 THR B O 1
ATOM 3221 N N . THR B 1 81 ? 15.055 -37.969 -27.031 1 96.94 81 THR B N 1
ATOM 3222 C CA . THR B 1 81 ? 16.109 -38.031 -26.016 1 96.94 81 THR B CA 1
ATOM 3223 C C . THR B 1 81 ? 16.25 -36.656 -25.328 1 96.94 81 THR B C 1
ATOM 3225 O O . THR B 1 81 ? 16.281 -35.625 -26 1 96.94 81 THR B O 1
ATOM 3228 N N . VAL B 1 82 ? 16.359 -36.75 -24.016 1 98.06 82 VAL B N 1
ATOM 3229 C CA . VAL B 1 82 ? 16.422 -35.5 -23.219 1 98.06 82 VAL B CA 1
ATOM 3230 C C . VAL B 1 82 ? 17.766 -34.812 -23.453 1 98.06 82 VAL B C 1
ATOM 3232 O O . VAL B 1 82 ? 18.812 -35.469 -23.375 1 98.06 82 VAL B O 1
ATOM 3235 N N . GLU B 1 83 ? 17.672 -33.562 -23.781 1 98 83 GLU B N 1
ATOM 3236 C CA . GLU B 1 83 ? 18.875 -32.75 -23.906 1 98 83 GLU B CA 1
ATOM 3237 C C . GLU B 1 83 ? 19.672 -32.75 -22.594 1 98 83 GLU B C 1
ATOM 3239 O O . GLU B 1 83 ? 19.109 -32.594 -21.516 1 98 83 GLU B O 1
ATOM 3244 N N . PRO B 1 84 ? 21.031 -32.875 -22.703 1 97.31 84 PRO B N 1
ATOM 3245 C CA . PRO B 1 84 ? 21.844 -32.844 -21.484 1 97.31 84 PRO B CA 1
ATOM 3246 C C . PRO B 1 84 ? 21.609 -31.562 -20.672 1 97.31 84 PRO B C 1
ATOM 3248 O O . PRO B 1 84 ? 21.641 -30.453 -21.234 1 97.31 84 PRO B O 1
ATOM 3251 N N . GLY B 1 85 ? 21.406 -31.766 -19.406 1 97.06 85 GLY B N 1
ATOM 3252 C CA . GLY B 1 85 ? 21.219 -30.625 -18.531 1 97.06 85 GLY B CA 1
ATOM 3253 C C . GLY B 1 85 ? 19.75 -30.219 -18.375 1 97.06 85 GLY B C 1
ATOM 3254 O O . GLY B 1 85 ? 19.438 -29.297 -17.625 1 97.06 85 GLY B O 1
ATOM 3255 N N . PHE B 1 86 ? 18.922 -30.844 -19.078 1 98.38 86 PHE B N 1
ATOM 3256 C CA . PHE B 1 86 ? 17.5 -30.547 -19 1 98.38 86 PHE B CA 1
ATOM 3257 C C . PHE B 1 86 ? 16.719 -31.734 -18.469 1 98.38 86 PHE B C 1
ATOM 3259 O O . PHE B 1 86 ? 17.281 -32.812 -18.234 1 98.38 86 PHE B O 1
ATOM 3266 N N . ASP B 1 87 ? 15.469 -31.562 -18.188 1 98.56 87 ASP B N 1
ATOM 3267 C CA . ASP B 1 87 ? 14.688 -32.594 -17.5 1 98.56 87 ASP B CA 1
ATOM 3268 C C . ASP B 1 87 ? 13.758 -33.312 -18.484 1 98.56 87 ASP B C 1
ATOM 3270 O O . ASP B 1 87 ? 13.359 -34.438 -18.234 1 98.56 87 ASP B O 1
ATOM 3274 N N . PHE B 1 88 ? 13.406 -32.656 -19.547 1 98.5 88 PHE B N 1
ATOM 3275 C CA . PHE B 1 88 ? 12.492 -33.219 -20.547 1 98.5 88 PHE B CA 1
ATOM 3276 C C . PHE B 1 88 ? 12.664 -32.5 -21.891 1 98.5 88 PHE B C 1
ATOM 3278 O O . PHE B 1 88 ? 12.953 -31.312 -21.922 1 98.5 88 PHE B O 1
ATOM 3285 N N . SER B 1 89 ? 12.57 -33.25 -22.953 1 98.69 89 SER B N 1
ATOM 3286 C CA . SER B 1 89 ? 12.734 -32.688 -24.281 1 98.69 89 SER B CA 1
ATOM 3287 C C . SER B 1 89 ? 11.703 -33.219 -25.266 1 98.69 89 SER B C 1
ATOM 3289 O O . SER B 1 89 ? 11.344 -34.406 -25.188 1 98.69 89 SER B O 1
ATOM 3291 N N . VAL B 1 90 ? 11.25 -32.344 -26.094 1 98.31 90 VAL B N 1
ATOM 3292 C CA . VAL B 1 90 ? 10.367 -32.75 -27.203 1 98.31 90 VAL B CA 1
ATOM 3293 C C . VAL B 1 90 ? 10.938 -32.219 -28.516 1 98.31 90 VAL B C 1
ATOM 3295 O O . VAL B 1 90 ? 11.617 -31.172 -28.531 1 98.31 90 VAL B O 1
ATOM 3298 N N . LEU B 1 91 ? 10.617 -32.969 -29.547 1 97.88 91 LEU B N 1
ATOM 3299 C CA . LEU B 1 91 ? 11.125 -32.625 -30.875 1 97.88 91 LEU B CA 1
ATOM 3300 C C . LEU B 1 91 ? 9.984 -32.562 -31.891 1 97.88 91 LEU B C 1
ATOM 3302 O O . LEU B 1 91 ? 9.156 -33.469 -31.969 1 97.88 91 LEU B O 1
ATOM 3306 N N . VAL B 1 92 ? 9.953 -31.453 -32.594 1 96 92 VAL B N 1
ATOM 3307 C CA . VAL B 1 92 ? 8.938 -31.297 -33.625 1 96 92 VAL B CA 1
ATOM 3308 C C . VAL B 1 92 ? 9.617 -31.156 -35 1 96 92 VAL B C 1
ATOM 3310 O O . VAL B 1 92 ? 10.594 -30.422 -35.125 1 96 92 VAL B O 1
ATOM 3313 N N . ASP B 1 93 ? 9.141 -31.922 -35.906 1 95.31 93 ASP B N 1
ATOM 3314 C CA . ASP B 1 93 ? 9.625 -31.875 -37.281 1 95.31 93 ASP B CA 1
ATOM 3315 C C . ASP B 1 93 ? 8.742 -30.984 -38.156 1 95.31 93 ASP B C 1
ATOM 3317 O O . ASP B 1 93 ? 7.562 -31.281 -38.344 1 95.31 93 ASP B O 1
ATOM 3321 N N . LEU B 1 94 ? 9.305 -29.953 -38.719 1 94.81 94 LEU B N 1
ATOM 3322 C CA . LEU B 1 94 ? 8.57 -29 -39.531 1 94.81 94 LEU B CA 1
ATOM 3323 C C . LEU B 1 94 ? 8.039 -29.656 -40.812 1 94.81 94 LEU B C 1
ATOM 3325 O O . LEU B 1 94 ? 7.125 -29.125 -41.469 1 94.81 94 LEU B O 1
ATOM 3329 N N . GLU B 1 95 ? 8.555 -30.75 -41.156 1 93 95 GLU B N 1
ATOM 3330 C CA . GLU B 1 95 ? 8.141 -31.453 -42.344 1 93 95 GLU B CA 1
ATOM 3331 C C . GLU B 1 95 ? 6.957 -32.375 -42.062 1 93 95 GLU B C 1
ATOM 3333 O O . GLU B 1 95 ? 6.355 -32.938 -43 1 93 95 GLU B O 1
ATOM 3338 N N . SER B 1 96 ? 6.629 -32.531 -40.844 1 92.88 96 SER B N 1
ATOM 3339 C CA . SER B 1 96 ? 5.527 -33.406 -40.438 1 92.88 96 SER B CA 1
ATOM 3340 C C . SER B 1 96 ? 4.504 -32.656 -39.594 1 92.88 96 SER B C 1
ATOM 3342 O O . SER B 1 96 ? 4.012 -33.188 -38.594 1 92.88 96 SER B O 1
ATOM 3344 N N . LEU B 1 97 ? 4.188 -31.484 -40 1 94.31 97 LEU B N 1
ATOM 3345 C CA . LEU B 1 97 ? 3.217 -30.672 -39.281 1 94.31 97 LEU B CA 1
ATOM 3346 C C . LEU B 1 97 ? 1.801 -30.938 -39.75 1 94.31 97 LEU B C 1
ATOM 3348 O O . LEU B 1 97 ? 1.609 -31.406 -40.875 1 94.31 97 LEU B O 1
ATOM 3352 N N . PRO B 1 98 ? 0.887 -30.656 -38.844 1 93.19 98 PRO B N 1
ATOM 3353 C CA . PRO B 1 98 ? -0.499 -30.75 -39.312 1 93.19 98 PRO B CA 1
ATOM 3354 C C . PRO B 1 98 ? -0.786 -29.859 -40.531 1 93.19 98 PRO B C 1
ATOM 3356 O O . PRO B 1 98 ? -0.097 -28.844 -40.719 1 93.19 98 PRO B O 1
ATOM 3359 N N . GLU B 1 99 ? -1.811 -30.188 -41.25 1 90.81 99 GLU B N 1
ATOM 3360 C CA . GLU B 1 99 ? -2.105 -29.484 -42.5 1 90.81 99 GLU B CA 1
ATOM 3361 C C . GLU B 1 99 ? -2.799 -28.156 -42.25 1 90.81 99 GLU B C 1
ATOM 3363 O O . GLU B 1 99 ? -2.477 -27.141 -42.875 1 90.81 99 GLU B O 1
ATOM 3368 N N . SER B 1 100 ? -3.668 -28.125 -41.25 1 94.19 100 SER B N 1
ATOM 3369 C CA . SER B 1 100 ? -4.461 -26.922 -41.031 1 94.19 100 SER B CA 1
ATOM 3370 C C . SER B 1 100 ? -3.738 -25.938 -40.125 1 94.19 100 SER B C 1
ATOM 3372 O O . SER B 1 100 ? -3.033 -26.344 -39.188 1 94.19 100 SER B O 1
ATOM 3374 N N . LYS B 1 101 ? -3.967 -24.688 -40.406 1 92.81 101 LYS B N 1
ATOM 3375 C CA . LYS B 1 101 ? -3.395 -23.609 -39.594 1 92.81 101 LYS B CA 1
ATOM 3376 C C . LYS B 1 101 ? -3.879 -23.688 -38.156 1 92.81 101 LYS B C 1
ATOM 3378 O O . LYS B 1 101 ? -3.111 -23.453 -37.219 1 92.81 101 LYS B O 1
ATOM 3383 N N . GLU B 1 102 ? -5.098 -23.969 -38 1 94.75 102 GLU B N 1
ATOM 3384 C CA . GLU B 1 102 ? -5.68 -24.078 -36.688 1 94.75 102 GLU B CA 1
ATOM 3385 C C . GLU B 1 102 ? -4.98 -25.172 -35.875 1 94.75 102 GLU B C 1
ATOM 3387 O O . GLU B 1 102 ? -4.656 -24.953 -34.688 1 94.75 102 GLU B O 1
ATOM 3392 N N . GLU B 1 103 ? -4.734 -26.266 -36.5 1 95.56 103 GLU B N 1
ATOM 3393 C CA . GLU B 1 103 ? -4.066 -27.359 -35.812 1 95.56 103 GLU B CA 1
ATOM 3394 C C . GLU B 1 103 ? -2.609 -27.031 -35.5 1 95.56 103 GLU B C 1
ATOM 3396 O O . GLU B 1 103 ? -2.068 -27.453 -34.5 1 95.56 103 GLU B O 1
ATOM 3401 N N . ARG B 1 104 ? -1.974 -26.281 -36.344 1 96.06 104 ARG B N 1
ATOM 3402 C CA . ARG B 1 104 ? -0.604 -25.844 -36.125 1 96.06 104 ARG B CA 1
ATOM 3403 C C . ARG B 1 104 ? -0.54 -24.906 -34.906 1 96.06 104 ARG B C 1
ATOM 3405 O O . ARG B 1 104 ? 0.377 -24.984 -34.094 1 96.06 104 ARG B O 1
ATOM 3412 N N . ASN B 1 105 ? -1.484 -24.016 -34.844 1 95.81 105 ASN B N 1
ATOM 3413 C CA . ASN B 1 105 ? -1.557 -23.109 -33.719 1 95.81 105 ASN B CA 1
ATOM 3414 C C . ASN B 1 105 ? -1.805 -23.844 -32.406 1 95.81 105 ASN B C 1
ATOM 3416 O O . ASN B 1 105 ? -1.233 -23.5 -31.375 1 95.81 105 ASN B O 1
ATOM 3420 N N . GLU B 1 106 ? -2.66 -24.797 -32.5 1 96.12 106 GLU B N 1
ATOM 3421 C CA . GLU B 1 106 ? -2.932 -25.609 -31.328 1 96.12 106 GLU B CA 1
ATOM 3422 C C . GLU B 1 106 ? -1.683 -26.359 -30.875 1 96.12 106 GLU B C 1
ATOM 3424 O O . GLU B 1 106 ? -1.45 -26.531 -29.688 1 96.12 106 GLU B O 1
ATOM 3429 N N . LEU B 1 107 ? -0.98 -26.844 -31.844 1 96.5 107 LEU B N 1
ATOM 3430 C CA . LEU B 1 107 ? 0.264 -27.547 -31.547 1 96.5 107 LEU B CA 1
ATOM 3431 C C . LEU B 1 107 ? 1.267 -26.609 -30.891 1 96.5 107 LEU B C 1
ATOM 3433 O O . LEU B 1 107 ? 1.93 -26.969 -29.922 1 96.5 107 LEU B O 1
ATOM 3437 N N . ALA B 1 108 ? 1.394 -25.406 -31.391 1 96.81 108 ALA B N 1
ATOM 3438 C CA . ALA B 1 108 ? 2.271 -24.406 -30.797 1 96.81 108 ALA B CA 1
ATOM 3439 C C . ALA B 1 108 ? 1.875 -24.125 -29.344 1 96.81 108 ALA B C 1
ATOM 3441 O O . ALA B 1 108 ? 2.734 -24.016 -28.469 1 96.81 108 ALA B O 1
ATOM 3442 N N . LEU B 1 109 ? 0.618 -23.953 -29.141 1 96.81 109 LEU B N 1
ATOM 3443 C CA . LEU B 1 109 ? 0.113 -23.719 -27.781 1 96.81 109 LEU B CA 1
ATOM 3444 C C . LEU B 1 109 ? 0.439 -24.906 -26.875 1 96.81 109 LEU B C 1
ATOM 3446 O O . LEU B 1 109 ? 0.85 -24.719 -25.734 1 96.81 109 LEU B O 1
ATOM 3450 N N . LYS B 1 110 ? 0.276 -26.094 -27.406 1 96.81 110 LYS B N 1
ATOM 3451 C CA . LYS B 1 110 ? 0.545 -27.312 -26.641 1 96.81 110 LYS B CA 1
ATOM 3452 C C . LYS B 1 110 ? 1.992 -27.344 -26.156 1 96.81 110 LYS B C 1
ATOM 3454 O O . LYS B 1 110 ? 2.26 -27.688 -25 1 96.81 110 LYS B O 1
ATOM 3459 N N . PHE B 1 111 ? 2.855 -26.969 -26.969 1 97.44 111 PHE B N 1
ATOM 3460 C CA . PHE B 1 111 ? 4.27 -26.953 -26.594 1 97.44 111 PHE B CA 1
ATOM 3461 C C . PHE B 1 111 ? 4.559 -25.828 -25.625 1 97.44 111 PHE B C 1
ATOM 3463 O O . PHE B 1 111 ? 5.391 -25.969 -24.719 1 97.44 111 PHE B O 1
ATOM 3470 N N . ALA B 1 112 ? 3.861 -24.734 -25.812 1 97 112 ALA B N 1
ATOM 3471 C CA . ALA B 1 112 ? 4.043 -23.578 -24.922 1 97 112 ALA B CA 1
ATOM 3472 C C . ALA B 1 112 ? 3.516 -23.875 -23.531 1 97 112 ALA B C 1
ATOM 3474 O O . ALA B 1 112 ? 3.84 -23.172 -22.578 1 97 112 ALA B O 1
ATOM 3475 N N . LEU B 1 113 ? 2.695 -24.906 -23.375 1 97.5 113 LEU B N 1
ATOM 3476 C CA . LEU B 1 113 ? 2.086 -25.297 -22.109 1 97.5 113 LEU B CA 1
ATOM 3477 C C . LEU B 1 113 ? 2.906 -26.391 -21.438 1 97.5 113 LEU B C 1
ATOM 3479 O O . LEU B 1 113 ? 2.439 -27.016 -20.484 1 97.5 113 LEU B O 1
ATOM 3483 N N . LEU B 1 114 ? 4.113 -26.562 -21.828 1 97.5 114 LEU B N 1
ATOM 3484 C CA . LEU B 1 114 ? 4.938 -27.672 -21.344 1 97.5 114 LEU B CA 1
ATOM 3485 C C . LEU B 1 114 ? 5.102 -27.594 -19.828 1 97.5 114 LEU B C 1
ATOM 3487 O O . LEU B 1 114 ? 4.91 -28.594 -19.125 1 97.5 114 LEU B O 1
ATOM 3491 N N . LYS B 1 115 ? 5.414 -26.469 -19.312 1 97.19 115 LYS B N 1
ATOM 3492 C CA . LYS B 1 115 ? 5.547 -26.312 -17.859 1 97.19 115 LYS B CA 1
ATOM 3493 C C . LYS B 1 115 ? 4.227 -26.609 -17.156 1 97.19 115 LYS B C 1
ATOM 3495 O O . LYS B 1 115 ? 4.191 -27.375 -16.188 1 97.19 115 LYS B O 1
ATOM 3500 N N . ARG B 1 116 ? 3.162 -26.047 -17.656 1 97.19 116 ARG B N 1
ATOM 3501 C CA . ARG B 1 116 ? 1.832 -26.234 -17.094 1 97.19 116 ARG B CA 1
ATOM 3502 C C . ARG B 1 116 ? 1.463 -27.719 -17.047 1 97.19 116 ARG B C 1
ATOM 3504 O O . ARG B 1 116 ? 0.948 -28.203 -16.031 1 97.19 116 ARG B O 1
ATOM 3511 N N . ASN B 1 117 ? 1.723 -28.375 -18.109 1 97.81 117 ASN B N 1
ATOM 3512 C CA . ASN B 1 117 ? 1.364 -29.797 -18.188 1 97.81 117 ASN B CA 1
ATOM 3513 C C . ASN B 1 117 ? 2.223 -30.656 -17.266 1 97.81 117 ASN B C 1
ATOM 3515 O O . ASN B 1 117 ? 1.726 -31.594 -16.656 1 97.81 117 ASN B O 1
ATOM 3519 N N . ALA B 1 118 ? 3.48 -30.312 -17.219 1 97.81 118 ALA B N 1
ATOM 3520 C CA . ALA B 1 118 ? 4.328 -31.047 -16.281 1 97.81 118 ALA B CA 1
ATOM 3521 C C . ALA B 1 118 ? 3.859 -30.844 -14.836 1 97.81 118 ALA B C 1
ATOM 3523 O O . ALA B 1 118 ? 3.748 -31.812 -14.078 1 97.81 118 ALA B O 1
ATOM 3524 N N . MET B 1 119 ? 3.49 -29.641 -14.484 1 97.69 119 MET B N 1
ATOM 3525 C CA . MET B 1 119 ? 3.092 -29.266 -13.125 1 97.69 119 MET B CA 1
ATOM 3526 C C . MET B 1 119 ? 1.703 -29.812 -12.797 1 97.69 119 MET B C 1
ATOM 3528 O O . MET B 1 119 ? 1.299 -29.828 -11.633 1 97.69 119 MET B O 1
ATOM 3532 N N . ALA B 1 120 ? 0.978 -30.266 -13.812 1 98.06 120 ALA B N 1
ATOM 3533 C CA . ALA B 1 120 ? -0.393 -30.734 -13.617 1 98.06 120 ALA B CA 1
ATOM 3534 C C . ALA B 1 120 ? -0.415 -32.125 -12.977 1 98.06 120 ALA B C 1
ATOM 3536 O O . ALA B 1 120 ? -1.429 -32.531 -12.414 1 98.06 120 ALA B O 1
ATOM 3537 N N . ALA B 1 121 ? 0.708 -32.781 -13.023 1 98.06 121 ALA B N 1
ATOM 3538 C CA . ALA B 1 121 ? 0.777 -34.219 -12.688 1 98.06 121 ALA B CA 1
ATOM 3539 C C . ALA B 1 121 ? 0.35 -34.469 -11.242 1 98.06 121 ALA B C 1
ATOM 3541 O O . ALA B 1 121 ? -0.55 -35.25 -10.977 1 98.06 121 ALA B O 1
ATOM 3542 N N . PRO B 1 122 ? 0.917 -33.75 -10.242 1 98.06 122 PRO B N 1
ATOM 3543 C CA . PRO B 1 122 ? 0.505 -33.969 -8.859 1 98.06 122 PRO B CA 1
ATOM 3544 C C . PRO B 1 122 ? -0.969 -33.656 -8.617 1 98.06 122 PRO B C 1
ATOM 3546 O O . PRO B 1 122 ? -1.621 -34.344 -7.809 1 98.06 122 PRO B O 1
ATOM 3549 N N . PHE B 1 123 ? -1.494 -32.719 -9.312 1 98.12 123 PHE B N 1
ATOM 3550 C CA . PHE B 1 123 ? -2.893 -32.312 -9.156 1 98.12 123 PHE B CA 1
ATOM 3551 C C . PHE B 1 123 ? -3.814 -33.375 -9.742 1 98.12 123 PHE B C 1
ATOM 3553 O O . PHE B 1 123 ? -4.809 -33.781 -9.117 1 98.12 123 PHE B O 1
ATOM 3560 N N . GLU B 1 124 ? -3.479 -33.844 -10.938 1 97.5 124 GLU B N 1
ATOM 3561 C CA . GLU B 1 124 ? -4.277 -34.906 -11.547 1 97.5 124 GLU B CA 1
ATOM 3562 C C . GLU B 1 124 ? -4.273 -36.156 -10.688 1 97.5 124 GLU B C 1
ATOM 3564 O O . GLU B 1 124 ? -5.301 -36.844 -10.562 1 97.5 124 GLU B O 1
ATOM 3569 N N . GLN B 1 125 ? -3.139 -36.469 -10.18 1 97.06 125 GLN B N 1
ATOM 3570 C CA . GLN B 1 125 ? -3.059 -37.594 -9.281 1 97.06 125 GLN B CA 1
ATOM 3571 C C . GLN B 1 125 ? -3.941 -37.406 -8.055 1 97.06 125 GLN B C 1
ATOM 3573 O O . GLN B 1 125 ? -4.586 -38.344 -7.59 1 97.06 125 GLN B O 1
ATOM 3578 N N . ALA B 1 126 ? -3.938 -36.219 -7.488 1 97.25 126 ALA B N 1
ATOM 3579 C CA . ALA B 1 126 ? -4.777 -35.938 -6.332 1 97.25 126 ALA B CA 1
ATOM 3580 C C . ALA B 1 126 ? -6.258 -36.062 -6.68 1 97.25 126 ALA B C 1
ATOM 3582 O O . ALA B 1 126 ? -7.055 -36.531 -5.863 1 97.25 126 ALA B O 1
ATOM 3583 N N . TYR B 1 127 ? -6.637 -35.625 -7.918 1 96.69 127 TYR B N 1
ATOM 3584 C CA . TYR B 1 127 ? -8.008 -35.812 -8.383 1 96.69 127 TYR B CA 1
ATOM 3585 C C . TYR B 1 127 ? -8.398 -37.281 -8.398 1 96.69 127 TYR B C 1
ATOM 3587 O O . TYR B 1 127 ? -9.453 -37.656 -7.875 1 96.69 127 TYR B O 1
ATOM 3595 N N . LYS B 1 128 ? -7.504 -38.094 -8.984 1 95.69 128 LYS B N 1
ATOM 3596 C CA . LYS B 1 128 ? -7.75 -39.531 -9.055 1 95.69 128 LYS B CA 1
ATOM 3597 C C . LYS B 1 128 ? -7.902 -40.125 -7.664 1 95.69 128 LYS B C 1
ATOM 3599 O O . LYS B 1 128 ? -8.812 -40.938 -7.422 1 95.69 128 LYS B O 1
ATOM 3604 N N . GLU B 1 129 ? -7.035 -39.719 -6.816 1 96 129 GLU B N 1
ATOM 3605 C CA . GLU B 1 129 ? -7.074 -40.188 -5.441 1 96 129 GLU B CA 1
ATOM 3606 C C . GLU B 1 129 ? -8.359 -39.781 -4.742 1 96 129 GLU B C 1
ATOM 3608 O O . GLU B 1 129 ? -8.953 -40.562 -3.994 1 96 129 GLU B O 1
ATOM 3613 N N . HIS B 1 130 ? -8.742 -38.594 -4.953 1 96 130 HIS B N 1
ATOM 3614 C CA . HIS B 1 130 ? -9.992 -38.094 -4.391 1 96 130 HIS B CA 1
ATOM 3615 C C . HIS B 1 130 ? -11.172 -38.969 -4.816 1 96 130 HIS B C 1
ATOM 3617 O O . HIS B 1 130 ? -11.992 -39.344 -3.984 1 96 130 HIS B O 1
ATOM 3623 N N . TYR B 1 131 ? -11.281 -39.25 -6.074 1 95.25 131 TYR B N 1
ATOM 3624 C CA . TYR B 1 131 ? -12.398 -40.062 -6.582 1 95.25 131 TYR B CA 1
ATOM 3625 C C . TYR B 1 131 ? -12.367 -41.469 -6.02 1 95.25 131 TYR B C 1
ATOM 3627 O O . TYR B 1 131 ? -13.414 -42.031 -5.719 1 95.25 131 TYR B O 1
ATOM 3635 N N . ALA B 1 132 ? -11.172 -42 -5.855 1 94.44 132 ALA B N 1
ATOM 3636 C CA . ALA B 1 132 ? -11.039 -43.312 -5.262 1 94.44 132 ALA B CA 1
ATOM 3637 C C . ALA B 1 132 ? -11.492 -43.312 -3.803 1 94.44 132 ALA B C 1
ATOM 3639 O O . ALA B 1 132 ? -12.227 -44.219 -3.373 1 94.44 132 ALA B O 1
ATOM 3640 N N . LEU B 1 133 ? -11.062 -42.312 -3.086 1 93.5 133 LEU B N 1
ATOM 3641 C CA . LEU B 1 133 ? -11.414 -42.188 -1.678 1 93.5 133 LEU B CA 1
ATOM 3642 C C . LEU B 1 133 ? -12.914 -41.938 -1.517 1 93.5 133 LEU B C 1
ATOM 3644 O O . LEU B 1 133 ? -13.539 -42.438 -0.586 1 93.5 133 LEU B O 1
ATOM 3648 N N . LYS B 1 134 ? -13.414 -41.125 -2.406 1 91.88 134 LYS B N 1
ATOM 3649 C CA . LYS B 1 134 ? -14.844 -40.844 -2.389 1 91.88 134 LYS B CA 1
ATOM 3650 C C . LYS B 1 134 ? -15.672 -42.125 -2.59 1 91.88 134 LYS B C 1
ATOM 3652 O O . LYS B 1 134 ? -16.656 -42.344 -1.892 1 91.88 134 LYS B O 1
ATOM 3657 N N . GLU B 1 135 ? -15.273 -42.906 -3.533 1 91.56 135 GLU B N 1
ATOM 3658 C CA . GLU B 1 135 ? -15.945 -44.188 -3.799 1 91.56 135 GLU B CA 1
ATOM 3659 C C . GLU B 1 135 ? -15.852 -45.125 -2.598 1 91.56 135 GLU B C 1
ATOM 3661 O O . GLU B 1 135 ? -16.828 -45.781 -2.242 1 91.56 135 GLU B O 1
ATOM 3666 N N . GLU B 1 136 ? -14.758 -45.125 -1.987 1 89.62 136 GLU B N 1
ATOM 3667 C CA . GLU B 1 136 ? -14.562 -45.938 -0.81 1 89.62 136 GLU B CA 1
ATOM 3668 C C . GLU B 1 136 ? -15.398 -45.469 0.367 1 89.62 136 GLU B C 1
ATOM 3670 O O . GLU B 1 136 ? -15.961 -46.25 1.115 1 89.62 136 GLU B O 1
ATOM 3675 N N . ALA B 1 137 ? -15.422 -44.219 0.47 1 87.19 137 ALA B N 1
ATOM 3676 C CA . ALA B 1 137 ? -16.156 -43.625 1.576 1 87.19 137 ALA B CA 1
ATOM 3677 C C . ALA B 1 137 ? -17.656 -43.844 1.418 1 87.19 137 ALA B C 1
ATOM 3679 O O . ALA B 1 137 ? -18.391 -43.906 2.41 1 87.19 137 ALA B O 1
ATOM 3680 N N . SER B 1 138 ? -18.109 -43.844 0.175 1 85.31 138 SER B N 1
ATOM 3681 C CA . SER B 1 138 ? -19.531 -44 -0.092 1 85.31 138 SER B CA 1
ATOM 3682 C C . SER B 1 138 ? -20.016 -45.375 0.38 1 85.31 138 SER B C 1
ATOM 3684 O O . SER B 1 138 ? -21.219 -45.594 0.582 1 85.31 138 SER B O 1
ATOM 3686 N N . LYS B 1 139 ? -19.078 -46.25 0.596 1 84.06 139 LYS B N 1
ATOM 3687 C CA . LYS B 1 139 ? -19.422 -47.594 1.034 1 84.06 139 LYS B CA 1
ATOM 3688 C C . LYS B 1 139 ? -19.641 -47.656 2.543 1 84.06 139 LYS B C 1
ATOM 3690 O O . LYS B 1 139 ? -20.156 -48.625 3.066 1 84.06 139 LYS B O 1
ATOM 3695 N N . PHE B 1 140 ? -19.156 -46.625 3.115 1 77.75 140 PHE B N 1
ATOM 3696 C CA . PHE B 1 140 ? -19.25 -46.625 4.57 1 77.75 140 PHE B CA 1
ATOM 3697 C C . PHE B 1 140 ? -20.078 -45.438 5.055 1 77.75 140 PHE B C 1
ATOM 3699 O O . PHE B 1 140 ? -20.266 -44.469 4.316 1 77.75 140 PHE B O 1
ATOM 3706 N N . THR B 1 141 ? -20.75 -45.656 6.203 1 67.5 141 THR B N 1
ATOM 3707 C CA . THR B 1 141 ? -21.328 -44.5 6.863 1 67.5 141 THR B CA 1
ATOM 3708 C C . THR B 1 141 ? -20.25 -43.625 7.504 1 67.5 141 THR B C 1
ATOM 3710 O O . THR B 1 141 ? -19.156 -44.094 7.789 1 67.5 141 THR B O 1
ATOM 3713 N N . SER B 1 142 ? -20.312 -42.25 7.465 1 61.06 142 SER B N 1
ATOM 3714 C CA . SER B 1 142 ? -19.312 -41.281 7.957 1 61.06 142 SER B CA 1
ATOM 3715 C C . SER B 1 142 ? -18.625 -41.812 9.211 1 61.06 142 SER B C 1
ATOM 3717 O O . SER B 1 142 ? -17.406 -41.656 9.367 1 61.06 142 SER B O 1
ATOM 3719 N N . GLU B 1 143 ? -19.391 -42.562 10.094 1 61.75 143 GLU B N 1
ATOM 3720 C CA . GLU B 1 143 ? -18.891 -43.062 11.367 1 61.75 143 GLU B CA 1
ATOM 3721 C C . GLU B 1 143 ? -18.062 -44.344 11.172 1 61.75 143 GLU B C 1
ATOM 3723 O O . GLU B 1 143 ? -17.203 -44.656 11.984 1 61.75 143 GLU B O 1
ATOM 3728 N N . GLU B 1 144 ? -18.312 -45 10.125 1 63.19 144 GLU B N 1
ATOM 3729 C CA . GLU B 1 144 ? -17.734 -46.312 9.945 1 63.19 144 GLU B CA 1
ATOM 3730 C C . GLU B 1 144 ? -16.594 -46.281 8.938 1 63.19 144 GLU B C 1
ATOM 3732 O O . GLU B 1 144 ? -15.961 -47.312 8.672 1 63.19 144 GLU B O 1
ATOM 3737 N N . ALA B 1 145 ? -16.281 -45.094 8.445 1 63.53 145 ALA B N 1
ATOM 3738 C CA . ALA B 1 145 ? -15.266 -45.062 7.406 1 63.53 145 ALA B CA 1
ATOM 3739 C C . ALA B 1 145 ? -13.891 -45.375 7.977 1 63.53 145 ALA B C 1
ATOM 3741 O O . ALA B 1 145 ? -13.531 -44.906 9.062 1 63.53 145 ALA B O 1
ATOM 3742 N N . PRO B 1 146 ? -13.172 -46.344 7.379 1 64.94 146 PRO B N 1
ATOM 3743 C CA . PRO B 1 146 ? -11.836 -46.719 7.848 1 64.94 146 PRO B CA 1
ATOM 3744 C C . PRO B 1 146 ? -10.914 -45.5 7.984 1 64.94 146 PRO B C 1
ATOM 3746 O O . PRO B 1 146 ? -11.156 -44.469 7.363 1 64.94 146 PRO B O 1
ATOM 3749 N N . GLN B 1 147 ? -9.984 -45.562 8.969 1 62.12 147 GLN B N 1
ATOM 3750 C CA . GLN B 1 147 ? -9.008 -44.5 9.273 1 62.12 147 GLN B CA 1
ATOM 3751 C C . GLN B 1 147 ? -8.367 -43.969 8 1 62.12 147 GLN B C 1
ATOM 3753 O O . GLN B 1 147 ? -8.188 -42.75 7.863 1 62.12 147 GLN B O 1
ATOM 3758 N N . GLY B 1 148 ? -8.109 -44.719 7.07 1 60.38 148 GLY B N 1
ATOM 3759 C CA . GLY B 1 148 ? -7.469 -44.312 5.836 1 60.38 148 GLY B CA 1
ATOM 3760 C C . GLY B 1 148 ? -8.312 -43.344 5.027 1 60.38 148 GLY B C 1
ATOM 3761 O O . GLY B 1 148 ? -7.785 -42.375 4.465 1 60.38 148 GLY B O 1
ATOM 3762 N N . VAL B 1 149 ? -9.516 -43.562 5.031 1 66.62 149 VAL B N 1
ATOM 3763 C CA . VAL B 1 149 ? -10.43 -42.719 4.289 1 66.62 149 VAL B CA 1
ATOM 3764 C C . VAL B 1 149 ? -10.578 -41.375 5.004 1 66.62 149 VAL B C 1
ATOM 3766 O O . VAL B 1 149 ? -10.586 -40.312 4.367 1 66.62 149 VAL B O 1
ATOM 3769 N N . ARG B 1 150 ? -10.5 -41.438 6.246 1 64 150 ARG B N 1
ATOM 3770 C CA . ARG B 1 150 ? -10.695 -40.25 7.047 1 64 150 ARG B CA 1
ATOM 3771 C C . ARG B 1 150 ? -9.469 -39.344 6.996 1 64 150 ARG B C 1
ATOM 3773 O O . ARG B 1 150 ? -9.586 -38.125 6.973 1 64 150 ARG B O 1
ATOM 3780 N N . GLU B 1 151 ? -8.367 -40.062 6.855 1 76 151 GLU B N 1
ATOM 3781 C CA . GLU B 1 151 ? -7.113 -39.312 6.898 1 76 151 GLU B CA 1
ATOM 3782 C C . GLU B 1 151 ? -6.77 -38.719 5.531 1 76 151 GLU B C 1
ATOM 3784 O O . GLU B 1 151 ? -6.035 -37.75 5.438 1 76 151 GLU B O 1
ATOM 3789 N N . GLY B 1 152 ? -7.391 -39.312 4.605 1 83.94 152 GLY B N 1
ATOM 3790 C CA . GLY B 1 152 ? -7.09 -38.844 3.258 1 83.94 152 GLY B CA 1
ATOM 3791 C C . GLY B 1 152 ? -5.812 -39.438 2.695 1 83.94 152 GLY B C 1
ATOM 3792 O O . GLY B 1 152 ? -5.293 -40.438 3.225 1 83.94 152 GLY B O 1
ATOM 3793 N N . GLY B 1 153 ? -5.426 -39.031 1.532 1 87.75 153 GLY B N 1
ATOM 3794 C CA . GLY B 1 153 ? -4.246 -39.531 0.843 1 87.75 153 GLY B CA 1
ATOM 3795 C C . GLY B 1 153 ? -2.953 -38.938 1.349 1 87.75 153 GLY B C 1
ATOM 3796 O O . GLY B 1 153 ? -2.955 -38.188 2.328 1 87.75 153 GLY B O 1
ATOM 3797 N N . GLU B 1 154 ? -1.924 -39.406 0.816 1 90.88 154 GLU B N 1
ATOM 3798 C CA . GLU B 1 154 ? -0.599 -38.875 1.125 1 90.88 154 GLU B CA 1
ATOM 3799 C C . GLU B 1 154 ? -0.442 -37.438 0.608 1 90.88 154 GLU B C 1
ATOM 3801 O O . GLU B 1 154 ? -1.009 -37.094 -0.427 1 90.88 154 GLU B O 1
ATOM 3806 N N . VAL B 1 155 ? 0.327 -36.656 1.384 1 95.44 155 VAL B N 1
ATOM 3807 C CA . VAL B 1 155 ? 0.622 -35.281 0.958 1 95.44 155 VAL B CA 1
ATOM 3808 C C . VAL B 1 155 ? 1.668 -35.312 -0.154 1 95.44 155 VAL B C 1
ATOM 3810 O O . VAL B 1 155 ? 2.727 -35.938 -0.008 1 95.44 155 VAL B O 1
ATOM 3813 N N . LYS B 1 156 ? 1.355 -34.719 -1.249 1 96.94 156 LYS B N 1
ATOM 3814 C CA . LYS B 1 156 ? 2.293 -34.562 -2.357 1 96.94 156 LYS B CA 1
ATOM 3815 C C . LYS B 1 156 ? 3.031 -33.219 -2.264 1 96.94 156 LYS B C 1
ATOM 3817 O O . LYS B 1 156 ? 2.436 -32.156 -2.457 1 96.94 156 LYS B O 1
ATOM 3822 N N . ALA B 1 157 ? 4.301 -33.281 -1.949 1 96.81 157 ALA B N 1
ATOM 3823 C CA . ALA B 1 157 ? 5.117 -32.094 -1.798 1 96.81 157 ALA B CA 1
ATOM 3824 C C . ALA B 1 157 ? 5.863 -31.766 -3.09 1 96.81 157 ALA B C 1
ATOM 3826 O O . ALA B 1 157 ? 6.57 -32.625 -3.635 1 96.81 157 ALA B O 1
ATOM 3827 N N . ILE B 1 158 ? 5.68 -30.578 -3.619 1 97.56 158 ILE B N 1
ATOM 3828 C CA . ILE B 1 158 ? 6.324 -30.109 -4.84 1 97.56 158 ILE B CA 1
ATOM 3829 C C . ILE B 1 158 ? 7.266 -28.953 -4.516 1 97.56 158 ILE B C 1
ATOM 3831 O O . ILE B 1 158 ? 6.82 -27.828 -4.27 1 97.56 158 ILE B O 1
ATOM 3835 N N . HIS B 1 159 ? 8.578 -29.219 -4.516 1 96.31 159 HIS B N 1
ATOM 3836 C CA . HIS B 1 159 ? 9.578 -28.219 -4.164 1 96.31 159 HIS B CA 1
ATOM 3837 C C . HIS B 1 159 ? 9.992 -27.406 -5.383 1 96.31 159 HIS B C 1
ATOM 3839 O O . HIS B 1 159 ? 11.141 -27.484 -5.824 1 96.31 159 HIS B O 1
ATOM 3845 N N . TYR B 1 160 ? 9.055 -26.547 -5.816 1 96.25 160 TYR B N 1
ATOM 3846 C CA . TYR B 1 160 ? 9.227 -25.828 -7.074 1 96.25 160 TYR B CA 1
ATOM 3847 C C . TYR B 1 160 ? 10.133 -24.625 -6.898 1 96.25 160 TYR B C 1
ATOM 3849 O O . TYR B 1 160 ? 10.586 -24.031 -7.879 1 96.25 160 TYR B O 1
ATOM 3857 N N . ARG B 1 161 ? 10.391 -24.188 -5.645 1 94.19 161 ARG B N 1
ATOM 3858 C CA . ARG B 1 161 ? 11.336 -23.125 -5.289 1 94.19 161 ARG B CA 1
ATOM 3859 C C . ARG B 1 161 ? 12.203 -23.547 -4.102 1 94.19 161 ARG B C 1
ATOM 3861 O O . ARG B 1 161 ? 11.906 -24.531 -3.428 1 94.19 161 ARG B O 1
ATOM 3868 N N . GLU B 1 162 ? 13.258 -22.766 -3.846 1 89.06 162 GLU B N 1
ATOM 3869 C CA . GLU B 1 162 ? 14.227 -23.125 -2.811 1 89.06 162 GLU B CA 1
ATOM 3870 C C . GLU B 1 162 ? 13.578 -23.141 -1.429 1 89.06 162 GLU B C 1
ATOM 3872 O O . GLU B 1 162 ? 13.758 -24.078 -0.659 1 89.06 162 GLU B O 1
ATOM 3877 N N . GLU B 1 163 ? 12.758 -22.188 -1.048 1 89.69 163 GLU B N 1
ATOM 3878 C CA . GLU B 1 163 ? 12.211 -22.109 0.302 1 89.69 163 GLU B CA 1
ATOM 3879 C C . GLU B 1 163 ? 10.688 -22.172 0.284 1 89.69 163 GLU B C 1
ATOM 3881 O O . GLU B 1 163 ? 10.039 -21.984 1.314 1 89.69 163 GLU B O 1
ATOM 3886 N N . GLU B 1 164 ? 10.164 -22.484 -0.87 1 94 164 GLU B N 1
ATOM 3887 C CA . GLU B 1 164 ? 8.711 -22.547 -1.024 1 94 164 GLU B CA 1
ATOM 3888 C C . GLU B 1 164 ? 8.289 -23.844 -1.696 1 94 164 GLU B C 1
ATOM 3890 O O . GLU B 1 164 ? 9.055 -24.438 -2.457 1 94 164 GLU B O 1
ATOM 3895 N N . ALA B 1 165 ? 7.121 -24.297 -1.369 1 96.56 165 ALA B N 1
ATOM 3896 C CA . ALA B 1 165 ? 6.609 -25.531 -1.941 1 96.56 165 ALA B CA 1
ATOM 3897 C C . ALA B 1 165 ? 5.086 -25.5 -2.062 1 96.56 165 ALA B C 1
ATOM 3899 O O . ALA B 1 165 ? 4.434 -24.625 -1.478 1 96.56 165 ALA B O 1
ATOM 3900 N N . ILE B 1 166 ? 4.602 -26.344 -2.934 1 97.5 166 ILE B N 1
ATOM 3901 C CA . ILE B 1 166 ? 3.172 -26.625 -3.047 1 97.5 166 ILE B CA 1
ATOM 3902 C C . ILE B 1 166 ? 2.863 -28 -2.477 1 97.5 166 ILE B C 1
ATOM 3904 O O . ILE B 1 166 ? 3.584 -28.969 -2.748 1 97.5 166 ILE B O 1
ATOM 3908 N N . TYR B 1 167 ? 1.876 -28.078 -1.665 1 97.44 167 TYR B N 1
ATOM 3909 C CA . TYR B 1 167 ? 1.423 -29.344 -1.121 1 97.44 167 TYR B CA 1
ATOM 3910 C C . TYR B 1 167 ? -0.003 -29.656 -1.562 1 97.44 167 TYR B C 1
ATOM 3912 O O . TYR B 1 167 ? -0.89 -28.797 -1.452 1 97.44 167 TYR B O 1
ATOM 3920 N N . VAL B 1 168 ? -0.163 -30.812 -2.088 1 97.81 168 VAL B N 1
ATOM 3921 C CA . VAL B 1 168 ? -1.488 -31.234 -2.533 1 97.81 168 VAL B CA 1
ATOM 3922 C C . VAL B 1 168 ? -1.911 -32.5 -1.781 1 97.81 168 VAL B C 1
ATOM 3924 O O . VAL B 1 168 ? -1.162 -33.469 -1.725 1 97.81 168 VAL B O 1
ATOM 3927 N N . LYS B 1 169 ? -3.078 -32.438 -1.156 1 96.81 169 LYS B N 1
ATOM 3928 C CA . LYS B 1 169 ? -3.596 -33.594 -0.405 1 96.81 169 LYS B CA 1
ATOM 3929 C C . LYS B 1 169 ? -5.051 -33.875 -0.763 1 96.81 169 LYS B C 1
ATOM 3931 O O . LYS B 1 169 ? -5.891 -32.969 -0.724 1 96.81 169 LYS B O 1
ATOM 3936 N N . ALA B 1 170 ? -5.309 -35.125 -1.146 1 96.69 170 ALA B N 1
ATOM 3937 C CA . ALA B 1 170 ? -6.668 -35.531 -1.485 1 96.69 170 ALA B CA 1
ATOM 3938 C C . ALA B 1 170 ? -7.375 -36.125 -0.279 1 96.69 170 ALA B C 1
ATOM 3940 O O . ALA B 1 170 ? -6.754 -36.844 0.51 1 96.69 170 ALA B O 1
ATOM 3941 N N . SER B 1 171 ? -8.57 -35.781 -0.088 1 94.94 171 SER B N 1
ATOM 3942 C CA . SER B 1 171 ? -9.508 -36.438 0.826 1 94.94 171 SER B CA 1
ATOM 3943 C C . SER B 1 171 ? -10.773 -36.875 0.096 1 94.94 171 SER B C 1
ATOM 3945 O O . SER B 1 171 ? -10.898 -36.688 -1.114 1 94.94 171 SER B O 1
ATOM 3947 N N . HIS B 1 172 ? -11.648 -37.531 0.805 1 92.88 172 HIS B N 1
ATOM 3948 C CA . HIS B 1 172 ? -12.852 -38.094 0.175 1 92.88 172 HIS B CA 1
ATOM 3949 C C . HIS B 1 172 ? -13.82 -36.969 -0.206 1 92.88 172 HIS B C 1
ATOM 3951 O O . HIS B 1 172 ? -14.656 -37.156 -1.095 1 92.88 172 HIS B O 1
ATOM 3957 N N . ASP B 1 173 ? -13.68 -35.812 0.431 1 93.12 173 ASP B N 1
ATOM 3958 C CA . ASP B 1 173 ? -14.672 -34.781 0.196 1 93.12 173 ASP B CA 1
ATOM 3959 C C . ASP B 1 173 ? -14.023 -33.5 -0.329 1 93.12 173 ASP B C 1
ATOM 3961 O O . ASP B 1 173 ? -14.719 -32.5 -0.617 1 93.12 173 ASP B O 1
ATOM 3965 N N . ARG B 1 174 ? -12.703 -33.5 -0.422 1 95.38 174 ARG B N 1
ATOM 3966 C CA . ARG B 1 174 ? -12.039 -32.281 -0.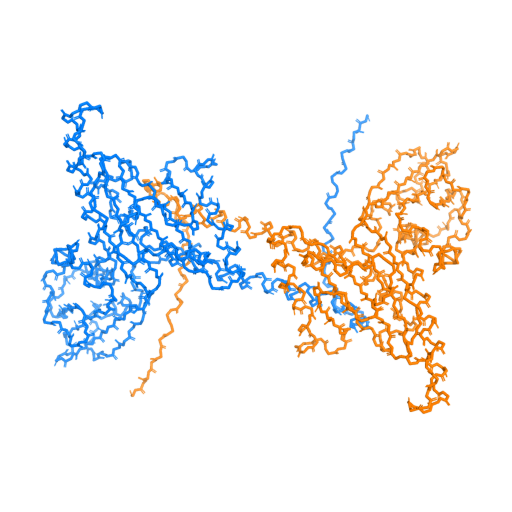862 1 95.38 174 ARG B CA 1
ATOM 3967 C C . ARG B 1 174 ? -10.609 -32.562 -1.312 1 95.38 174 ARG B C 1
ATOM 3969 O O . ARG B 1 174 ? -10.078 -33.625 -1.057 1 95.38 174 ARG B O 1
ATOM 3976 N N . VAL B 1 175 ? -10.039 -31.688 -2.031 1 97.12 175 VAL B N 1
ATOM 3977 C CA . VAL B 1 175 ? -8.602 -31.609 -2.297 1 97.12 175 VAL B CA 1
ATOM 3978 C C . VAL B 1 175 ? -8.031 -30.312 -1.74 1 97.12 175 VAL B C 1
ATOM 3980 O O . VAL B 1 175 ? -8.539 -29.234 -2.039 1 97.12 175 VAL B O 1
ATOM 3983 N N . THR B 1 176 ? -7.055 -30.438 -0.911 1 97.31 176 THR B N 1
ATOM 3984 C CA . THR B 1 176 ? -6.418 -29.281 -0.292 1 97.31 176 THR B CA 1
ATOM 3985 C C . THR B 1 176 ? -5.098 -28.953 -0.985 1 97.31 176 THR B C 1
ATOM 3987 O O . THR B 1 176 ? -4.258 -29.844 -1.186 1 97.31 176 THR B O 1
ATOM 3990 N N . VAL B 1 177 ? -4.973 -27.75 -1.445 1 98.19 177 VAL B N 1
ATOM 3991 C CA . VAL B 1 177 ? -3.738 -27.234 -2.035 1 98.19 177 VAL B CA 1
ATOM 3992 C C . VAL B 1 177 ? -3.129 -26.172 -1.125 1 98.19 177 VAL B C 1
ATOM 3994 O O . VAL B 1 177 ? -3.762 -25.156 -0.843 1 98.19 177 VAL B O 1
ATOM 3997 N N . ILE B 1 178 ? -1.93 -26.375 -0.664 1 97.44 178 ILE B N 1
ATOM 3998 C CA . ILE B 1 178 ? -1.276 -25.453 0.273 1 97.44 178 ILE B CA 1
ATOM 3999 C C . ILE B 1 178 ? -0.025 -24.859 -0.371 1 97.44 178 ILE B C 1
ATOM 4001 O O . ILE B 1 178 ? 0.838 -25.594 -0.857 1 97.44 178 ILE B O 1
ATOM 4005 N N . PHE B 1 179 ? 0.075 -23.594 -0.426 1 97.12 179 PHE B N 1
ATOM 4006 C CA . PHE B 1 179 ? 1.266 -22.891 -0.876 1 97.12 179 PHE B CA 1
ATOM 4007 C C . PHE B 1 179 ? 2.053 -22.344 0.311 1 97.12 179 PHE B C 1
ATOM 4009 O O . PHE B 1 179 ? 1.501 -21.641 1.158 1 97.12 179 PHE B O 1
ATOM 4016 N N . SER B 1 180 ? 3.283 -22.703 0.443 1 95.38 180 SER B N 1
ATOM 4017 C CA . SER B 1 180 ? 4.164 -21.984 1.355 1 95.38 180 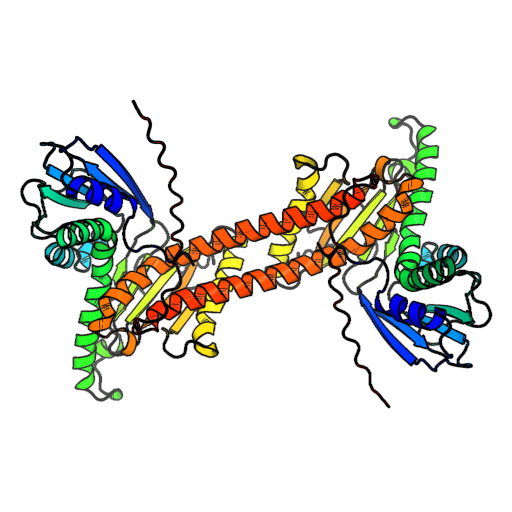SER B CA 1
ATOM 4018 C C . SER B 1 180 ? 4.871 -20.828 0.648 1 95.38 180 SER B C 1
ATOM 4020 O O . SER B 1 180 ? 5.328 -20.969 -0.488 1 95.38 180 SER B O 1
ATOM 4022 N N . THR B 1 181 ? 4.879 -19.703 1.204 1 93.69 181 THR B N 1
ATOM 4023 C CA . THR B 1 181 ? 5.52 -18.531 0.597 1 93.69 181 THR B CA 1
ATOM 4024 C C . THR B 1 181 ? 6.352 -17.781 1.628 1 93.69 181 THR B C 1
ATOM 4026 O O . THR B 1 181 ? 5.988 -17.719 2.805 1 93.69 181 THR B O 1
ATOM 4029 N N . VAL B 1 182 ? 7.414 -17.172 1.203 1 92.25 182 VAL B N 1
ATOM 4030 C CA . VAL B 1 182 ? 8.344 -16.453 2.064 1 92.25 182 VAL B CA 1
ATOM 4031 C C . VAL B 1 182 ? 8.203 -14.945 1.818 1 92.25 182 VAL B C 1
ATOM 4033 O O . VAL B 1 182 ? 8.148 -14.508 0.669 1 92.25 182 VAL B O 1
ATOM 4036 N N . PHE B 1 183 ? 8.078 -14.227 2.922 1 90.06 183 PHE B N 1
ATOM 4037 C CA . PHE B 1 183 ? 8.125 -12.773 2.877 1 90.06 183 PHE B CA 1
ATOM 4038 C C . PHE B 1 183 ? 9.406 -12.25 3.512 1 90.06 183 PHE B C 1
ATOM 4040 O O . PHE B 1 183 ? 9.562 -12.297 4.734 1 90.06 183 PHE B O 1
ATOM 4047 N N . ARG B 1 184 ? 10.289 -11.742 2.832 1 87 184 ARG B N 1
ATOM 4048 C CA . ARG B 1 184 ? 11.586 -11.32 3.359 1 87 184 ARG B CA 1
ATOM 4049 C C . ARG B 1 184 ? 11.516 -9.898 3.908 1 87 184 ARG B C 1
ATOM 4051 O O . ARG B 1 184 ? 12.086 -9.609 4.961 1 87 184 ARG B O 1
ATOM 4058 N N . GLU B 1 185 ? 10.789 -9.062 3.24 1 89.56 185 GLU B N 1
ATOM 4059 C CA . GLU B 1 185 ? 10.68 -7.664 3.65 1 89.56 185 GLU B CA 1
ATOM 4060 C C . GLU B 1 185 ? 9.383 -7.418 4.418 1 89.56 185 GLU B C 1
ATOM 4062 O O . GLU B 1 185 ? 8.344 -8.008 4.102 1 89.56 185 GLU B O 1
ATOM 4067 N N . GLU B 1 186 ? 9.531 -6.539 5.359 1 88.44 186 GLU B N 1
ATOM 4068 C CA . GLU B 1 186 ? 8.367 -6.199 6.18 1 88.44 186 GLU B CA 1
ATOM 4069 C C . GLU B 1 186 ? 7.227 -5.664 5.324 1 88.44 186 GLU B C 1
ATOM 4071 O O . GLU B 1 186 ? 6.062 -6.016 5.543 1 88.44 186 GLU B O 1
ATOM 4076 N N . THR B 1 187 ? 7.559 -4.898 4.418 1 91.31 187 THR B N 1
ATOM 4077 C CA . THR B 1 187 ? 6.543 -4.32 3.547 1 91.31 187 THR B CA 1
ATOM 4078 C C . THR B 1 187 ? 5.797 -5.414 2.785 1 91.31 187 THR B C 1
ATOM 4080 O O . THR B 1 187 ? 4.57 -5.383 2.686 1 91.31 187 THR B O 1
ATOM 4083 N N . ASP B 1 188 ? 6.5 -6.406 2.354 1 92.94 188 ASP B N 1
ATOM 4084 C CA . ASP B 1 188 ? 5.898 -7.523 1.626 1 92.94 188 ASP B CA 1
ATOM 4085 C C . ASP B 1 188 ? 4.984 -8.344 2.535 1 92.94 188 ASP B C 1
ATOM 4087 O O . ASP B 1 188 ? 3.918 -8.789 2.109 1 92.94 188 ASP B O 1
ATOM 4091 N N . ARG B 1 189 ? 5.473 -8.5 3.707 1 92.25 189 ARG B N 1
ATOM 4092 C CA . ARG B 1 189 ? 4.691 -9.258 4.68 1 92.25 189 ARG B CA 1
ATOM 4093 C C . ARG B 1 189 ? 3.352 -8.586 4.949 1 92.25 189 ARG B C 1
ATOM 4095 O O . ARG B 1 189 ? 2.312 -9.25 4.965 1 92.25 189 ARG B O 1
ATOM 4102 N N . VAL B 1 190 ? 3.365 -7.316 5.082 1 92.31 190 VAL B N 1
ATOM 4103 C CA . VAL B 1 190 ? 2.152 -6.566 5.391 1 92.31 190 VAL B CA 1
ATOM 4104 C C . VAL B 1 190 ? 1.22 -6.574 4.18 1 92.31 190 VAL B C 1
ATOM 4106 O O . VAL B 1 190 ? 0.023 -6.844 4.312 1 92.31 190 VAL B O 1
ATOM 4109 N N . PHE B 1 191 ? 1.736 -6.34 2.98 1 93.75 191 PHE B N 1
ATOM 4110 C CA . PHE B 1 191 ? 0.933 -6.379 1.764 1 93.75 191 PHE B CA 1
ATOM 4111 C C . PHE B 1 191 ? 0.376 -7.777 1.526 1 93.75 191 PHE B C 1
ATOM 4113 O O . PHE B 1 191 ? -0.782 -7.93 1.135 1 93.75 191 PHE B O 1
ATOM 4120 N N . GLY B 1 192 ? 1.271 -8.711 1.703 1 94.75 192 GLY B N 1
ATOM 4121 C CA . GLY B 1 192 ? 0.836 -10.094 1.558 1 94.75 192 GLY B CA 1
ATOM 4122 C C . GLY B 1 192 ? -0.319 -10.453 2.473 1 94.75 192 GLY B C 1
ATOM 4123 O O . GLY B 1 192 ? -1.285 -11.086 2.041 1 94.75 192 GLY B O 1
ATOM 4124 N N . LYS B 1 193 ? -0.215 -10.047 3.672 1 92.19 193 LYS B N 1
ATOM 4125 C CA . LYS B 1 193 ? -1.274 -10.312 4.641 1 92.19 193 LYS B CA 1
ATOM 4126 C C . LYS B 1 193 ? -2.588 -9.672 4.211 1 92.19 193 LYS B C 1
ATOM 4128 O O . LYS B 1 193 ? -3.646 -10.297 4.281 1 92.19 193 LYS B O 1
ATOM 4133 N N . VAL B 1 194 ? -2.502 -8.438 3.807 1 92.62 194 VAL B N 1
ATOM 4134 C CA . VAL B 1 194 ? -3.688 -7.727 3.34 1 92.62 194 VAL B CA 1
ATOM 4135 C C . VAL B 1 194 ? -4.293 -8.461 2.145 1 92.62 194 VAL B C 1
ATOM 4137 O O . VAL B 1 194 ? -5.508 -8.664 2.082 1 92.62 194 VAL B O 1
ATOM 4140 N N . PHE B 1 195 ? -3.494 -8.906 1.261 1 95.62 195 PHE B N 1
ATOM 4141 C CA . PHE B 1 195 ? -3.947 -9.586 0.053 1 95.62 195 PHE B CA 1
ATOM 4142 C C . PHE B 1 195 ? -4.598 -10.922 0.395 1 95.62 195 PHE B C 1
ATOM 4144 O O . PHE B 1 195 ? -5.703 -11.219 -0.067 1 95.62 195 PHE B O 1
ATOM 4151 N N . ILE B 1 196 ? -3.961 -11.656 1.204 1 95.38 196 ILE B N 1
ATOM 4152 C CA . ILE B 1 196 ? -4.453 -12.984 1.564 1 95.38 196 ILE B CA 1
ATOM 4153 C C . ILE B 1 196 ? -5.758 -12.852 2.346 1 95.38 196 ILE B C 1
ATOM 4155 O O . ILE B 1 196 ? -6.664 -13.68 2.195 1 95.38 196 ILE B O 1
ATOM 4159 N N . GLN B 1 197 ? -5.793 -11.836 3.18 1 93.5 197 GLN B N 1
ATOM 4160 C CA . GLN B 1 197 ? -7.02 -11.609 3.934 1 93.5 197 GLN B CA 1
ATOM 4161 C C . GLN B 1 197 ? -8.203 -11.391 3.002 1 93.5 197 GLN B C 1
ATOM 4163 O O . GLN B 1 197 ? -9.328 -11.812 3.305 1 93.5 197 GLN B O 1
ATOM 4168 N N . GLU B 1 198 ? -7.965 -10.75 1.88 1 93.94 198 GLU B N 1
ATOM 4169 C CA . GLU B 1 198 ? -9.023 -10.578 0.888 1 93.94 198 GLU B CA 1
ATOM 4170 C C . GLU B 1 198 ? -9.461 -11.922 0.309 1 93.94 198 GLU B C 1
ATOM 4172 O O . GLU B 1 198 ? -10.641 -12.125 0.022 1 93.94 198 GLU B O 1
ATOM 4177 N N . PHE B 1 199 ? -8.516 -12.844 0.142 1 94.62 199 PHE B N 1
ATOM 4178 C CA . PHE B 1 199 ? -8.844 -14.188 -0.313 1 94.62 199 PHE B CA 1
ATOM 4179 C C . PHE B 1 199 ? -9.703 -14.914 0.718 1 94.62 199 PHE B C 1
ATOM 4181 O O . PHE B 1 199 ? -10.68 -15.57 0.365 1 94.62 199 PHE B O 1
ATOM 4188 N N . VAL B 1 200 ? -9.32 -14.781 1.953 1 93.06 200 VAL B N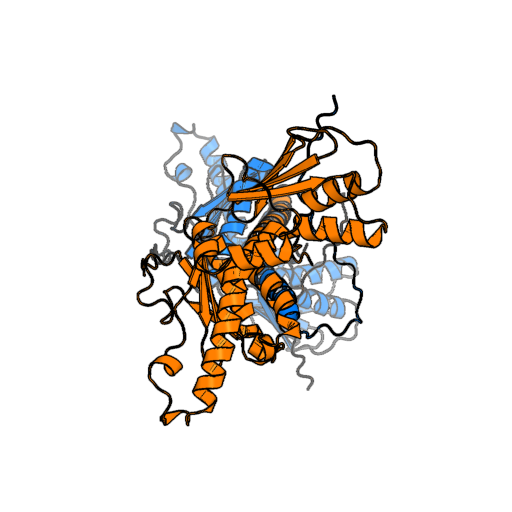 1
ATOM 4189 C CA . VAL B 1 200 ? -10 -15.453 3.051 1 93.06 200 VAL B CA 1
ATOM 4190 C C . VAL B 1 200 ? -11.43 -14.93 3.168 1 93.06 200 VAL B C 1
ATOM 4192 O O . VAL B 1 200 ? -12.375 -15.711 3.332 1 93.06 200 VAL B O 1
ATOM 4195 N N . ASP B 1 201 ? -11.594 -13.719 2.934 1 90.75 201 ASP B N 1
ATOM 4196 C CA . ASP B 1 201 ? -12.891 -13.086 3.152 1 90.75 201 ASP B CA 1
ATOM 4197 C C . ASP B 1 201 ? -13.766 -13.18 1.905 1 90.75 201 ASP B C 1
ATOM 4199 O O . ASP B 1 201 ? -14.961 -12.859 1.947 1 90.75 201 ASP B O 1
ATOM 4203 N N . ALA B 1 202 ? -13.188 -13.617 0.873 1 86.38 202 ALA B N 1
ATOM 4204 C CA . ALA B 1 202 ? -13.883 -13.578 -0.413 1 86.38 202 ALA B CA 1
ATOM 4205 C C . ALA B 1 202 ? -15.148 -14.422 -0.377 1 86.38 202 ALA B C 1
ATOM 4207 O O . ALA B 1 202 ? -16.188 -14.016 -0.912 1 86.38 202 ALA B O 1
ATOM 4208 N N . ARG B 1 203 ? -15.117 -15.555 0.242 1 79.75 203 ARG B N 1
ATOM 4209 C CA . ARG B 1 203 ? -16.281 -16.453 0.272 1 79.75 203 ARG B CA 1
ATOM 4210 C C . ARG B 1 203 ? -17.422 -15.836 1.08 1 79.75 203 ARG B C 1
ATOM 4212 O O . ARG B 1 203 ? -18.578 -16.016 0.738 1 79.75 203 ARG B O 1
ATOM 4219 N N . ARG B 1 204 ? -17.078 -15.227 2.107 1 79.12 204 ARG B N 1
ATOM 4220 C CA . ARG B 1 204 ? -18.078 -14.609 2.963 1 79.12 204 ARG B CA 1
ATOM 4221 C C . ARG B 1 204 ? -18.766 -13.445 2.25 1 79.12 204 ARG B C 1
ATOM 4223 O O . ARG B 1 204 ? -19.953 -13.172 2.486 1 79.12 204 ARG B O 1
ATOM 4230 N N . ARG B 1 205 ? -18.188 -12.852 1.381 1 73.56 205 ARG B N 1
ATOM 4231 C CA . ARG B 1 205 ? -18.703 -11.641 0.76 1 73.56 205 ARG B CA 1
ATOM 4232 C C . ARG B 1 205 ? -19.484 -11.969 -0.513 1 73.56 205 ARG B C 1
ATOM 4234 O O . ARG B 1 205 ? -20.641 -11.586 -0.654 1 73.56 205 ARG B O 1
ATOM 4241 N N . ALA B 1 206 ? -18.781 -12.484 -1.521 1 64.38 206 ALA B N 1
ATOM 4242 C CA . ALA B 1 206 ? -19.453 -12.383 -2.816 1 64.38 206 ALA B CA 1
ATOM 4243 C C . ALA B 1 206 ? -19.297 -13.664 -3.623 1 64.38 206 ALA B C 1
ATOM 4245 O O . ALA B 1 206 ? -20.125 -13.977 -4.48 1 64.38 206 ALA B O 1
ATOM 4246 N N . ILE B 1 207 ? -18.219 -14.438 -3.205 1 68.25 207 ILE B N 1
ATOM 4247 C CA . ILE B 1 207 ? -17.938 -15.523 -4.133 1 68.25 207 ILE B CA 1
ATOM 4248 C C . ILE B 1 207 ? -18.219 -16.859 -3.455 1 68.25 207 ILE B C 1
ATOM 4250 O O . ILE B 1 207 ? -17.297 -17.609 -3.125 1 68.25 207 ILE B O 1
ATOM 4254 N N . GLN B 1 208 ? -19.516 -17.219 -3.174 1 74.12 208 GLN B N 1
ATOM 4255 C CA . GLN B 1 208 ? -19.969 -18.344 -2.357 1 74.12 208 GLN B CA 1
ATOM 4256 C C . GLN B 1 208 ? -19.469 -19.672 -2.928 1 74.12 208 GLN B C 1
ATOM 4258 O O . GLN B 1 208 ? -19.109 -20.578 -2.178 1 74.12 208 GLN B O 1
ATOM 4263 N N . ASN B 1 209 ? -19.25 -19.797 -4.262 1 84.44 209 ASN B N 1
ATOM 4264 C CA . ASN B 1 209 ? -18.891 -21.078 -4.848 1 84.44 209 ASN B CA 1
ATOM 4265 C C . ASN B 1 209 ? -17.406 -21.156 -5.176 1 84.44 209 ASN B C 1
ATOM 4267 O O . ASN B 1 209 ? -16.953 -22.109 -5.812 1 84.44 209 ASN B O 1
ATOM 4271 N N . ALA B 1 210 ? -16.688 -20.281 -4.566 1 88.62 210 ALA B N 1
ATOM 4272 C CA . ALA B 1 210 ? -15.234 -20.312 -4.719 1 88.62 210 ALA B CA 1
ATOM 4273 C C . ALA B 1 210 ? -14.594 -21.219 -3.676 1 88.62 210 ALA B C 1
ATOM 4275 O O . ALA B 1 210 ? -15.219 -21.562 -2.668 1 88.62 210 ALA B O 1
ATOM 4276 N N . PRO B 1 211 ? -13.414 -21.656 -4.012 1 92.94 211 PRO B N 1
ATOM 4277 C CA . PRO B 1 211 ? -12.695 -22.438 -2.994 1 92.94 211 PRO B CA 1
ATOM 4278 C C . PRO B 1 211 ? -12.5 -21.656 -1.694 1 92.94 211 PRO B C 1
ATOM 4280 O O . PRO B 1 211 ? -12.414 -20.422 -1.714 1 92.94 211 PRO B O 1
ATOM 4283 N N . GLN B 1 212 ? -12.594 -22.375 -0.625 1 93.62 212 GLN B N 1
ATOM 4284 C CA . GLN B 1 212 ? -12.234 -21.766 0.653 1 93.62 212 GLN B CA 1
ATOM 4285 C C . GLN B 1 212 ? -10.734 -21.516 0.745 1 93.62 212 GLN B C 1
ATOM 4287 O O . GLN B 1 212 ? -9.93 -22.359 0.342 1 93.62 212 GLN B O 1
ATOM 4292 N N . VAL B 1 213 ? -10.375 -20.344 1.174 1 95.5 213 VAL B N 1
ATOM 4293 C CA . VAL B 1 213 ? -8.969 -20 1.33 1 95.5 213 VAL B CA 1
ATOM 4294 C C . VAL B 1 213 ? -8.664 -19.734 2.803 1 95.5 213 VAL B C 1
ATOM 4296 O O . VAL B 1 213 ? -9.43 -19.047 3.486 1 95.5 213 VAL B O 1
ATOM 4299 N N . LEU B 1 214 ? -7.625 -20.328 3.332 1 95.12 214 LEU B N 1
ATOM 4300 C CA . LEU B 1 214 ? -7.145 -20.125 4.695 1 95.12 214 LEU B CA 1
ATOM 4301 C C . LEU B 1 214 ? -5.695 -19.641 4.695 1 95.12 214 LEU B C 1
ATOM 4303 O O . LEU B 1 214 ? -4.961 -19.875 3.732 1 95.12 214 LEU B O 1
ATOM 4307 N N . PHE B 1 215 ? -5.371 -18.953 5.746 1 94.06 215 PHE B N 1
ATOM 4308 C CA . PHE B 1 215 ? -4.004 -18.469 5.898 1 94.06 215 PHE B CA 1
ATOM 4309 C C . PHE B 1 215 ? -3.488 -18.734 7.305 1 94.06 215 PHE B C 1
ATOM 4311 O O . PHE B 1 215 ? -4.211 -18.547 8.289 1 94.06 215 PHE B O 1
ATOM 4318 N N . ARG B 1 216 ? -2.195 -19.188 7.371 1 91.5 216 ARG B N 1
ATOM 4319 C CA . ARG B 1 216 ? -1.523 -19.422 8.648 1 91.5 216 ARG B CA 1
ATOM 4320 C C . ARG B 1 216 ? -0.041 -19.078 8.555 1 91.5 216 ARG B C 1
ATOM 4322 O O . ARG B 1 216 ? 0.559 -19.172 7.48 1 91.5 216 ARG B O 1
ATOM 4329 N N . ASN B 1 217 ? 0.502 -18.688 9.688 1 88.44 217 ASN B N 1
ATOM 4330 C CA . ASN B 1 217 ? 1.935 -18.406 9.75 1 88.44 217 ASN B CA 1
ATOM 4331 C C . ASN B 1 217 ? 2.711 -19.609 10.273 1 88.44 217 ASN B C 1
ATOM 4333 O O . ASN B 1 217 ? 3.934 -19.562 10.406 1 88.44 217 ASN B O 1
ATOM 4337 N N . ASP B 1 218 ? 1.934 -20.641 10.586 1 88.88 218 ASP B N 1
ATOM 4338 C CA . ASP B 1 218 ? 2.527 -21.922 10.945 1 88.88 218 ASP B CA 1
ATOM 4339 C C . ASP B 1 218 ? 1.999 -23.047 10.039 1 88.88 218 ASP B C 1
ATOM 4341 O O . ASP B 1 218 ? 0.95 -22.891 9.414 1 88.88 218 ASP B O 1
ATOM 4345 N N . ALA B 1 219 ? 2.74 -24.047 10 1 89.75 219 ALA B N 1
ATOM 4346 C CA . ALA B 1 219 ? 2.367 -25.156 9.109 1 89.75 219 ALA B CA 1
ATOM 4347 C C . ALA B 1 219 ? 1.024 -25.75 9.516 1 89.75 219 ALA B C 1
ATOM 4349 O O . ALA B 1 219 ? 0.818 -26.109 10.68 1 89.75 219 ALA B O 1
ATOM 4350 N N . PRO B 1 220 ? 0.16 -25.844 8.594 1 90.88 220 PRO B N 1
ATOM 4351 C CA . PRO B 1 220 ? -1.129 -26.469 8.906 1 90.88 220 PRO B CA 1
ATOM 4352 C C . PRO B 1 220 ? -0.996 -27.938 9.305 1 90.88 220 PRO B C 1
ATOM 4354 O O . PRO B 1 220 ? 0.031 -28.562 9.031 1 90.88 220 PRO B O 1
ATOM 4357 N N . LEU B 1 221 ? -2.049 -28.422 9.898 1 86.38 221 LEU B N 1
ATOM 4358 C CA . LEU B 1 221 ? -2.059 -29.781 10.422 1 86.38 221 LEU B CA 1
ATOM 4359 C C . LEU B 1 221 ? -1.852 -30.797 9.297 1 86.38 221 LEU B C 1
ATOM 4361 O O . LEU B 1 221 ? -1.234 -31.844 9.508 1 86.38 221 LEU B O 1
ATOM 4365 N N . GLU B 1 222 ? -2.312 -30.469 8.117 1 88.25 222 GLU B N 1
ATOM 4366 C CA . GLU B 1 222 ? -2.191 -31.344 6.953 1 88.25 222 GLU B CA 1
ATOM 4367 C C . GLU B 1 222 ? -0.727 -31.625 6.625 1 88.25 222 GLU B C 1
ATOM 4369 O O . GLU B 1 222 ? -0.413 -32.625 5.98 1 88.25 222 GLU B O 1
ATOM 4374 N N . LEU B 1 223 ? 0.13 -30.688 7.105 1 91.75 223 LEU B N 1
ATOM 4375 C CA . LEU B 1 223 ? 1.537 -30.812 6.742 1 91.75 223 LEU B CA 1
ATOM 4376 C C . LEU B 1 223 ? 2.35 -31.406 7.887 1 91.75 223 LEU B C 1
ATOM 4378 O O . LEU B 1 223 ? 3.58 -31.438 7.832 1 91.75 223 LEU B O 1
ATOM 4382 N N . GLN B 1 224 ? 1.638 -31.859 8.891 1 84.62 224 GLN B N 1
ATOM 4383 C CA . GLN B 1 224 ? 2.344 -32.5 10 1 84.62 224 GLN B CA 1
ATOM 4384 C C . GLN B 1 224 ? 3.109 -33.719 9.523 1 84.62 224 GLN B C 1
ATOM 4386 O O . GLN B 1 224 ? 2.553 -34.594 8.836 1 84.62 224 GLN B O 1
ATOM 4391 N N . GLY B 1 225 ? 4.367 -33.812 9.766 1 81.62 225 GLY B N 1
ATOM 4392 C CA . GLY B 1 225 ? 5.18 -35 9.43 1 81.62 225 GLY B CA 1
ATOM 4393 C C . GLY B 1 225 ? 5.812 -34.906 8.055 1 81.62 225 GLY B C 1
ATOM 4394 O O . GLY B 1 225 ? 6.578 -35.781 7.66 1 81.62 225 GLY B O 1
ATOM 4395 N N . VAL B 1 226 ? 5.473 -33.938 7.234 1 87.88 226 VAL B N 1
ATOM 4396 C CA . VAL B 1 226 ? 6.059 -33.781 5.91 1 87.88 226 VAL B CA 1
ATOM 4397 C C . VAL B 1 226 ? 7.504 -33.312 6.043 1 87.88 226 VAL B C 1
ATOM 4399 O O . VAL B 1 226 ? 7.773 -32.312 6.727 1 87.88 226 VAL B O 1
ATOM 4402 N N . PRO B 1 227 ? 8.359 -34 5.453 1 82.81 227 PRO B N 1
ATOM 4403 C CA . PRO B 1 227 ? 9.766 -33.594 5.531 1 82.81 227 PRO B CA 1
ATOM 4404 C C . PRO B 1 227 ? 10.008 -32.188 4.98 1 82.81 227 PRO B C 1
ATOM 4406 O O . PRO B 1 227 ? 9.414 -31.828 3.965 1 82.81 227 PRO B O 1
ATOM 4409 N N . GLY B 1 228 ? 10.82 -31.438 5.66 1 79.38 228 GLY B N 1
ATOM 4410 C CA . GLY B 1 228 ? 11.211 -30.125 5.168 1 79.38 228 GLY B CA 1
ATOM 4411 C C . GLY B 1 228 ? 10.328 -29.016 5.703 1 79.38 228 GLY B C 1
ATOM 4412 O O . GLY B 1 228 ? 10.672 -27.828 5.582 1 79.38 228 GLY B O 1
ATOM 4413 N N . VAL B 1 229 ? 9.094 -29.438 6.129 1 83.06 229 VAL B N 1
ATOM 4414 C CA . VAL B 1 229 ? 8.203 -28.422 6.691 1 83.06 229 VAL B CA 1
ATOM 4415 C C . VAL B 1 229 ? 8.609 -28.125 8.133 1 83.06 229 VAL B C 1
ATOM 4417 O O . VAL B 1 229 ? 8.656 -29.016 8.977 1 83.06 229 VAL B O 1
ATOM 4420 N N . GLN B 1 230 ? 9.484 -27.047 8.289 1 64.81 230 GLN B N 1
ATOM 4421 C CA . GLN B 1 230 ? 9.906 -26.688 9.641 1 64.81 230 GLN B CA 1
ATOM 4422 C C . GLN B 1 230 ? 9 -25.609 10.227 1 64.81 230 GLN B C 1
ATOM 4424 O O . GLN B 1 230 ? 8.523 -24.734 9.508 1 64.81 230 GLN B O 1
ATOM 4429 N N . ASP B 1 231 ? 8.391 -25.875 11.273 1 62.84 231 ASP B N 1
ATOM 4430 C CA . ASP B 1 231 ? 7.75 -24.812 12.023 1 62.84 231 ASP B CA 1
ATOM 4431 C C . ASP B 1 231 ? 8.766 -23.75 12.461 1 62.84 231 ASP B C 1
ATOM 4433 O O . ASP B 1 231 ? 9.367 -23.875 13.531 1 62.84 231 ASP B O 1
ATOM 4437 N N . SER B 1 232 ? 9.531 -23.328 11.508 1 55.78 232 SER B N 1
ATOM 4438 C CA . SER B 1 232 ? 10.695 -22.547 11.914 1 55.78 232 SER B CA 1
ATOM 4439 C C . SER B 1 232 ? 10.297 -21.422 12.875 1 55.78 232 SER B C 1
ATOM 4441 O O . SER B 1 232 ? 11.164 -20.828 13.523 1 55.78 232 SER B O 1
ATOM 4443 N N . GLY B 1 233 ? 9.109 -21.328 13.211 1 58.31 233 GLY B N 1
ATOM 4444 C CA . GLY B 1 233 ? 8.773 -20.281 14.156 1 58.31 233 GLY B CA 1
ATOM 4445 C C . GLY B 1 233 ? 9.18 -18.906 13.688 1 58.31 233 GLY B C 1
ATOM 4446 O O . GLY B 1 233 ? 8.961 -17.906 14.383 1 58.31 233 GLY B O 1
ATOM 4447 N N . SER B 1 234 ? 10.086 -18.812 12.656 1 58.97 234 SER B N 1
ATOM 4448 C CA . SER B 1 234 ? 10.664 -17.516 12.305 1 58.97 234 SER B CA 1
ATOM 4449 C C . SER B 1 234 ? 9.594 -16.547 11.805 1 58.97 234 SER B C 1
ATOM 4451 O O . SER B 1 234 ? 9.781 -15.336 11.836 1 58.97 234 SER B O 1
ATOM 4453 N N . GLY B 1 235 ? 8.453 -17.062 11.516 1 65.44 235 GLY B N 1
ATOM 4454 C C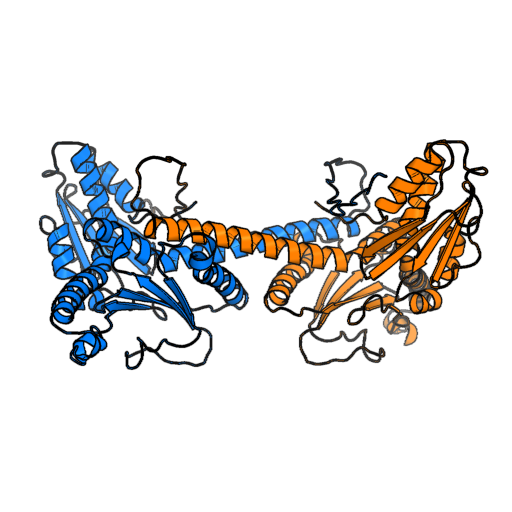A . GLY B 1 235 ? 7.363 -16.172 11.125 1 65.44 235 GLY B CA 1
ATOM 4455 C C . GLY B 1 235 ? 7.496 -15.656 9.711 1 65.44 235 GLY B C 1
ATOM 4456 O O . GLY B 1 235 ? 6.633 -14.922 9.227 1 65.44 235 GLY B O 1
ATOM 4457 N N . ASP B 1 236 ? 8.523 -16.109 8.93 1 82.12 236 ASP B N 1
ATOM 4458 C CA . ASP B 1 236 ? 8.758 -15.562 7.602 1 82.12 236 ASP B CA 1
ATOM 4459 C C . ASP B 1 236 ? 8.008 -16.359 6.539 1 82.12 236 ASP B C 1
ATOM 4461 O O . ASP B 1 236 ? 7.859 -15.898 5.402 1 82.12 236 ASP B O 1
ATOM 4465 N N . ILE B 1 237 ? 7.551 -17.516 6.98 1 88.69 237 ILE B N 1
ATOM 4466 C CA . ILE B 1 237 ? 6.855 -18.344 6.004 1 88.69 237 ILE B CA 1
ATOM 4467 C C . ILE B 1 237 ? 5.352 -18.297 6.258 1 88.69 237 ILE B C 1
ATOM 4469 O O . ILE B 1 237 ? 4.902 -18.375 7.402 1 88.69 237 ILE B O 1
ATOM 4473 N N . GLY B 1 238 ? 4.602 -18.047 5.242 1 92.06 238 GLY B N 1
ATOM 4474 C CA . GLY B 1 238 ? 3.146 -18.109 5.277 1 92.06 238 GLY B CA 1
ATOM 4475 C C . GLY B 1 238 ? 2.578 -19.25 4.457 1 92.06 238 GLY B C 1
ATOM 4476 O O . GLY B 1 238 ? 3.15 -19.625 3.434 1 92.06 238 GLY B O 1
ATOM 4477 N N . TYR B 1 239 ? 1.509 -19.859 4.973 1 94.81 239 TYR B N 1
ATOM 4478 C CA . TYR B 1 239 ? 0.835 -20.953 4.281 1 94.81 239 TYR B CA 1
ATOM 4479 C C . TYR B 1 239 ? -0.558 -20.531 3.826 1 94.81 239 TYR B C 1
ATOM 4481 O O . TYR B 1 239 ? -1.399 -20.156 4.645 1 94.81 239 TYR B O 1
ATOM 4489 N N . VAL B 1 240 ? -0.724 -20.578 2.562 1 96.38 240 VAL B N 1
ATOM 4490 C CA . VAL B 1 240 ? -2.029 -20.281 1.978 1 96.38 240 VAL B CA 1
ATOM 4491 C C . VAL B 1 240 ? -2.693 -21.594 1.532 1 96.38 240 VAL B C 1
ATOM 4493 O O . VAL B 1 240 ? -2.156 -22.312 0.686 1 96.38 240 VAL B O 1
ATOM 4496 N N . THR B 1 241 ? -3.873 -21.859 2.078 1 97.25 241 THR B N 1
ATOM 4497 C CA . THR B 1 241 ? -4.555 -23.125 1.801 1 97.25 241 THR B CA 1
ATOM 4498 C C . THR B 1 241 ? -5.805 -22.875 0.955 1 97.25 241 THR B C 1
ATOM 4500 O O . THR B 1 241 ? -6.66 -22.078 1.316 1 97.25 241 THR B O 1
ATOM 4503 N N . PHE B 1 242 ? -5.852 -23.562 -0.172 1 97.12 242 PHE B N 1
ATOM 4504 C CA . PHE B 1 242 ? -7.066 -23.625 -0.974 1 97.12 242 PHE B CA 1
ATOM 4505 C C . PHE B 1 242 ? -7.785 -24.953 -0.751 1 97.12 242 PHE B C 1
ATOM 4507 O O . PHE B 1 242 ? -7.191 -26.016 -0.907 1 97.12 242 PHE B O 1
ATOM 4514 N N . VAL B 1 243 ? -8.992 -24.891 -0.373 1 96.12 243 VAL B N 1
ATOM 4515 C CA . VAL B 1 243 ? -9.805 -26.094 -0.227 1 96.12 243 VAL B CA 1
ATOM 4516 C C . VAL B 1 243 ? -10.758 -26.219 -1.418 1 96.12 243 VAL B C 1
ATOM 4518 O O . VAL B 1 243 ? -11.703 -25.438 -1.555 1 96.12 243 VAL B O 1
ATOM 4521 N N . LEU B 1 244 ? -10.469 -27.188 -2.258 1 96.12 244 LEU B N 1
ATOM 4522 C CA . LEU B 1 244 ? -11.312 -27.469 -3.412 1 96.12 244 LEU B CA 1
ATOM 4523 C C . LEU B 1 244 ? -12.383 -28.5 -3.068 1 96.12 244 LEU B C 1
ATOM 4525 O O . LEU B 1 244 ? -12.062 -29.625 -2.699 1 96.12 244 LEU B O 1
ATOM 4529 N N . PHE B 1 245 ? -13.625 -28.141 -3.227 1 94.62 245 PHE B N 1
ATOM 4530 C CA . PHE B 1 245 ? -14.75 -29.016 -2.939 1 94.62 245 PHE B CA 1
ATOM 4531 C C . PHE B 1 245 ? -15.172 -29.781 -4.188 1 94.62 245 PHE B C 1
ATOM 4533 O O . PHE B 1 245 ? -14.703 -29.5 -5.289 1 94.62 245 PHE B O 1
ATOM 4540 N N . PRO B 1 246 ? -16 -30.734 -4.043 1 93.56 246 PRO B N 1
ATOM 4541 C CA . PRO B 1 246 ? -16.406 -31.562 -5.184 1 93.56 246 PRO B CA 1
ATOM 4542 C C . PRO B 1 246 ? -16.906 -30.734 -6.363 1 93.56 246 PRO B C 1
ATOM 4544 O O . PRO B 1 246 ? -16.672 -31.094 -7.52 1 93.56 246 PRO B O 1
ATOM 4547 N N . ARG B 1 247 ? -17.5 -29.672 -6.121 1 92.25 247 ARG B N 1
ATOM 4548 C CA . ARG B 1 247 ? -17.969 -28.812 -7.199 1 92.25 247 ARG B CA 1
ATOM 4549 C C . ARG B 1 247 ? -16.812 -28.281 -8.031 1 92.25 247 ARG B C 1
ATOM 4551 O O . ARG B 1 247 ? -16.969 -27.969 -9.211 1 92.25 247 ARG B O 1
ATOM 4558 N N . HIS B 1 248 ? -15.617 -28.188 -7.449 1 93.38 248 HIS B N 1
ATOM 4559 C CA . HIS B 1 248 ? -14.414 -27.703 -8.125 1 93.38 248 HIS B CA 1
ATOM 4560 C C . HIS B 1 248 ? -13.648 -28.859 -8.766 1 93.38 248 HIS B C 1
ATOM 4562 O O . HIS B 1 248 ? -12.695 -28.641 -9.516 1 93.38 248 HIS B O 1
ATOM 4568 N N . LEU B 1 249 ? -14.039 -30.047 -8.453 1 95 249 LEU B N 1
ATOM 4569 C CA . LEU B 1 249 ? -13.234 -31.219 -8.805 1 95 249 LEU B CA 1
ATOM 4570 C C . LEU B 1 249 ? -13.906 -32.031 -9.898 1 95 249 LEU B C 1
ATOM 4572 O O . LEU B 1 249 ? -13.562 -33.188 -10.117 1 95 249 LEU B O 1
ATOM 4576 N N . THR B 1 250 ? -14.812 -31.453 -10.57 1 94.69 250 THR B N 1
ATOM 4577 C CA . THR B 1 250 ? -15.453 -32.188 -11.664 1 94.69 250 THR B CA 1
ATOM 4578 C C . THR B 1 250 ? -14.484 -32.406 -12.82 1 94.69 250 THR B C 1
ATOM 4580 O O . THR B 1 250 ? -13.625 -31.547 -13.07 1 94.69 250 THR B O 1
ATOM 4583 N N . PRO B 1 251 ? -14.648 -33.5 -13.508 1 93.56 251 PRO B N 1
ATOM 4584 C CA . PRO B 1 251 ? -13.758 -33.781 -14.641 1 93.56 251 PRO B CA 1
ATOM 4585 C C . PRO B 1 251 ? -13.789 -32.656 -15.688 1 93.56 251 PRO B C 1
ATOM 4587 O O . PRO B 1 251 ? -12.758 -32.344 -16.297 1 93.56 251 PRO B O 1
ATOM 4590 N N . GLN B 1 252 ? -14.898 -32.031 -15.891 1 93.5 252 GLN B N 1
ATOM 4591 C CA . GLN B 1 252 ? -15.055 -31 -16.906 1 93.5 252 GLN B CA 1
ATOM 4592 C C . GLN B 1 252 ? -14.219 -29.766 -16.547 1 93.5 252 GLN B C 1
ATOM 4594 O O . GLN B 1 252 ? -13.703 -29.078 -17.438 1 93.5 252 GLN B O 1
ATOM 4599 N N . ARG B 1 253 ? -14.016 -29.547 -15.258 1 93.25 253 ARG B N 1
ATOM 4600 C CA . ARG B 1 253 ? -13.367 -28.312 -14.805 1 93.25 253 ARG B CA 1
ATOM 4601 C C . ARG B 1 253 ? -11.906 -28.562 -14.438 1 93.25 253 ARG B C 1
ATOM 4603 O O . ARG B 1 253 ? -11.156 -27.625 -14.188 1 93.25 253 ARG B O 1
ATOM 4610 N N . MET B 1 254 ? -11.531 -29.734 -14.406 1 94.56 254 MET B N 1
ATOM 4611 C CA . MET B 1 254 ? -10.242 -30.141 -13.859 1 94.56 254 MET B CA 1
ATOM 4612 C C . MET B 1 254 ? -9.094 -29.391 -14.531 1 94.56 254 MET B C 1
ATOM 4614 O O . MET B 1 254 ? -8.242 -28.812 -13.852 1 94.56 254 MET B O 1
ATOM 4618 N N . THR B 1 255 ? -9.133 -29.359 -15.852 1 93.94 255 THR B N 1
ATOM 4619 C CA . THR B 1 255 ? -8.039 -28.734 -16.594 1 93.94 255 THR B CA 1
ATOM 4620 C C . THR B 1 255 ? -7.941 -27.25 -16.25 1 93.94 255 THR B C 1
ATOM 4622 O O . THR B 1 255 ? -6.848 -26.734 -15.984 1 93.94 255 THR B O 1
ATOM 4625 N N . GLU B 1 256 ? -9.016 -26.594 -16.203 1 93.62 256 GLU B N 1
ATOM 4626 C CA . GLU B 1 256 ? -9.047 -25.172 -15.922 1 93.62 256 GLU B CA 1
ATOM 4627 C C . GLU B 1 256 ? -8.617 -24.875 -14.484 1 93.62 256 GLU B C 1
ATOM 4629 O O . GLU B 1 256 ? -7.82 -23.969 -14.242 1 93.62 256 GLU B O 1
ATOM 4634 N N . VAL B 1 257 ? -9.094 -25.625 -13.539 1 95.94 257 VAL B N 1
ATOM 4635 C CA . VAL B 1 257 ? -8.797 -25.438 -12.125 1 95.94 257 VAL B CA 1
ATOM 4636 C C . VAL B 1 257 ? -7.309 -25.672 -11.867 1 95.94 257 VAL B C 1
ATOM 4638 O O . VAL B 1 257 ? -6.648 -24.875 -11.211 1 95.94 257 VAL B O 1
ATOM 4641 N N . ILE B 1 258 ? -6.824 -26.75 -12.477 1 96.88 258 ILE B N 1
ATOM 4642 C CA . ILE B 1 258 ? -5.422 -27.094 -12.281 1 96.88 258 ILE B CA 1
ATOM 4643 C C . ILE B 1 258 ? -4.531 -26.016 -12.891 1 96.88 258 ILE B C 1
ATOM 4645 O O . ILE B 1 258 ? -3.566 -25.578 -12.266 1 96.88 258 ILE B O 1
ATOM 4649 N N . SER B 1 259 ? -4.879 -25.578 -14.102 1 96.12 259 SER B N 1
ATOM 4650 C CA . SER B 1 259 ? -4.086 -24.547 -14.773 1 96.12 259 SER B CA 1
ATOM 4651 C C . SER B 1 259 ? -4.055 -23.266 -13.961 1 96.12 259 SER B C 1
ATOM 4653 O O . SER B 1 259 ? -3.004 -22.625 -13.836 1 96.12 259 SER B O 1
ATOM 4655 N N . HIS B 1 260 ? -5.133 -22.953 -13.406 1 95.25 260 HIS B N 1
ATOM 4656 C CA . HIS B 1 260 ? -5.277 -21.656 -12.742 1 95.25 260 HIS B CA 1
ATOM 4657 C C . HIS B 1 260 ? -4.621 -21.688 -11.359 1 95.25 260 HIS B C 1
ATOM 4659 O O . HIS B 1 260 ? -3.879 -20.766 -11.008 1 95.25 260 HIS B O 1
ATOM 4665 N N . ILE B 1 261 ? -4.812 -22.688 -10.625 1 96.56 261 ILE B N 1
ATOM 4666 C CA . ILE B 1 261 ? -4.371 -22.734 -9.234 1 96.56 261 ILE B CA 1
ATOM 4667 C C . ILE B 1 261 ? -2.846 -22.766 -9.18 1 96.56 261 ILE B C 1
ATOM 4669 O O . ILE B 1 261 ? -2.24 -22.219 -8.25 1 96.56 261 ILE B O 1
ATOM 4673 N N . GLN B 1 262 ? -2.219 -23.328 -10.188 1 95.06 262 GLN B N 1
ATOM 4674 C CA . GLN B 1 262 ? -0.763 -23.422 -10.148 1 95.06 262 GLN B CA 1
ATOM 4675 C C . GLN B 1 262 ? -0.109 -22.062 -10.352 1 95.06 262 GLN B C 1
ATOM 4677 O O . GLN B 1 262 ? 1.087 -21.906 -10.109 1 95.06 262 GLN B O 1
ATOM 4682 N N . THR B 1 263 ? -0.897 -21.062 -10.844 1 94.31 263 THR B N 1
ATOM 4683 C CA . THR B 1 263 ? -0.349 -19.734 -11.109 1 94.31 263 THR B CA 1
ATOM 4684 C C . THR B 1 263 ? -0.473 -18.859 -9.875 1 94.31 263 THR B C 1
ATOM 4686 O O . THR B 1 263 ? 0.01 -17.719 -9.867 1 94.31 263 THR B O 1
ATOM 4689 N N . PHE B 1 264 ? -1.042 -19.312 -8.773 1 96.44 264 PHE B N 1
ATOM 4690 C CA . PHE B 1 264 ? -1.413 -18.484 -7.629 1 96.44 264 PHE B CA 1
ATOM 4691 C C . PHE B 1 264 ? -0.202 -17.734 -7.09 1 96.44 264 PHE B C 1
ATOM 4693 O O . PHE B 1 264 ? -0.249 -16.516 -6.918 1 96.44 264 PHE B O 1
ATOM 4700 N N . ARG B 1 265 ? 0.813 -18.5 -6.809 1 96 265 ARG B N 1
ATOM 4701 C CA . ARG B 1 265 ? 1.979 -17.891 -6.168 1 96 265 ARG B CA 1
ATOM 4702 C C . ARG B 1 265 ? 2.523 -16.734 -7 1 96 265 ARG B C 1
ATOM 4704 O O . ARG B 1 265 ? 2.83 -15.672 -6.469 1 96 265 ARG B O 1
ATOM 4711 N N . ASP B 1 266 ? 2.637 -16.984 -8.289 1 94.25 266 ASP B N 1
ATOM 4712 C CA . ASP B 1 266 ? 3.15 -15.938 -9.172 1 94.25 266 ASP B CA 1
ATOM 4713 C C . ASP B 1 266 ? 2.182 -14.758 -9.25 1 94.25 266 ASP B C 1
ATOM 4715 O O . ASP B 1 266 ? 2.604 -13.602 -9.266 1 94.25 266 ASP B O 1
ATOM 4719 N N . TYR B 1 267 ? 0.935 -15.102 -9.328 1 95.12 267 TYR B N 1
ATOM 4720 C CA . TYR B 1 267 ? -0.097 -14.07 -9.328 1 95.12 267 TYR B CA 1
ATOM 4721 C C . TYR B 1 267 ? -0.02 -13.227 -8.062 1 95.12 267 TYR B C 1
ATOM 4723 O O . TYR B 1 267 ? -0.023 -11.992 -8.133 1 95.12 267 TYR B O 1
ATOM 4731 N N . PHE B 1 268 ? 0.085 -13.859 -6.949 1 95.88 268 PHE B N 1
ATOM 4732 C CA . PHE B 1 268 ? 0.12 -13.266 -5.617 1 95.88 268 PHE B CA 1
ATOM 4733 C C . PHE B 1 268 ? 1.32 -12.336 -5.469 1 95.88 268 PHE B C 1
ATOM 4735 O O . PHE B 1 268 ? 1.164 -11.164 -5.133 1 95.88 268 PHE B O 1
ATOM 4742 N N . HIS B 1 269 ? 2.482 -12.75 -5.793 1 94.44 269 HIS B N 1
ATOM 4743 C CA . HIS B 1 269 ? 3.705 -11.977 -5.613 1 94.44 269 HIS B CA 1
ATOM 4744 C C . HIS B 1 269 ? 3.805 -10.852 -6.641 1 94.44 269 HIS B C 1
ATOM 4746 O O . HIS B 1 269 ? 4.336 -9.781 -6.344 1 94.44 269 HIS B O 1
ATOM 4752 N N . TYR B 1 270 ? 3.307 -11.156 -7.816 1 93.88 270 TYR B N 1
ATOM 4753 C CA . TYR B 1 270 ? 3.297 -10.102 -8.828 1 93.88 270 TYR B CA 1
ATOM 4754 C C . TYR B 1 270 ? 2.49 -8.898 -8.359 1 93.88 270 TYR B C 1
ATOM 4756 O O . TYR B 1 270 ? 2.939 -7.758 -8.477 1 93.88 270 TYR B O 1
ATOM 4764 N N . HIS B 1 271 ? 1.354 -9.117 -7.82 1 95 271 HIS B N 1
ATOM 4765 C CA . HIS B 1 271 ? 0.47 -8.023 -7.438 1 95 271 HIS B CA 1
ATOM 4766 C C . HIS B 1 271 ? 0.964 -7.332 -6.168 1 95 271 HIS B C 1
ATOM 4768 O O . HIS B 1 271 ? 0.746 -6.133 -5.984 1 95 271 HIS B O 1
ATOM 4774 N N . ILE B 1 272 ? 1.629 -8.078 -5.277 1 95.12 272 ILE B N 1
ATOM 4775 C CA . ILE B 1 272 ? 2.273 -7.453 -4.129 1 95.12 272 ILE B CA 1
ATOM 4776 C C . ILE B 1 272 ? 3.342 -6.473 -4.613 1 95.12 272 ILE B C 1
ATOM 4778 O O . ILE B 1 272 ? 3.377 -5.32 -4.176 1 95.12 272 ILE B O 1
ATOM 4782 N N . LYS B 1 273 ? 4.188 -6.883 -5.566 1 94.62 273 LYS B N 1
ATOM 4783 C CA . LYS B 1 273 ? 5.254 -6.039 -6.105 1 94.62 273 LYS B CA 1
ATOM 4784 C C . LYS B 1 273 ? 4.68 -4.816 -6.812 1 94.62 273 LYS B C 1
ATOM 4786 O O . LYS B 1 273 ? 5.18 -3.701 -6.641 1 94.62 273 LYS B O 1
ATOM 4791 N N . ALA B 1 274 ? 3.656 -5.102 -7.59 1 94.69 274 ALA B N 1
ATOM 4792 C CA . ALA B 1 274 ? 3.012 -4.008 -8.305 1 94.69 274 ALA B CA 1
ATOM 4793 C C . ALA B 1 274 ? 2.41 -2.994 -7.34 1 94.69 274 ALA B C 1
ATOM 4795 O O . ALA B 1 274 ? 2.504 -1.784 -7.559 1 94.69 274 ALA B O 1
ATOM 4796 N N . SER B 1 275 ? 1.771 -3.453 -6.285 1 94.56 275 SER B N 1
ATOM 4797 C CA . SER B 1 275 ? 1.165 -2.58 -5.285 1 94.56 275 SER B CA 1
ATOM 4798 C C . SER B 1 275 ? 2.225 -1.767 -4.547 1 94.56 275 SER B C 1
ATOM 4800 O O . SER B 1 275 ? 2.029 -0.579 -4.285 1 94.56 275 SER B O 1
ATOM 4802 N N . LYS B 1 276 ? 3.275 -2.332 -4.215 1 93.88 276 LYS B N 1
ATOM 4803 C CA . LYS B 1 276 ? 4.387 -1.633 -3.582 1 93.88 276 LYS B CA 1
ATOM 4804 C C . LYS B 1 276 ? 4.906 -0.507 -4.473 1 93.88 276 LYS B C 1
ATOM 4806 O O . LYS B 1 276 ? 5.117 0.614 -4.004 1 93.88 276 LYS B O 1
ATOM 4811 N N . ALA B 1 277 ? 5.133 -0.876 -5.754 1 94.88 277 ALA B N 1
ATOM 4812 C CA . ALA B 1 277 ? 5.617 0.124 -6.699 1 94.88 277 ALA B CA 1
ATOM 4813 C C . ALA B 1 277 ? 4.645 1.294 -6.809 1 94.88 277 ALA B C 1
ATOM 4815 O O . ALA B 1 277 ? 5.059 2.455 -6.852 1 94.88 277 ALA B O 1
ATOM 4816 N N . TYR B 1 278 ? 3.41 0.979 -6.824 1 93.31 278 TYR B N 1
ATOM 4817 C CA . TYR B 1 278 ? 2.375 2.002 -6.914 1 93.31 278 TYR B CA 1
ATOM 4818 C C . TYR B 1 278 ? 2.412 2.924 -5.703 1 93.31 278 TYR B C 1
ATOM 4820 O O . TYR B 1 278 ? 2.363 4.148 -5.844 1 93.31 278 TYR B O 1
ATOM 4828 N N . ILE B 1 279 ? 2.436 2.393 -4.523 1 94.81 279 ILE B N 1
ATOM 4829 C CA . ILE B 1 279 ? 2.426 3.166 -3.289 1 94.81 279 ILE B CA 1
ATOM 4830 C C . ILE B 1 279 ? 3.654 4.07 -3.236 1 94.81 279 ILE B C 1
ATOM 4832 O O . ILE B 1 279 ? 3.555 5.242 -2.867 1 94.81 279 ILE B O 1
ATOM 4836 N N . HIS B 1 280 ? 4.82 3.572 -3.609 1 94.62 280 HIS B N 1
ATOM 4837 C CA . HIS B 1 280 ? 6.035 4.375 -3.641 1 94.62 280 HIS B CA 1
ATOM 4838 C C . HIS B 1 280 ? 5.891 5.562 -4.59 1 94.62 280 HIS B C 1
ATOM 4840 O O . HIS B 1 280 ? 6.25 6.688 -4.242 1 94.62 280 HIS B O 1
ATOM 4846 N N . SER B 1 281 ? 5.371 5.25 -5.723 1 95 281 SER B N 1
ATOM 4847 C CA . SER B 1 281 ? 5.172 6.305 -6.711 1 95 281 SER B CA 1
ATOM 4848 C C . SER B 1 281 ? 4.188 7.355 -6.207 1 95 281 SER B C 1
ATOM 4850 O O . SER B 1 281 ? 4.434 8.555 -6.336 1 95 281 SER B O 1
ATOM 4852 N N . ARG B 1 282 ? 3.117 6.898 -5.609 1 94.62 282 ARG B N 1
ATOM 4853 C CA . ARG B 1 282 ? 2.096 7.789 -5.07 1 94.62 282 ARG B CA 1
ATOM 4854 C C . ARG B 1 282 ? 2.662 8.656 -3.947 1 94.62 282 ARG B C 1
ATOM 4856 O O . ARG B 1 282 ? 2.467 9.875 -3.938 1 94.62 282 ARG B O 1
ATOM 4863 N N . MET B 1 283 ? 3.352 8.023 -3.025 1 95.12 283 MET B N 1
ATOM 4864 C CA . MET B 1 283 ? 3.914 8.742 -1.884 1 95.12 283 MET B CA 1
ATOM 4865 C C . MET B 1 283 ? 4.977 9.734 -2.334 1 95.12 283 MET B C 1
ATOM 4867 O O . MET B 1 283 ? 5.086 10.828 -1.778 1 95.12 283 MET B O 1
ATOM 4871 N N . ARG B 1 284 ? 5.766 9.359 -3.316 1 93.62 284 ARG B N 1
ATOM 4872 C CA . ARG B 1 284 ? 6.773 10.258 -3.865 1 93.62 284 ARG B CA 1
ATOM 4873 C C . ARG B 1 284 ? 6.133 11.508 -4.445 1 93.62 284 ARG B C 1
ATOM 4875 O O . ARG B 1 284 ? 6.605 12.625 -4.207 1 93.62 284 ARG B O 1
ATOM 4882 N N . LYS B 1 285 ? 5.09 11.312 -5.176 1 93.69 285 LYS B N 1
ATOM 4883 C CA . LYS B 1 285 ? 4.375 12.438 -5.762 1 93.69 285 LYS B CA 1
ATOM 4884 C C . LYS B 1 285 ? 3.797 13.344 -4.676 1 93.69 285 LYS B C 1
ATOM 4886 O O . LYS B 1 285 ? 3.91 14.57 -4.762 1 93.69 285 LYS B O 1
ATOM 4891 N N . ARG B 1 286 ? 3.178 12.773 -3.666 1 94.31 286 ARG B N 1
ATOM 4892 C CA . ARG B 1 286 ? 2.578 13.555 -2.584 1 94.31 286 ARG B CA 1
ATOM 4893 C C . ARG B 1 286 ? 3.645 14.312 -1.801 1 94.31 286 ARG B C 1
ATOM 4895 O O . ARG B 1 286 ? 3.414 15.445 -1.363 1 94.31 286 ARG B O 1
ATOM 4902 N N . THR B 1 287 ? 4.801 13.641 -1.612 1 94.38 287 THR B N 1
ATOM 4903 C CA . THR B 1 287 ? 5.926 14.289 -0.95 1 94.38 287 THR B CA 1
ATOM 4904 C C . THR B 1 287 ? 6.395 15.5 -1.748 1 94.38 287 THR B C 1
ATOM 4906 O O . THR B 1 287 ? 6.586 16.578 -1.188 1 94.38 287 THR B O 1
ATOM 4909 N N . ALA B 1 288 ? 6.531 15.305 -3.027 1 91.38 288 ALA B N 1
ATOM 4910 C CA . ALA B 1 288 ? 6.969 16.391 -3.896 1 91.38 288 ALA B CA 1
ATOM 4911 C C . ALA B 1 288 ? 5.984 17.562 -3.857 1 91.38 288 ALA B C 1
ATOM 4913 O O . ALA B 1 288 ? 6.391 18.719 -3.781 1 91.38 288 ALA B O 1
ATOM 4914 N N . ASP B 1 289 ? 4.723 17.266 -3.91 1 90.94 289 ASP B N 1
ATOM 4915 C CA . ASP B 1 289 ? 3.691 18.297 -3.84 1 90.94 289 ASP B CA 1
ATOM 4916 C C . ASP B 1 289 ? 3.807 19.109 -2.545 1 90.94 289 ASP B C 1
ATOM 4918 O O . ASP B 1 289 ? 3.709 20.328 -2.561 1 90.94 289 ASP B O 1
ATOM 4922 N N . PHE B 1 290 ? 4.012 18.438 -1.472 1 93.56 290 PHE B N 1
ATOM 4923 C CA . PHE B 1 290 ? 4.078 19.094 -0.17 1 93.56 290 PHE B CA 1
ATOM 4924 C C . PHE B 1 290 ? 5.336 19.953 -0.057 1 93.56 290 PHE B C 1
ATOM 4926 O O . PHE B 1 290 ? 5.266 21.109 0.336 1 93.56 290 PHE B O 1
ATOM 4933 N N . LEU B 1 291 ? 6.457 19.391 -0.455 1 92.5 291 LEU B N 1
ATOM 4934 C CA . LEU B 1 291 ? 7.734 20.062 -0.254 1 92.5 291 LEU B CA 1
ATOM 4935 C C . LEU B 1 291 ? 7.918 21.188 -1.258 1 92.5 291 LEU B C 1
ATOM 4937 O O . LEU B 1 291 ? 8.648 22.156 -0.995 1 92.5 291 LEU B O 1
ATOM 4941 N N . GLN B 1 292 ? 7.242 21.031 -2.383 1 89.19 292 GLN B N 1
ATOM 4942 C CA . GLN B 1 292 ? 7.328 22.094 -3.383 1 89.19 292 GLN B CA 1
ATOM 4943 C C . GLN B 1 292 ? 6.781 23.422 -2.838 1 89.19 292 GLN B C 1
ATOM 4945 O O . GLN B 1 292 ? 7.285 24.484 -3.178 1 89.19 292 GLN B O 1
ATOM 4950 N N . VAL B 1 293 ? 5.773 23.328 -2.023 1 88.06 293 VAL B N 1
ATOM 4951 C CA . VAL B 1 293 ? 5.199 24.516 -1.42 1 88.06 293 VAL B CA 1
ATOM 4952 C C . VAL B 1 293 ? 6.211 25.156 -0.474 1 88.06 293 VAL B C 1
ATOM 4954 O O . VAL B 1 293 ? 6.328 26.391 -0.417 1 88.06 293 VAL B O 1
ATOM 4957 N N . LEU B 1 294 ? 6.973 24.359 0.156 1 89.25 294 LEU B N 1
ATOM 4958 C CA . LEU B 1 294 ? 7.957 24.875 1.104 1 89.25 294 LEU B CA 1
ATOM 4959 C C . LEU B 1 294 ? 9.211 25.344 0.382 1 89.25 294 LEU B C 1
ATOM 4961 O O . LEU B 1 294 ? 9.93 26.219 0.88 1 89.25 294 LEU B O 1
ATOM 4965 N N . ARG B 1 295 ? 9.406 24.719 -0.841 1 80.25 295 ARG B N 1
ATOM 4966 C CA . ARG B 1 295 ? 10.57 25.094 -1.649 1 80.25 295 ARG B CA 1
ATOM 4967 C C . ARG B 1 295 ? 10.359 26.438 -2.324 1 80.25 295 ARG B C 1
ATOM 4969 O O . ARG B 1 295 ? 11.281 27.266 -2.371 1 80.25 295 ARG B O 1
ATOM 4976 N N . ARG B 1 296 ? 9.031 26.281 -3.389 1 67.25 296 ARG B N 1
ATOM 4977 C CA . ARG B 1 296 ? 8.789 27.375 -4.332 1 67.25 296 ARG B CA 1
ATOM 4978 C C . ARG B 1 296 ? 8.625 28.703 -3.605 1 67.25 296 ARG B C 1
ATOM 4980 O O . ARG B 1 296 ? 8.008 28.766 -2.539 1 67.25 296 ARG B O 1
ATOM 4987 N N . ALA B 1 297 ? 9.523 29.531 -3.672 1 52.09 297 ALA B N 1
ATOM 4988 C CA . ALA B 1 297 ? 9.078 30.906 -3.771 1 52.09 297 ALA B CA 1
ATOM 4989 C C . ALA B 1 297 ? 8.109 31.094 -4.938 1 52.09 297 ALA B C 1
ATOM 4991 O O . ALA B 1 297 ? 8.352 30.594 -6.039 1 52.09 297 ALA B O 1
ATOM 4992 N N . ARG B 1 298 ? 6.734 30.859 -4.715 1 44.5 298 ARG B N 1
ATOM 4993 C CA . ARG B 1 298 ? 5.711 30.766 -5.75 1 44.5 298 ARG B CA 1
ATOM 4994 C C . ARG B 1 298 ? 6.145 31.484 -7.02 1 44.5 298 ARG B C 1
ATOM 4996 O O . ARG B 1 298 ? 6.234 32.719 -7.039 1 44.5 298 ARG B O 1
ATOM 5003 N N . PRO B 1 299 ? 6.859 30.953 -7.91 1 39.59 299 PRO B N 1
ATOM 5004 C CA . PRO B 1 299 ? 6.516 31.734 -9.094 1 39.59 299 PRO B CA 1
ATOM 5005 C C . PRO B 1 299 ? 5.082 31.5 -9.57 1 39.59 299 PRO B C 1
ATOM 5007 O O . PRO B 1 299 ? 4.512 30.438 -9.305 1 39.59 299 PRO B O 1
ATOM 5010 N N . GLU B 1 300 ? 4.07 32.531 -9.828 1 37.41 300 GLU B N 1
ATOM 5011 C CA . GLU B 1 300 ? 2.662 32.688 -10.18 1 37.41 300 GLU B CA 1
ATOM 5012 C C . GLU B 1 300 ? 2.223 31.641 -11.195 1 37.41 300 GLU B C 1
ATOM 5014 O O . GLU B 1 300 ? 1.027 31.484 -11.453 1 37.41 300 GLU B O 1
ATOM 5019 N N . ASN B 1 301 ? 2.947 30.953 -12.102 1 35.25 301 ASN B N 1
ATOM 5020 C CA . ASN B 1 301 ? 2.268 30.656 -13.359 1 35.25 301 ASN B CA 1
ATOM 5021 C C . ASN B 1 301 ? 1.458 29.375 -13.281 1 35.25 301 ASN B C 1
ATOM 5023 O O . ASN B 1 301 ? 0.623 29.094 -14.141 1 35.25 301 ASN B O 1
ATOM 5027 N N . GLU B 1 302 ? 1.914 28.078 -12.922 1 36.88 302 GLU B N 1
ATOM 5028 C CA . GLU B 1 302 ? 1.141 27 -13.523 1 36.88 302 GLU B CA 1
ATOM 5029 C C . GLU B 1 302 ? -0.109 26.688 -12.703 1 36.88 302 GLU B C 1
ATOM 5031 O O . GLU B 1 302 ? -0.016 26.391 -11.508 1 36.88 302 GLU B O 1
ATOM 5036 N N . GLU B 1 303 ? -1.445 27.125 -12.977 1 34.03 303 GLU B N 1
ATOM 5037 C CA . GLU B 1 303 ? -2.863 27 -12.648 1 34.03 303 GLU B CA 1
ATOM 5038 C C . GLU B 1 303 ? -3.291 25.531 -12.586 1 34.03 303 GLU B C 1
ATOM 5040 O O . GLU B 1 303 ? -3.826 25 -13.555 1 34.03 303 GLU B O 1
ATOM 5045 N N . LYS B 1 304 ? -2.66 24.469 -12.398 1 40.56 304 LYS B N 1
ATOM 5046 C CA . LYS B 1 304 ? -3.449 23.234 -12.391 1 40.56 304 LYS B CA 1
ATOM 5047 C C . LYS B 1 304 ? -4.41 23.203 -11.211 1 40.56 304 LYS B C 1
ATOM 5049 O O . LYS B 1 304 ? -4.105 23.734 -10.141 1 40.56 304 LYS B O 1
ATOM 5054 N N . GLU B 1 305 ? -5.766 22.625 -11.352 1 33.94 305 GLU B N 1
ATOM 5055 C CA . GLU B 1 305 ? -7.02 22.516 -10.617 1 33.94 305 GLU B CA 1
ATOM 5056 C C . GLU B 1 305 ? -6.816 21.781 -9.297 1 33.94 305 GLU B C 1
ATOM 5058 O O . GLU B 1 305 ? -6.312 20.656 -9.281 1 33.94 305 GLU B O 1
ATOM 5063 N N . ARG B 1 306 ? -6.645 22.344 -8.242 1 37.09 306 ARG B N 1
ATOM 5064 C CA . ARG B 1 306 ? -6.5 21.797 -6.895 1 37.09 306 ARG B CA 1
ATOM 5065 C C . ARG B 1 306 ? -7.809 21.188 -6.41 1 37.09 306 ARG B C 1
ATOM 5067 O O . ARG B 1 306 ? -8.82 21.891 -6.289 1 37.09 306 ARG B O 1
ATOM 5074 N N . LYS B 1 307 ? -8.195 19.969 -6.648 1 40.84 307 LYS B N 1
ATOM 5075 C CA . LYS B 1 307 ? -9.359 19.344 -6.035 1 40.84 307 LYS B CA 1
ATOM 5076 C C . LYS B 1 307 ? -9.172 19.188 -4.527 1 40.84 307 LYS B C 1
ATOM 5078 O O . LYS B 1 307 ? -8.133 18.703 -4.07 1 40.84 307 LYS B O 1
ATOM 5083 N N . THR B 1 308 ? -9.789 19.922 -3.658 1 32.78 308 THR B N 1
ATOM 5084 C CA . THR B 1 308 ? -9.773 19.969 -2.199 1 32.78 308 THR B CA 1
ATOM 5085 C C . THR B 1 308 ? -10.617 18.844 -1.61 1 32.78 308 THR B C 1
ATOM 5087 O O . THR B 1 308 ? -11.727 18.578 -2.086 1 32.78 308 THR B O 1
ATOM 5090 N N . ALA B 1 309 ? -10.25 17.797 -1.007 1 40.03 309 ALA B N 1
ATOM 5091 C CA . ALA B 1 309 ? -10.945 16.703 -0.319 1 40.03 309 ALA B CA 1
ATOM 5092 C C . ALA B 1 309 ? -11.688 17.219 0.908 1 40.03 309 ALA B C 1
ATOM 5094 O O . ALA B 1 309 ? -11.07 17.594 1.91 1 40.03 309 ALA B O 1
ATOM 5095 N N . SER B 1 310 ? -13.062 17.781 0.946 1 35.75 310 SER B N 1
ATOM 5096 C CA . SER B 1 310 ? -13.766 18.281 2.121 1 35.75 310 SER B CA 1
ATOM 5097 C C . SER B 1 310 ? -14.297 17.141 2.977 1 35.75 310 SER B C 1
ATOM 5099 O O . SER B 1 310 ? -15.062 16.297 2.494 1 35.75 310 SER B O 1
ATOM 5101 N N . GLY B 1 311 ? -13.758 16.438 3.688 1 34.09 311 GLY B N 1
ATOM 5102 C CA . GLY B 1 311 ? -14.195 15.414 4.617 1 34.09 311 GLY B CA 1
ATOM 5103 C C . GLY B 1 311 ? -15.25 15.898 5.59 1 34.09 311 GLY B C 1
ATOM 5104 O O . GLY B 1 311 ? -15.539 15.242 6.594 1 34.09 311 GLY B O 1
ATOM 5105 N N . ARG B 1 312 ? -15.734 17.203 5.891 1 38.97 312 ARG B N 1
ATOM 5106 C CA . ARG B 1 312 ? -16.516 17.531 7.078 1 38.97 312 ARG B CA 1
ATOM 5107 C C . ARG B 1 312 ? -17.969 17.109 6.902 1 38.97 312 ARG B C 1
ATOM 5109 O O . ARG B 1 312 ? -18.562 17.281 5.828 1 38.97 312 ARG B O 1
ATOM 5116 N N . THR B 1 313 ? -18.469 16.047 7.598 1 36.78 313 THR B N 1
ATOM 5117 C CA . THR B 1 313 ? -19.875 15.648 7.582 1 36.78 313 THR B CA 1
ATOM 5118 C C . THR B 1 313 ? -20.703 16.562 8.477 1 36.78 313 THR B C 1
ATOM 5120 O O . THR B 1 313 ? -20.266 16.938 9.57 1 36.78 313 THR B O 1
ATOM 5123 N N . PHE B 1 314 ? -21.562 17.484 7.902 1 35.25 314 PHE B N 1
ATOM 5124 C CA . PHE B 1 314 ? -22.438 18.328 8.703 1 35.25 314 PHE B CA 1
ATOM 5125 C C . PHE B 1 314 ? -23.766 17.625 8.961 1 35.25 314 PHE B C 1
ATOM 5127 O O . PHE B 1 314 ? -24.391 17.109 8.023 1 35.25 314 PHE B O 1
ATOM 5134 N N . LYS B 1 315 ? -24.141 17.172 10.203 1 37.34 315 LYS B N 1
ATOM 5135 C CA . LYS B 1 315 ? -25.516 16.797 10.453 1 37.34 315 LYS B CA 1
ATOM 5136 C C . LYS B 1 315 ? -26.391 18.016 10.695 1 37.34 315 LYS B C 1
ATOM 5138 O O . LYS B 1 315 ? -26.125 18.812 11.602 1 37.34 315 LYS B O 1
ATOM 5143 N N . VAL B 1 316 ? -27.234 18.516 9.742 1 32.47 316 VAL B N 1
ATOM 5144 C CA . VAL B 1 316 ? -28.234 19.578 9.828 1 32.47 316 VAL B CA 1
ATOM 5145 C C . VAL B 1 316 ? -29.422 19.109 10.68 1 32.47 316 VAL B C 1
ATOM 5147 O O . VAL B 1 316 ? -30.094 18.141 10.328 1 32.47 316 VAL B O 1
ATOM 5150 N N . GLN B 1 317 ? -29.438 19.016 12.039 1 30.5 317 GLN B N 1
ATOM 5151 C CA . GLN B 1 317 ? -30.75 18.828 12.648 1 30.5 317 GLN B CA 1
ATOM 5152 C C . GLN B 1 317 ? -31.641 20.031 12.398 1 30.5 317 GLN B C 1
ATOM 5154 O O . GLN B 1 317 ? -31.281 21.156 12.734 1 30.5 317 GLN B O 1
ATOM 5159 N N . GLY B 1 318 ? -32.344 20.031 11.258 1 25.47 318 GLY B N 1
ATOM 5160 C CA . GLY B 1 318 ? -33.531 20.859 11.039 1 25.47 318 GLY B CA 1
ATOM 5161 C C . GLY B 1 318 ? -34.531 20.797 12.18 1 25.47 318 GLY B C 1
ATOM 5162 O O . GLY B 1 318 ? -35 19.703 12.547 1 25.47 318 GLY B O 1
ATOM 5163 N N . ASN B 1 319 ? -34.438 21.609 13.312 1 23.58 319 ASN B N 1
ATOM 5164 C CA . ASN B 1 319 ? -35.781 21.922 13.781 1 23.58 319 ASN B CA 1
ATOM 5165 C C . ASN B 1 319 ? -36.562 22.75 12.766 1 23.58 319 ASN B C 1
ATOM 5167 O O . ASN B 1 319 ? -35.969 23.641 12.125 1 23.58 319 ASN B O 1
#

Radius of gyration: 34.09 Å; Cα contacts (8 Å, |Δi|>4): 1010; chains: 2; bounding box: 70×96×74 Å

Organism: Fusarium proliferatum (strain ET1) (NCBI:txid1227346)

Secondary structure (DSSP, 8-state):
--PPPSS-HHHHHHHHHHHTTPPP---EEEEE-GGG-EEEEE-SS-TTEEEEEEE-TTHHHHHHTTHHHHHHHHHGGGB-PPPTT-SEEEEEEGGG--SSHHHHHHHHHHHHTHHHHHHTHHHHHHHHHHHHHHHHHTTS-TTT--HHHHH-S--EEE--SSS--EEEEE-SS-EEEEEEEE--SHHHHHHHHHHHHHHHHHHHHT-TTSPEEEEESS--GGGTT-TT-----SS-EEEEEEEE-GGG--HHHHHHHHHHHTTHHHHHHHHHHHHHHHHHHHHHHHHHHHHHHHH----S-------------------/--PPPSS-HHHHHHHHHHHTTPPP---EEEEE-GGG-EEEEE-SS-TTEEEEEEE-TTHHHHHHTTHHHHHHHHHGGGB-PPPTT-SEEEEEEGGG--SSHHHHHHHHHHHHTHHHHHHHHHHHHHHHHHHHHHHHHHTS-TTT--HHHHH-S--EEE--SSS--EEEEE-SS-EEEEEEEE--SHHHHHHHHHHHHHHHHHHHHT-TTSPEEEEESS--GGGTT-TT-----SS-EEEEEEEE-GGG--HHHHHHHHHHHTTHHHHHHHHHHHHHHHHHHHHHHHHHHHHHHHH----S-------------------

Nearest PDB structures (foldseek):
  8uxx-assembly1_D  TM=8.889E-01  e=5.674E-35  Schizosaccharomyces pombe
  8e9b-assembly1_D  TM=8.783E-01  e=5.808E-34  Schizosaccharomyces pombe 972h-
  6w17-assembly1_D  TM=9.215E-01  e=4.130E-32  Schizosaccharomyces pombe 972h-
  6w18-assembly1_D  TM=9.258E-01  e=9.933E-30  Schizosaccharomyces pombe 972h-
  6dec-assembly1_D  TM=8.971E-01  e=1.418E-28  Bos taurus

Foldseek 3Di:
DDDDDLFQPVLLVVQLVCLVPPPQDFDWDWDADPLGKIWTWGDDPDSQKIKIFIAFDQLVLLVVQALVVLCCVLQVVFFDDHDPPTNGMGMDGSVPADDDSVRSSVVSRSSRNSVLSSQLRNVVSLLVQLCVLLVQCVVDDPVGRPPDQVLFDDWRWGCRHDLKIWIWTHHNWWIKIKIKDFDDDPLLVVLLVVVQVCQQCVCVPDPVQAWHKDKDLADDPNCPPPPPRDSVVPSGMMMIMTIGGPVCSDPVNSSVSSSNVVCVVVVSSVVSVVVVVVVVVVVVVVVCVVVCVVVDPDPPDDPDDPPDPPPDDPPPPDD/DDDDDLFQPVLLVVQLVCLVPPPQDFDFDWDADPLGKIWTWGDDPDSQKIKIFIAFPQLVLLVVQALVVLCCVLQVVFFDDHDPPTNGMGMDGSVDADDDSVRSSVVSRSSRNSVLSSLLRNVVSLLVQLCVLLVQCVVDDPVGRPPDQVLFDDWRWGCRHDLKIWIWTHHNWWIKIKIKDFDDDPLLVVLLVVVQVCQQCVCVPDPVQAWHKDKDLADDPNCPPPPPRDSVVPSGMMMIMTIGGPVCSDPVNSSVSSSNVVCVVVVSVVVSVVVVVVVVVVVVVVVCVVVCVVVDPDPPDDPDDDDDPPPDDDDPPDD